Protein AF-A0A812K0D8-F1 (afdb_monomer_lite)

Structure (mmCIF, N/CA/C/O backbone):
data_AF-A0A812K0D8-F1
#
_entry.id   AF-A0A812K0D8-F1
#
loop_
_atom_site.group_PDB
_atom_site.id
_atom_site.type_symbol
_atom_site.label_atom_id
_atom_site.label_alt_id
_atom_site.label_comp_id
_atom_site.label_asym_id
_atom_site.label_entity_id
_atom_site.label_seq_id
_atom_site.pdbx_PDB_ins_code
_atom_site.Cartn_x
_atom_site.Cartn_y
_atom_site.Cartn_z
_atom_site.occupancy
_atom_site.B_iso_or_equiv
_atom_site.auth_seq_id
_atom_site.auth_comp_id
_atom_site.auth_asym_id
_atom_site.auth_atom_id
_atom_site.pdbx_PDB_model_num
ATOM 1 N N . MET A 1 1 ? -13.078 42.086 11.600 1.00 40.50 1 MET A N 1
ATOM 2 C CA . MET A 1 1 ? -13.785 40.805 11.389 1.00 40.50 1 MET A CA 1
ATOM 3 C C . MET A 1 1 ? -12.748 39.697 11.443 1.00 40.50 1 MET A C 1
ATOM 5 O O . MET A 1 1 ? -11.911 39.636 10.553 1.00 40.50 1 MET A O 1
ATOM 9 N N . ALA A 1 2 ? -12.722 38.906 12.517 1.00 38.78 2 ALA A N 1
ATOM 10 C CA . ALA A 1 2 ? -11.801 37.777 12.617 1.00 38.78 2 ALA A CA 1
ATOM 11 C C . ALA A 1 2 ? -12.359 36.620 11.780 1.00 38.78 2 ALA A C 1
ATOM 13 O O . ALA A 1 2 ? -13.432 36.108 12.090 1.00 38.78 2 ALA A O 1
ATOM 14 N N . SER A 1 3 ? -11.658 36.247 10.707 1.00 42.19 3 SER A N 1
ATOM 15 C CA . SER A 1 3 ? -12.016 35.070 9.916 1.00 42.19 3 SER A CA 1
ATOM 16 C C . SER A 1 3 ? -11.714 33.826 10.742 1.00 42.19 3 SER A C 1
ATOM 18 O O . SER A 1 3 ? -10.552 33.450 10.911 1.00 42.19 3 SER A O 1
ATOM 20 N N . THR A 1 4 ? -12.755 33.215 11.298 1.00 42.25 4 THR A N 1
ATOM 21 C CA . THR A 1 4 ? -12.668 31.913 11.950 1.00 42.25 4 THR A CA 1
ATOM 22 C C . THR A 1 4 ? -12.402 30.858 10.883 1.00 42.25 4 THR A C 1
ATOM 24 O O . THR A 1 4 ? -13.324 30.333 10.260 1.00 42.25 4 THR A O 1
ATOM 27 N N . PHE A 1 5 ? -11.123 30.534 10.680 1.00 40.91 5 PHE A N 1
ATOM 28 C CA . PHE A 1 5 ? -10.733 29.267 10.071 1.00 40.91 5 PHE A CA 1
ATOM 29 C C . PHE A 1 5 ? -11.290 28.151 10.958 1.00 40.91 5 PHE A C 1
ATOM 31 O O . PHE A 1 5 ? -10.720 27.824 11.995 1.00 40.91 5 PHE A O 1
ATOM 38 N N . LYS A 1 6 ? -12.461 27.627 10.587 1.00 45.06 6 LYS A N 1
ATOM 39 C CA . LYS A 1 6 ? -13.023 26.430 11.203 1.00 45.06 6 LYS A CA 1
ATOM 40 C C . LYS A 1 6 ? -12.106 25.257 10.875 1.00 45.06 6 LYS A C 1
ATOM 42 O O . LYS A 1 6 ? -11.761 25.059 9.711 1.00 45.06 6 LYS A O 1
ATOM 47 N N . ASP A 1 7 ? -11.767 24.472 11.892 1.00 43.91 7 ASP A N 1
ATOM 48 C CA . ASP A 1 7 ? -11.100 23.177 11.745 1.00 43.91 7 ASP A CA 1
ATOM 49 C C . ASP A 1 7 ? -12.037 22.162 11.064 1.00 43.91 7 ASP A C 1
ATOM 51 O O . ASP A 1 7 ? -12.613 21.272 11.688 1.00 43.91 7 ASP A O 1
ATOM 55 N N . GLU A 1 8 ? -12.201 22.288 9.748 1.00 48.97 8 GLU A N 1
ATOM 56 C CA . GLU A 1 8 ? -12.913 21.306 8.917 1.00 48.97 8 GLU A CA 1
ATOM 57 C C . GLU A 1 8 ? -12.064 20.046 8.646 1.00 48.97 8 GLU A C 1
ATOM 59 O O . GLU A 1 8 ? -12.548 19.083 8.059 1.00 48.97 8 GLU A O 1
ATOM 64 N N . GLY A 1 9 ? -10.810 20.009 9.117 1.00 44.84 9 GLY A N 1
ATOM 65 C CA . GLY A 1 9 ? -9.858 18.918 8.874 1.00 44.84 9 GLY A CA 1
ATOM 66 C C . GLY A 1 9 ? -10.129 17.599 9.612 1.00 44.84 9 GLY A C 1
ATOM 67 O O . GLY A 1 9 ? -9.491 16.600 9.285 1.00 44.84 9 GLY A O 1
ATOM 68 N N . SER A 1 10 ? -11.053 17.577 10.580 1.00 55.03 10 SER A N 1
ATOM 69 C CA . SER A 1 10 ? -11.200 16.459 11.536 1.00 55.03 10 SER A CA 1
ATOM 70 C C . SER A 1 10 ? -12.628 15.924 11.691 1.00 55.03 10 SER A C 1
ATOM 72 O O . SER A 1 10 ? -12.877 15.100 12.572 1.00 55.03 10 SER A O 1
ATOM 74 N N . ARG A 1 11 ? -13.597 16.388 10.888 1.00 71.50 11 ARG A N 1
ATOM 75 C CA . ARG A 1 11 ? -14.991 15.938 11.020 1.00 71.50 11 ARG A CA 1
ATOM 76 C C . ARG A 1 11 ? -15.230 14.670 10.197 1.00 71.50 11 ARG A C 1
ATOM 78 O O . ARG A 1 11 ? -15.039 14.664 8.985 1.00 71.50 11 ARG A O 1
ATOM 85 N N . LEU A 1 12 ? -15.670 13.606 10.868 1.00 84.75 12 LEU A N 1
ATOM 86 C CA . LEU A 1 12 ? -16.194 12.407 10.216 1.00 84.75 12 LEU A CA 1
ATOM 87 C C . LEU A 1 12 ? -17.416 12.793 9.359 1.00 84.75 12 LEU A C 1
ATOM 89 O O . LEU A 1 12 ? -18.271 13.562 9.799 1.00 84.75 12 LEU A O 1
ATOM 93 N N . GLU A 1 13 ? -17.468 12.301 8.122 1.00 89.25 13 GLU A N 1
ATOM 94 C CA . GLU A 1 13 ? -18.627 12.464 7.232 1.00 89.25 13 GLU A CA 1
ATOM 95 C C . GLU A 1 13 ? -19.814 11.670 7.812 1.00 89.25 13 GLU A C 1
ATOM 97 O O . GLU A 1 13 ? -19.601 10.582 8.350 1.00 89.25 13 GLU A O 1
ATOM 102 N N . ARG A 1 14 ? -21.051 12.185 7.728 1.00 92.94 14 ARG A N 1
ATOM 103 C CA . ARG A 1 14 ? -22.239 11.415 8.147 1.00 92.94 14 ARG A CA 1
ATOM 104 C C . ARG A 1 14 ? -22.455 10.266 7.155 1.00 92.94 14 ARG A C 1
ATOM 106 O O . ARG A 1 14 ? -22.379 10.502 5.951 1.00 92.94 14 ARG A O 1
ATOM 113 N N . TYR A 1 15 ? -22.699 9.055 7.648 1.00 94.69 15 TYR A N 1
ATOM 114 C CA . TYR A 1 15 ? -23.068 7.900 6.829 1.00 94.69 15 TYR A CA 1
ATOM 115 C C . TYR A 1 15 ? -24.583 7.725 6.840 1.00 94.69 15 TYR A C 1
ATOM 117 O O . TYR A 1 15 ? -25.178 7.642 7.908 1.00 94.69 15 TYR A O 1
ATOM 125 N N . ASP A 1 16 ? -25.189 7.707 5.659 1.00 91.25 16 ASP A N 1
ATOM 126 C CA . ASP A 1 16 ? -26.636 7.725 5.420 1.00 91.25 16 ASP A CA 1
ATOM 127 C C . ASP A 1 16 ? -27.231 6.350 5.052 1.00 91.25 16 ASP A C 1
ATOM 129 O O . ASP A 1 16 ? -28.445 6.220 4.913 1.00 91.25 16 ASP A O 1
ATOM 133 N N . GLY A 1 17 ? -26.378 5.339 4.849 1.00 90.62 17 GLY A N 1
ATOM 134 C CA . GLY A 1 17 ? -26.755 4.006 4.365 1.00 90.62 17 GLY A CA 1
ATOM 135 C C . GLY A 1 17 ? -26.876 3.877 2.839 1.00 90.62 17 GLY A C 1
ATOM 136 O O . GLY A 1 17 ? -26.805 2.764 2.327 1.00 90.62 17 GLY A O 1
ATOM 137 N N . SER A 1 18 ? -26.951 4.984 2.085 1.00 89.81 18 SER A N 1
ATOM 138 C CA . SER A 1 18 ? -27.314 4.970 0.652 1.00 89.81 18 SER A CA 1
ATOM 139 C C . SER A 1 18 ? -26.310 4.259 -0.264 1.00 89.81 18 SER A C 1
ATOM 141 O O . SER A 1 18 ? -26.645 3.853 -1.378 1.00 89.81 18 SER A O 1
ATOM 143 N N . MET A 1 19 ? -25.061 4.101 0.185 1.00 87.31 19 MET A N 1
ATOM 144 C CA . MET A 1 19 ? -24.006 3.407 -0.551 1.00 87.31 19 MET A CA 1
ATOM 145 C C . MET A 1 19 ? -23.274 2.400 0.354 1.00 87.31 19 MET A C 1
ATOM 147 O O . MET A 1 19 ? -22.360 2.790 1.089 1.00 87.31 19 MET A O 1
ATOM 151 N N . PRO A 1 20 ? -23.564 1.088 0.267 1.00 87.75 20 PRO A N 1
ATOM 152 C CA . PRO A 1 20 ? -22.823 0.063 1.012 1.00 87.75 20 PRO A CA 1
ATOM 153 C C . PRO A 1 20 ? -21.313 0.082 0.709 1.00 87.75 20 PRO A C 1
ATOM 155 O O . PRO A 1 20 ? -20.476 -0.020 1.603 1.00 87.75 20 PRO A O 1
ATOM 158 N N . ALA A 1 21 ? -20.926 0.356 -0.542 1.00 84.94 21 ALA A N 1
ATOM 159 C CA . ALA A 1 21 ? -19.521 0.405 -0.959 1.00 84.94 21 ALA A CA 1
ATOM 160 C C . ALA A 1 21 ? -18.673 1.489 -0.249 1.00 84.94 21 ALA A C 1
ATOM 162 O O . ALA A 1 21 ? -17.442 1.386 -0.218 1.00 84.94 21 ALA A O 1
ATOM 163 N N . THR A 1 22 ? -19.285 2.541 0.315 1.00 88.75 22 THR A N 1
ATOM 164 C CA . THR A 1 22 ? -18.554 3.570 1.080 1.00 88.75 22 THR A CA 1
ATOM 165 C C . THR A 1 22 ? -18.412 3.206 2.560 1.00 88.75 22 THR A C 1
ATOM 167 O O . THR A 1 22 ? -17.483 3.704 3.206 1.00 88.75 22 THR A O 1
ATOM 170 N N . TYR A 1 23 ? -19.230 2.276 3.072 1.00 93.06 23 TYR A N 1
ATOM 171 C CA . TYR A 1 23 ? -19.250 1.851 4.473 1.00 93.06 23 TYR A CA 1
ATOM 172 C C . TYR A 1 23 ? -17.869 1.410 4.970 1.00 93.06 23 TYR A C 1
ATOM 174 O O . TYR A 1 23 ? -17.360 1.961 5.943 1.00 93.06 23 TYR A O 1
ATOM 182 N N . ARG A 1 24 ? -17.172 0.523 4.241 1.00 89.69 24 ARG A N 1
ATOM 183 C CA . ARG A 1 24 ? -15.819 0.047 4.611 1.00 89.69 24 ARG A CA 1
ATOM 184 C C . ARG A 1 24 ? -14.808 1.191 4.805 1.00 89.69 24 ARG A C 1
ATOM 186 O O . ARG A 1 24 ? -13.913 1.099 5.648 1.00 89.69 24 ARG A O 1
ATOM 193 N N . LYS A 1 25 ? -14.931 2.277 4.032 1.00 90.50 25 LYS A N 1
ATOM 194 C CA . LYS A 1 25 ? -14.080 3.475 4.149 1.00 90.50 25 LYS A CA 1
ATOM 195 C C . LYS A 1 25 ? -14.521 4.360 5.316 1.00 90.50 25 LYS A C 1
ATOM 197 O O . LYS A 1 25 ? -13.661 4.882 6.024 1.00 90.50 25 LYS A O 1
ATOM 202 N N . TRP A 1 26 ? -15.829 4.526 5.508 1.00 94.38 26 TRP A N 1
ATOM 203 C CA . TRP A 1 26 ? -16.404 5.293 6.610 1.00 94.38 26 TRP A CA 1
ATOM 204 C C . TRP A 1 26 ? -16.108 4.650 7.970 1.00 94.38 26 TRP A C 1
ATOM 206 O O . TRP A 1 26 ? -15.520 5.309 8.820 1.00 94.38 26 TRP A O 1
ATOM 216 N N . ARG A 1 27 ? -16.375 3.350 8.133 1.00 93.50 27 ARG A N 1
ATOM 217 C CA . ARG A 1 27 ? -16.097 2.544 9.334 1.00 93.50 27 ARG A CA 1
ATOM 218 C C . ARG A 1 27 ? -14.655 2.725 9.815 1.00 93.50 27 ARG A C 1
ATOM 220 O O . ARG A 1 27 ? -14.427 3.100 10.959 1.00 93.50 27 ARG A O 1
ATOM 227 N N . ARG A 1 28 ? -13.677 2.602 8.908 1.00 91.94 28 ARG A N 1
ATOM 228 C CA . ARG A 1 28 ? -12.253 2.839 9.217 1.00 91.94 28 ARG A CA 1
ATOM 229 C C . ARG A 1 28 ? -11.968 4.287 9.647 1.00 91.94 28 ARG A C 1
ATOM 231 O O . ARG A 1 28 ? -11.151 4.500 10.537 1.00 91.94 28 ARG A O 1
ATOM 238 N N . LYS A 1 29 ? -12.612 5.294 9.038 1.00 92.38 29 LYS A N 1
ATOM 239 C CA . LYS A 1 29 ? -12.511 6.693 9.508 1.00 92.38 29 LYS A CA 1
ATOM 240 C C . LYS A 1 29 ? -13.139 6.860 10.899 1.00 92.38 29 LYS A C 1
ATOM 242 O O . LYS A 1 29 ? -12.588 7.602 11.705 1.00 92.38 29 LYS A O 1
ATOM 247 N N . ALA A 1 30 ? -14.260 6.194 11.172 1.00 93.19 30 ALA A N 1
ATOM 248 C CA . ALA A 1 30 ? -14.976 6.258 12.441 1.00 93.19 30 ALA A CA 1
ATOM 249 C C . ALA A 1 30 ? -14.165 5.630 13.585 1.00 93.19 30 ALA A C 1
ATOM 251 O O . ALA A 1 30 ? -13.983 6.267 14.617 1.00 93.19 30 ALA A O 1
ATOM 252 N N . GLU A 1 31 ? -13.571 4.453 13.371 1.00 92.06 31 GLU A N 1
ATOM 253 C CA . GLU A 1 31 ? -12.630 3.824 14.311 1.00 92.06 31 GLU A CA 1
ATOM 254 C C . GLU A 1 31 ? -11.434 4.738 14.625 1.00 92.06 31 GLU A C 1
ATOM 256 O O . GLU A 1 31 ? -11.091 4.936 15.790 1.00 92.06 31 GLU A O 1
ATOM 261 N N . ILE A 1 32 ? -10.823 5.346 13.599 1.00 91.75 32 ILE A N 1
ATOM 262 C CA . ILE A 1 32 ? -9.721 6.308 13.778 1.00 91.75 32 ILE A CA 1
ATOM 263 C C . ILE A 1 32 ? -10.190 7.544 14.555 1.00 91.75 32 ILE A C 1
ATOM 265 O O . ILE A 1 32 ? -9.458 8.028 15.413 1.00 91.75 32 ILE A O 1
ATOM 269 N N . MET A 1 33 ? -11.399 8.046 14.290 1.00 90.94 33 MET A N 1
ATOM 270 C CA . MET A 1 33 ? -11.974 9.191 15.000 1.00 90.94 33 MET A CA 1
ATOM 271 C C . MET A 1 33 ? -12.210 8.879 16.482 1.00 90.94 33 MET A C 1
ATOM 273 O O . MET A 1 33 ? -11.811 9.684 17.319 1.00 90.94 33 MET A O 1
ATOM 277 N N . LEU A 1 34 ? -12.763 7.705 16.809 1.00 88.94 34 LEU A N 1
ATOM 278 C CA . LEU A 1 34 ? -12.952 7.248 18.190 1.00 88.94 34 LEU A CA 1
ATOM 279 C C . LEU A 1 34 ? -11.609 7.072 18.918 1.00 88.94 34 LEU A C 1
ATOM 281 O O . LEU A 1 34 ? -11.452 7.565 20.032 1.00 88.94 34 LEU A O 1
ATOM 285 N N . MET A 1 35 ? -10.608 6.463 18.272 1.00 87.75 35 MET A N 1
ATOM 286 C CA . MET A 1 35 ? -9.247 6.345 18.822 1.00 87.75 35 MET A CA 1
ATOM 287 C C . MET A 1 35 ? -8.526 7.694 18.979 1.00 87.75 35 MET A C 1
ATOM 289 O O . MET A 1 35 ? -7.644 7.817 19.826 1.00 87.75 35 MET A O 1
ATOM 293 N N . ALA A 1 36 ? -8.880 8.698 18.173 1.00 88.81 36 ALA A N 1
ATOM 294 C CA . ALA A 1 36 ? -8.335 10.052 18.243 1.00 88.81 36 ALA A CA 1
ATOM 295 C C . ALA A 1 36 ? -9.086 10.970 19.227 1.00 88.81 36 ALA A C 1
ATOM 297 O O . ALA A 1 36 ? -8.694 12.130 19.390 1.00 88.81 36 ALA A O 1
ATOM 298 N N . LEU A 1 37 ? -10.152 10.492 19.885 1.00 87.50 37 LEU A N 1
ATOM 299 C CA . LEU A 1 37 ? -10.817 11.260 20.935 1.00 87.50 37 LEU A CA 1
ATOM 300 C C . LEU A 1 37 ? -9.850 11.502 22.109 1.00 87.50 37 LEU A C 1
ATOM 302 O O . LEU A 1 37 ? -9.111 10.596 22.503 1.00 87.50 37 L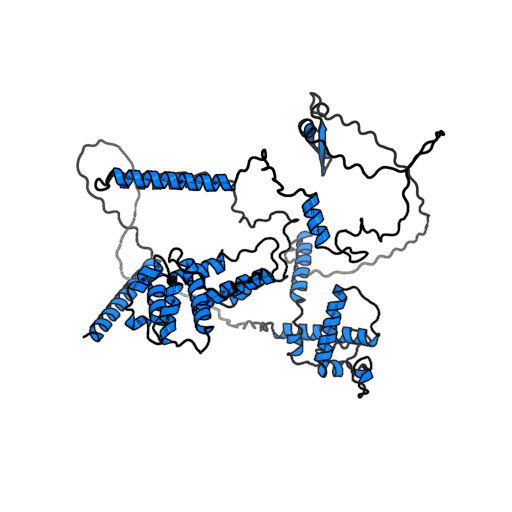EU A O 1
ATOM 306 N N . PRO A 1 38 ? -9.857 12.704 22.717 1.00 87.50 38 PRO A N 1
ATOM 307 C CA . PRO A 1 38 ? -9.095 12.953 23.932 1.00 87.50 38 PRO A CA 1
ATOM 308 C C . PRO A 1 38 ? -9.480 11.965 25.038 1.00 87.50 38 PRO A C 1
ATOM 310 O O . PRO A 1 38 ? -10.655 11.639 25.206 1.00 87.50 38 PRO A O 1
ATOM 313 N N . THR A 1 39 ? -8.514 11.568 25.868 1.00 82.50 39 THR A N 1
ATOM 314 C CA . THR A 1 39 ? -8.724 10.652 27.010 1.00 82.50 39 THR A CA 1
ATOM 315 C C . THR A 1 39 ? -9.703 11.178 28.069 1.00 82.50 39 THR A C 1
ATOM 317 O O . THR A 1 39 ? -10.097 10.437 28.963 1.00 82.50 39 THR A O 1
ATOM 320 N N . THR A 1 40 ? -10.125 12.441 27.967 1.00 83.44 40 THR A N 1
ATOM 321 C CA . THR A 1 40 ? -11.201 13.042 28.766 1.00 83.44 40 THR A CA 1
ATOM 322 C C . THR A 1 40 ? -12.604 12.589 28.349 1.00 83.44 40 THR A C 1
ATOM 324 O O . THR A 1 40 ? -13.559 12.855 29.078 1.00 83.44 40 THR A O 1
ATOM 327 N N . TYR A 1 41 ? -12.758 11.926 27.197 1.00 87.25 41 TYR A N 1
ATOM 328 C CA . TYR A 1 41 ? -14.040 11.416 26.716 1.00 87.25 41 TYR A CA 1
ATOM 329 C C . TYR A 1 41 ? -14.194 9.920 27.062 1.00 87.25 41 TYR A C 1
ATOM 331 O O . TYR A 1 41 ? -13.521 9.084 26.450 1.00 87.25 41 TYR A O 1
ATOM 339 N N . PRO A 1 42 ? -15.048 9.553 28.041 1.00 90.12 42 PRO A N 1
ATOM 340 C CA . PRO A 1 42 ? -15.142 8.179 28.533 1.00 90.12 42 PRO A CA 1
ATOM 341 C C . PRO A 1 42 ? -15.692 7.234 27.461 1.00 90.12 42 PRO A C 1
ATOM 343 O O . PRO A 1 42 ? -16.558 7.620 26.670 1.00 90.12 42 PRO A O 1
ATOM 346 N N . LYS A 1 43 ? -15.221 5.980 27.473 1.00 89.69 43 LYS A N 1
ATOM 347 C CA . LYS A 1 43 ? -15.605 4.938 26.502 1.00 89.69 43 LYS A CA 1
ATOM 348 C C . LYS A 1 43 ? -17.112 4.683 26.470 1.00 89.69 43 LYS A C 1
ATOM 350 O O . LYS A 1 43 ? -17.681 4.549 25.395 1.00 89.69 43 LYS A O 1
ATOM 355 N N . GLU A 1 44 ? -17.766 4.777 27.627 1.00 91.75 44 GLU A N 1
ATOM 356 C CA . GLU A 1 44 ? -19.230 4.762 27.804 1.00 91.75 44 GLU A CA 1
ATOM 357 C C . GLU A 1 44 ? -19.996 5.672 26.828 1.00 91.75 44 GLU A C 1
ATOM 359 O O . GLU A 1 44 ? -21.133 5.397 26.459 1.00 91.75 44 GLU A O 1
ATOM 364 N N . LYS A 1 45 ? -19.385 6.785 26.403 1.00 91.94 45 LYS A N 1
ATOM 365 C CA . LYS A 1 45 ? -20.017 7.780 25.526 1.00 91.94 45 LYS A CA 1
ATOM 366 C C . LYS A 1 45 ? -19.612 7.631 24.060 1.00 91.94 45 LYS A C 1
ATOM 368 O O . LYS A 1 45 ? -20.130 8.364 23.220 1.00 91.94 45 LYS A O 1
ATOM 373 N N . TRP A 1 46 ? -18.719 6.698 23.722 1.00 93.12 46 TRP A N 1
ATOM 374 C CA . TRP A 1 46 ? -18.262 6.484 22.344 1.00 93.12 46 TRP A CA 1
ATOM 375 C C . TRP A 1 46 ? -19.408 6.024 21.437 1.00 93.12 46 TRP A C 1
ATOM 377 O O . TRP A 1 46 ? -19.521 6.528 20.323 1.00 93.12 46 TRP A O 1
ATOM 387 N N . GLY A 1 47 ? -20.306 5.161 21.933 1.00 91.69 47 GLY A N 1
ATOM 388 C CA . GLY A 1 47 ? -21.519 4.764 21.208 1.00 91.69 47 GLY A CA 1
ATOM 389 C C . GLY A 1 47 ? -22.427 5.961 20.908 1.00 91.69 47 GLY A C 1
ATOM 390 O O . GLY A 1 47 ? -22.764 6.213 19.754 1.00 91.69 47 GLY A O 1
ATOM 391 N N . ALA A 1 48 ? -22.727 6.777 21.924 1.00 91.75 48 ALA A N 1
ATOM 392 C CA . ALA A 1 48 ? -23.535 7.989 21.762 1.00 91.75 48 ALA A CA 1
ATOM 393 C C . ALA A 1 48 ? -22.910 9.007 20.787 1.00 91.75 48 ALA A C 1
ATOM 395 O O . ALA A 1 48 ? -23.621 9.622 19.995 1.00 91.75 48 ALA A O 1
ATOM 396 N N . ARG A 1 49 ? -21.578 9.161 20.800 1.00 91.00 49 ARG A N 1
ATOM 397 C CA . ARG A 1 49 ? -20.860 10.026 19.851 1.00 91.00 49 ARG A CA 1
ATOM 398 C C . ARG A 1 49 ? -20.853 9.471 18.429 1.00 91.00 49 ARG A C 1
ATOM 400 O O . ARG A 1 49 ? -20.846 10.263 17.493 1.00 91.00 49 ARG A O 1
ATOM 407 N N . LEU A 1 50 ? -20.843 8.149 18.261 1.00 92.06 50 LEU A N 1
ATOM 408 C CA . LEU A 1 50 ? -20.881 7.497 16.952 1.00 92.06 50 LEU A CA 1
ATOM 409 C C . LEU A 1 50 ? -22.237 7.706 16.261 1.00 92.06 50 LEU A C 1
ATOM 411 O O . LEU A 1 50 ? -22.251 8.017 15.072 1.00 92.06 50 LEU A O 1
ATOM 415 N N . MET A 1 51 ? -23.351 7.632 17.004 1.00 90.75 51 MET A N 1
ATOM 416 C CA . MET A 1 51 ? -24.703 7.836 16.454 1.00 90.75 51 MET A CA 1
ATOM 417 C C . MET A 1 51 ? -24.899 9.220 15.807 1.00 90.75 51 MET A C 1
ATOM 419 O O . MET A 1 51 ? -25.585 9.316 14.798 1.00 90.75 51 MET A O 1
ATOM 423 N N . GLU A 1 52 ? -24.223 10.277 16.281 1.00 92.50 52 GLU A N 1
ATOM 424 C CA . GLU A 1 52 ? -24.248 11.616 15.647 1.00 92.50 52 GLU A CA 1
ATOM 425 C C . GLU A 1 52 ? -23.766 11.606 14.177 1.00 92.50 52 GLU A C 1
ATOM 427 O O . GLU A 1 52 ? -24.124 12.482 13.386 1.00 92.50 52 GLU A O 1
ATOM 432 N N . TYR A 1 53 ? -22.948 10.618 13.802 1.00 93.25 53 TYR A N 1
ATOM 433 C CA . TYR A 1 53 ? -22.396 10.455 12.455 1.00 93.25 53 TYR A CA 1
ATOM 434 C C . TYR A 1 53 ? -23.093 9.365 11.634 1.00 93.25 53 TYR A C 1
ATOM 436 O O . TYR A 1 53 ? -22.693 9.131 10.494 1.00 93.25 53 TYR A O 1
ATOM 444 N N . VAL A 1 54 ? -24.135 8.737 12.173 1.00 94.31 54 VAL A N 1
ATOM 445 C CA . VAL A 1 54 ? -25.029 7.828 11.447 1.00 94.31 54 VAL A CA 1
ATOM 446 C C . VAL A 1 54 ? -26.293 8.605 11.064 1.00 94.31 54 VAL A C 1
ATOM 448 O O . VAL A 1 54 ? -26.634 9.600 11.706 1.00 94.31 54 VAL A O 1
ATOM 451 N N . GLY A 1 55 ? -26.937 8.238 9.961 1.00 94.00 55 GLY A N 1
ATOM 452 C CA . GLY A 1 55 ? -28.111 8.909 9.420 1.00 94.00 55 GLY A CA 1
ATOM 453 C C . GLY A 1 55 ? -28.920 8.025 8.477 1.00 94.00 55 GLY A C 1
ATOM 454 O O . GLY A 1 55 ? -28.415 7.015 7.991 1.00 94.00 55 GLY A O 1
ATOM 455 N N . GLY A 1 56 ? -30.151 8.440 8.181 1.00 94.62 56 GLY A N 1
ATOM 456 C CA . GLY A 1 56 ? -30.957 7.835 7.116 1.00 94.62 56 GLY A CA 1
ATOM 457 C C . GLY A 1 56 ? -31.246 6.354 7.364 1.00 94.62 56 GLY A C 1
ATOM 458 O O . GLY A 1 56 ? -31.610 5.965 8.467 1.00 94.62 56 GLY A O 1
ATOM 459 N N . GLU A 1 57 ? -31.042 5.517 6.351 1.00 93.25 57 GLU A N 1
ATOM 460 C CA . GLU A 1 57 ? -31.314 4.075 6.438 1.00 93.25 57 GLU A CA 1
ATOM 461 C C . GLU A 1 57 ? -30.373 3.356 7.427 1.00 93.25 57 GLU A C 1
ATOM 463 O O . GLU A 1 57 ? -30.712 2.315 7.988 1.00 93.25 57 GLU A O 1
ATOM 468 N N . ALA A 1 58 ? -29.184 3.918 7.671 1.00 93.81 58 ALA A N 1
ATOM 469 C CA . ALA A 1 58 ? -28.257 3.402 8.673 1.00 93.81 58 ALA A CA 1
ATOM 470 C C . ALA A 1 58 ? -28.651 3.807 10.109 1.00 93.81 58 ALA A C 1
ATOM 472 O O . ALA A 1 58 ? -28.245 3.140 11.057 1.00 93.81 58 ALA A O 1
ATOM 473 N N . GLU A 1 59 ? -29.438 4.875 10.282 1.00 94.81 59 GLU A N 1
ATOM 474 C CA . GLU A 1 59 ? -29.955 5.333 11.584 1.00 94.81 59 GLU A CA 1
ATOM 475 C C . GLU A 1 59 ? -31.052 4.381 12.075 1.00 94.81 59 GLU A C 1
ATOM 477 O O . GLU A 1 59 ? -30.938 3.858 13.179 1.00 94.81 59 GLU A O 1
ATOM 482 N N . GLU A 1 60 ? -31.999 4.021 11.203 1.00 94.06 60 GLU A N 1
ATOM 483 C CA . GLU A 1 60 ? -33.067 3.034 11.455 1.00 94.06 60 GLU A CA 1
ATOM 484 C C . GLU A 1 60 ? -32.530 1.673 11.953 1.00 94.06 60 GLU A C 1
ATOM 486 O O . GLU A 1 60 ? -33.081 1.055 12.863 1.00 94.06 60 GLU A O 1
ATOM 491 N N . VAL A 1 61 ? -31.394 1.221 11.412 1.00 93.31 61 VAL A N 1
ATOM 492 C CA . VAL A 1 61 ? -30.725 -0.028 11.828 1.00 93.31 61 VAL A CA 1
ATOM 493 C C . VAL A 1 61 ? -30.175 0.071 13.252 1.00 93.31 61 VAL A C 1
ATOM 495 O O . VAL A 1 61 ? -30.235 -0.894 14.017 1.00 93.31 61 VAL A O 1
ATOM 498 N N . VAL A 1 62 ? -29.652 1.240 13.624 1.00 93.06 62 VAL A N 1
ATOM 499 C CA . VAL A 1 62 ? -29.057 1.492 14.942 1.00 93.06 62 VAL A CA 1
ATOM 500 C C . VAL A 1 62 ? -30.127 1.799 15.996 1.00 93.06 62 VAL A C 1
ATOM 502 O O . VAL A 1 62 ? -29.937 1.440 17.157 1.00 93.06 62 VAL A O 1
ATOM 505 N N . GLU A 1 63 ? -31.279 2.359 15.610 1.00 93.12 63 GLU A N 1
ATOM 506 C CA . GLU A 1 63 ? -32.433 2.593 16.496 1.00 93.12 63 GLU A CA 1
ATOM 507 C C . GLU A 1 63 ? -32.990 1.305 17.131 1.00 93.12 63 GLU A C 1
ATOM 509 O O . GLU A 1 63 ? -33.569 1.350 18.218 1.00 93.12 63 GLU A O 1
ATOM 514 N N . THR A 1 64 ? -32.753 0.135 16.524 1.00 91.75 64 THR A N 1
ATOM 515 C CA . THR A 1 64 ? -33.108 -1.168 17.122 1.00 91.75 64 THR A CA 1
ATOM 516 C C . THR A 1 64 ? -32.317 -1.493 18.403 1.00 91.75 64 THR A C 1
ATOM 518 O O . THR A 1 64 ? -32.721 -2.354 19.193 1.00 91.75 64 THR A O 1
ATOM 521 N N . ILE A 1 65 ? -31.197 -0.803 18.653 1.00 92.19 65 ILE A N 1
ATOM 522 C CA . ILE A 1 65 ? -30.348 -0.993 19.832 1.00 92.19 65 ILE A CA 1
ATOM 523 C C . ILE A 1 65 ? -30.829 -0.079 20.964 1.00 92.19 65 ILE A C 1
ATOM 525 O O . ILE A 1 65 ? -30.794 1.145 20.866 1.00 92.19 65 ILE A O 1
ATOM 529 N N . SER A 1 66 ? -31.212 -0.662 22.105 1.00 92.00 66 SER A N 1
ATOM 530 C CA . SER A 1 66 ? -31.659 0.134 23.253 1.00 92.00 66 SER A CA 1
ATOM 531 C C . SER A 1 66 ? -30.562 1.068 23.786 1.00 92.00 66 SER A C 1
ATOM 533 O O . SER A 1 66 ? -29.409 0.669 23.965 1.00 92.00 66 SER A O 1
ATOM 535 N N . MET A 1 67 ? -30.943 2.307 24.119 1.00 88.69 67 MET A N 1
ATOM 536 C CA . MET A 1 67 ? -30.029 3.358 24.600 1.00 88.69 67 MET A CA 1
ATOM 537 C C . MET A 1 67 ? -29.146 2.906 25.776 1.00 88.69 67 MET A C 1
ATOM 539 O O . MET A 1 67 ? -27.962 3.229 25.815 1.00 88.69 67 MET A O 1
ATOM 543 N N . GLU A 1 68 ? -29.684 2.086 26.685 1.00 90.75 68 GLU A N 1
ATOM 544 C CA . GLU A 1 68 ? -28.957 1.500 27.824 1.00 90.75 68 GLU A CA 1
ATOM 545 C C . GLU A 1 68 ? -27.784 0.587 27.427 1.00 90.75 68 GLU A C 1
ATOM 547 O O . GLU A 1 68 ? -26.866 0.371 28.220 1.00 90.75 68 GLU A O 1
ATOM 552 N N . LYS A 1 69 ? -27.814 0.002 26.222 1.00 91.00 69 LYS A N 1
ATOM 553 C CA . LYS A 1 69 ? -26.705 -0.783 25.661 1.00 91.00 69 LYS A CA 1
ATOM 554 C C . LYS A 1 69 ? -25.673 0.126 24.989 1.00 91.00 69 LYS A C 1
ATOM 556 O O . LYS A 1 69 ? -24.480 -0.144 25.096 1.00 91.00 69 LYS A O 1
ATOM 561 N N . VAL A 1 70 ? -26.115 1.214 24.354 1.00 90.06 70 VAL A N 1
ATOM 562 C CA . VAL A 1 70 ? -25.247 2.179 23.652 1.00 90.06 70 VAL A CA 1
ATOM 563 C C . VAL A 1 70 ? -24.415 3.033 24.621 1.00 90.06 70 VAL A C 1
ATOM 565 O O . VAL A 1 70 ? -23.301 3.424 24.279 1.00 90.06 70 VAL A O 1
ATOM 568 N N . THR A 1 71 ? -24.909 3.289 25.839 1.00 91.44 71 THR A N 1
ATOM 569 C CA . THR A 1 71 ? -24.206 4.067 26.883 1.00 91.44 71 THR A CA 1
ATOM 570 C C . THR A 1 71 ? -23.217 3.261 27.739 1.00 91.44 71 THR A C 1
ATOM 572 O O . THR A 1 71 ? -22.739 3.764 28.754 1.00 91.44 71 THR A O 1
ATOM 575 N N . LYS A 1 72 ? -22.931 2.000 27.391 1.00 93.56 72 LYS A N 1
ATOM 576 C CA . LYS A 1 72 ? -21.915 1.164 28.064 1.00 93.56 72 LYS A CA 1
ATOM 577 C C . LYS A 1 72 ? -20.555 1.316 27.385 1.00 93.56 72 LYS A C 1
ATOM 579 O O . LYS A 1 72 ? -20.487 1.757 26.241 1.00 93.56 72 LYS A O 1
ATOM 584 N N . GLU A 1 73 ? -19.471 0.931 28.067 1.00 88.12 73 GLU A N 1
ATOM 585 C CA . GLU A 1 73 ? -18.098 1.080 27.545 1.00 88.12 73 GLU A CA 1
ATOM 586 C C . GLU A 1 73 ? -17.896 0.469 26.150 1.00 88.12 73 GLU A C 1
ATOM 588 O O . GLU A 1 73 ? -17.210 1.069 25.326 1.00 88.12 73 GLU A O 1
ATOM 593 N N . ASP A 1 74 ? -18.559 -0.654 25.861 1.00 90.12 74 ASP A N 1
ATOM 594 C CA . ASP A 1 74 ? -18.505 -1.344 24.567 1.00 90.12 74 ASP A CA 1
ATOM 595 C C . ASP A 1 74 ? -19.678 -1.003 23.628 1.00 90.12 74 ASP A C 1
ATOM 597 O O . ASP A 1 74 ? -19.826 -1.623 22.576 1.00 90.12 74 ASP A O 1
ATOM 601 N N . GLY A 1 75 ? -20.514 -0.007 23.948 1.00 90.62 75 GLY A N 1
ATOM 602 C CA . GLY A 1 75 ? -21.717 0.321 23.169 1.00 90.62 75 GLY A CA 1
ATOM 603 C C . GLY A 1 75 ? -21.439 0.662 21.697 1.00 90.62 75 GLY A C 1
ATOM 604 O O . GLY A 1 75 ? -22.246 0.347 20.825 1.00 90.62 75 GLY A O 1
ATOM 605 N N . TYR A 1 76 ? -20.262 1.220 21.392 1.00 93.12 76 TYR A N 1
ATOM 606 C CA . TYR A 1 76 ? -19.816 1.480 20.016 1.00 93.12 76 TYR A CA 1
ATOM 607 C C . TYR A 1 76 ? -19.585 0.192 19.200 1.00 93.12 76 TYR A C 1
ATOM 609 O O . TYR A 1 76 ? -19.765 0.204 17.985 1.00 93.12 76 TYR A O 1
ATOM 617 N N . THR A 1 77 ? -19.227 -0.924 19.848 1.00 94.25 77 THR A N 1
ATOM 618 C CA . THR A 1 77 ? -19.045 -2.224 19.177 1.00 94.25 77 THR A CA 1
ATOM 619 C C . THR A 1 77 ? -20.372 -2.820 18.724 1.00 94.25 77 THR A C 1
ATOM 621 O O . THR A 1 77 ? -20.440 -3.357 17.626 1.00 94.25 77 THR A O 1
ATOM 624 N N . LEU A 1 78 ? -21.439 -2.651 19.513 1.00 93.81 78 LEU A N 1
ATOM 625 C CA . LEU A 1 78 ? -22.790 -3.094 19.156 1.00 93.81 78 LEU A CA 1
ATOM 626 C C . LEU A 1 78 ? -23.346 -2.294 17.971 1.00 93.81 78 LEU A C 1
ATOM 628 O O . LEU A 1 78 ? -23.943 -2.872 17.068 1.00 93.81 78 LEU A O 1
ATOM 632 N N . VAL A 1 79 ? -23.092 -0.980 17.944 1.00 93.94 79 VAL A N 1
ATOM 633 C CA . VAL A 1 79 ? -23.438 -0.116 16.802 1.00 93.94 79 VAL A CA 1
ATOM 634 C C . VAL A 1 79 ? -22.685 -0.555 15.542 1.00 93.94 79 VAL A C 1
ATOM 636 O O . VAL A 1 79 ? -23.299 -0.694 14.487 1.00 93.94 79 VAL A O 1
ATOM 639 N N . PHE A 1 80 ? -21.378 -0.832 15.634 1.00 95.44 80 PHE A N 1
ATOM 640 C CA . PHE A 1 80 ? -20.632 -1.368 14.491 1.00 95.44 80 PHE A CA 1
ATOM 641 C C . PHE A 1 80 ? -21.066 -2.780 14.090 1.00 95.44 80 PHE A C 1
ATOM 643 O O . PHE A 1 80 ? -21.031 -3.063 12.903 1.00 95.44 80 PHE A O 1
ATOM 650 N N . ALA A 1 81 ? -21.495 -3.641 15.016 1.00 94.94 81 ALA A N 1
ATOM 651 C CA . ALA A 1 81 ? -22.001 -4.974 14.687 1.00 94.94 81 ALA A CA 1
ATOM 652 C C . ALA A 1 81 ? -23.299 -4.895 13.866 1.00 94.94 81 ALA A C 1
ATOM 654 O O . ALA A 1 81 ? -23.355 -5.454 12.779 1.00 94.94 81 ALA A O 1
ATOM 655 N N . ALA A 1 82 ? -24.289 -4.112 14.310 1.00 94.56 82 ALA A N 1
ATOM 656 C CA . ALA A 1 82 ? -25.543 -3.936 13.568 1.00 94.56 82 ALA A CA 1
ATOM 657 C C . ALA A 1 82 ? -25.334 -3.291 12.181 1.00 94.56 82 ALA A C 1
ATOM 659 O O . ALA A 1 82 ? -25.998 -3.654 11.211 1.00 94.56 82 ALA A O 1
ATOM 660 N N . LEU A 1 83 ? -24.386 -2.352 12.066 1.00 94.19 83 LEU A N 1
ATOM 661 C CA . LEU A 1 83 ? -24.006 -1.771 10.776 1.00 94.19 83 LEU A CA 1
ATOM 662 C C . LEU A 1 83 ? -23.185 -2.742 9.910 1.00 94.19 83 LEU A C 1
ATOM 664 O O . LEU A 1 83 ? -23.354 -2.749 8.692 1.00 94.19 83 LEU A O 1
ATOM 668 N N . ASP A 1 84 ? -22.321 -3.570 10.505 1.00 94.19 84 ASP A N 1
ATOM 669 C CA . ASP A 1 84 ? -21.568 -4.603 9.791 1.00 94.19 84 ASP A CA 1
ATOM 670 C C . ASP A 1 84 ? -22.518 -5.676 9.233 1.00 94.19 84 ASP A C 1
ATOM 672 O O . ASP A 1 84 ? -22.398 -6.009 8.059 1.00 94.19 84 ASP A O 1
ATOM 676 N N . ASP A 1 85 ? -23.504 -6.144 10.000 1.00 92.81 85 ASP A N 1
ATOM 677 C CA . ASP A 1 85 ? -24.450 -7.185 9.566 1.00 92.81 85 ASP A CA 1
ATOM 678 C C . ASP A 1 85 ? -25.262 -6.787 8.316 1.00 92.81 85 ASP A C 1
ATOM 680 O O . ASP A 1 85 ? -25.587 -7.647 7.498 1.00 92.81 85 ASP A O 1
ATOM 684 N N . LYS A 1 86 ? -25.557 -5.488 8.127 1.00 92.00 86 LYS A N 1
ATOM 685 C CA . LYS A 1 86 ? -26.299 -4.981 6.954 1.00 92.00 86 LYS A CA 1
ATOM 686 C C . LYS A 1 86 ? -25.411 -4.430 5.830 1.00 92.00 86 LYS A C 1
ATOM 688 O O . LYS A 1 86 ? -25.744 -4.599 4.659 1.00 92.00 86 LYS A O 1
ATOM 693 N N . TYR A 1 87 ? -24.312 -3.742 6.155 1.00 92.56 87 TYR A N 1
ATOM 694 C CA . TYR A 1 87 ? -23.525 -2.963 5.181 1.00 92.56 87 TYR A CA 1
ATOM 695 C C . TYR A 1 87 ? -22.112 -3.503 4.907 1.00 92.56 87 TYR A C 1
ATOM 697 O O . TYR A 1 87 ? -21.427 -2.993 4.011 1.00 92.56 87 TYR A O 1
ATOM 705 N N . LYS A 1 88 ? -21.631 -4.518 5.636 1.00 88.88 88 LYS A N 1
ATOM 706 C CA . LYS A 1 88 ? -20.344 -5.159 5.330 1.00 88.88 88 LYS A CA 1
ATOM 707 C C . LYS A 1 88 ? -20.490 -6.010 4.065 1.00 88.88 88 LYS A C 1
ATOM 709 O O . LYS A 1 88 ? -21.300 -6.927 4.013 1.00 88.88 88 LYS A O 1
ATOM 714 N N . GLU A 1 89 ? -19.663 -5.733 3.054 1.00 85.31 89 GLU A N 1
ATOM 715 C CA . GLU A 1 89 ? -19.563 -6.595 1.866 1.00 85.31 89 GLU A CA 1
ATOM 716 C C . GLU A 1 89 ? -19.2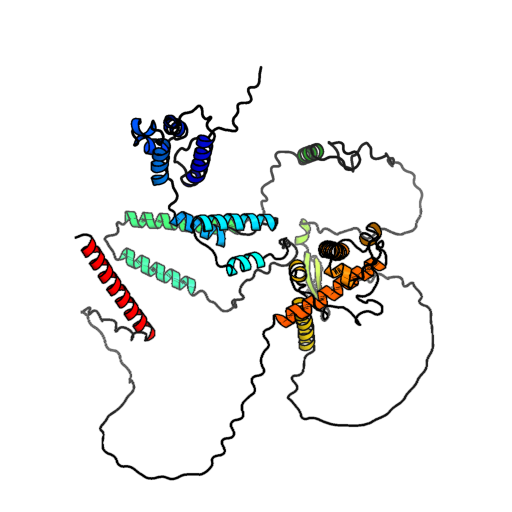40 -8.033 2.304 1.00 85.31 89 GLU A C 1
ATOM 718 O O . GLU A 1 89 ? -18.274 -8.246 3.043 1.00 85.31 89 GLU A O 1
ATOM 723 N N . LEU A 1 90 ? -20.042 -9.004 1.853 1.00 87.50 90 LEU A N 1
ATOM 724 C CA . LEU A 1 90 ? -19.875 -10.411 2.206 1.00 87.50 90 LEU A CA 1
ATOM 725 C C . LEU A 1 90 ? -18.467 -10.877 1.802 1.00 87.50 90 LEU A C 1
ATOM 727 O O . LEU A 1 90 ? -18.009 -10.587 0.695 1.00 87.50 90 LEU A O 1
ATOM 731 N N . ASP A 1 91 ? -17.769 -11.615 2.671 1.00 83.75 91 ASP A N 1
ATOM 732 C CA . ASP A 1 91 ? -16.340 -11.911 2.461 1.00 83.75 91 ASP A CA 1
ATOM 733 C C . ASP A 1 91 ? -16.072 -12.683 1.146 1.00 83.75 91 ASP A C 1
ATOM 735 O O . ASP A 1 91 ? -15.006 -12.529 0.546 1.00 83.75 91 ASP A O 1
ATOM 739 N N . LYS A 1 92 ? -17.060 -13.448 0.647 1.00 86.38 92 LYS A N 1
ATOM 740 C CA . LYS A 1 92 ? -17.031 -14.118 -0.670 1.00 86.38 92 LYS A CA 1
ATOM 741 C C . LYS A 1 92 ? -17.062 -13.124 -1.840 1.00 86.38 92 LYS A C 1
ATOM 743 O O . LYS A 1 92 ? -16.275 -13.261 -2.777 1.00 86.38 92 LYS A O 1
ATOM 748 N N . ASP A 1 93 ? -17.918 -12.107 -1.769 1.00 88.00 93 ASP A N 1
ATOM 749 C CA . ASP A 1 93 ? -18.075 -11.092 -2.817 1.00 88.00 93 ASP A CA 1
ATOM 750 C C . ASP A 1 93 ? -16.892 -10.127 -2.821 1.00 88.00 93 ASP A C 1
ATOM 752 O O . ASP A 1 93 ? -16.357 -9.794 -3.880 1.00 88.00 93 ASP A O 1
ATOM 756 N N . ALA A 1 94 ? -16.417 -9.747 -1.631 1.00 87.12 94 ALA A N 1
ATOM 757 C CA . ALA A 1 94 ? -15.181 -8.997 -1.456 1.00 87.12 94 ALA A CA 1
ATOM 758 C C . ALA A 1 94 ? -13.984 -9.755 -2.057 1.00 87.12 94 ALA A C 1
ATOM 760 O O . ALA A 1 94 ? -13.225 -9.175 -2.836 1.00 87.12 94 ALA A O 1
ATOM 761 N N . LEU A 1 95 ? -13.849 -11.060 -1.787 1.00 90.06 95 LEU A N 1
ATOM 762 C CA . LEU A 1 95 ? -12.819 -11.897 -2.404 1.00 90.06 95 LEU A CA 1
ATOM 763 C C . LEU A 1 95 ? -12.957 -11.945 -3.934 1.00 90.06 95 LEU A C 1
ATOM 765 O O . LEU A 1 95 ? -11.963 -11.753 -4.636 1.00 90.06 95 LEU A O 1
ATOM 769 N N . HIS A 1 96 ? -14.163 -12.167 -4.467 1.00 90.06 96 HIS A N 1
ATOM 770 C CA . HIS A 1 96 ? -14.382 -12.203 -5.915 1.00 90.06 96 HIS A CA 1
ATOM 771 C C . HIS A 1 96 ? -13.997 -10.872 -6.578 1.00 90.06 96 HIS A C 1
ATOM 773 O O . HIS A 1 96 ? -13.275 -10.847 -7.575 1.00 90.06 96 HIS A O 1
ATOM 779 N N . LYS A 1 97 ? -14.408 -9.759 -5.969 1.00 90.06 97 LYS A N 1
ATOM 780 C CA . LYS A 1 97 ? -14.091 -8.388 -6.375 1.00 90.06 97 LYS A CA 1
ATOM 781 C C . LYS A 1 97 ? -12.587 -8.109 -6.353 1.00 90.06 97 LYS A C 1
ATOM 783 O O . LYS A 1 97 ? -12.075 -7.617 -7.353 1.00 90.06 97 LYS A O 1
ATOM 788 N N . HIS A 1 98 ? -11.862 -8.474 -5.290 1.00 91.31 98 HIS A N 1
ATOM 789 C CA . HIS A 1 98 ? -10.401 -8.281 -5.215 1.00 91.31 98 HIS A CA 1
ATOM 790 C C . HIS A 1 98 ? -9.635 -9.201 -6.171 1.00 91.31 98 HIS A C 1
ATOM 792 O O . HIS A 1 98 ? -8.653 -8.767 -6.770 1.00 91.31 98 HIS A O 1
ATOM 798 N N . ARG A 1 99 ? -10.100 -10.440 -6.384 1.00 90.62 99 ARG A N 1
ATOM 799 C CA . ARG A 1 99 ? -9.545 -11.358 -7.393 1.00 90.62 99 ARG A CA 1
ATOM 800 C C . ARG A 1 99 ? -9.702 -10.782 -8.800 1.00 90.62 99 ARG A C 1
ATOM 802 O O . ARG A 1 99 ? -8.728 -10.719 -9.548 1.00 90.62 99 ARG A O 1
ATOM 809 N N . THR A 1 100 ? -10.899 -10.315 -9.147 1.00 91.75 100 THR A N 1
ATOM 810 C CA . THR A 1 100 ? -11.175 -9.695 -10.449 1.00 91.75 100 THR A CA 1
ATOM 811 C C . THR A 1 100 ? -10.431 -8.367 -10.613 1.00 91.75 100 THR A C 1
ATOM 813 O O . THR A 1 100 ? -9.879 -8.108 -11.681 1.00 91.75 100 THR A O 1
ATOM 816 N N . GLU A 1 101 ? -10.332 -7.549 -9.560 1.00 91.25 101 GLU A N 1
ATOM 817 C CA . GLU A 1 101 ? -9.530 -6.321 -9.565 1.00 91.25 101 GLU A CA 1
ATOM 818 C C . GLU A 1 101 ? -8.046 -6.624 -9.808 1.00 91.25 101 GLU A C 1
ATOM 820 O O . GLU A 1 101 ? -7.435 -5.951 -10.633 1.00 91.25 101 GLU A O 1
ATOM 825 N N . TYR A 1 102 ? -7.477 -7.645 -9.158 1.00 91.25 102 TYR A N 1
ATOM 826 C CA . TYR A 1 102 ? -6.074 -8.028 -9.326 1.00 91.25 102 TYR A CA 1
ATOM 827 C C . TYR A 1 102 ? -5.762 -8.530 -10.742 1.00 91.25 102 TYR A C 1
ATOM 829 O O . TYR A 1 102 ? -4.867 -7.988 -11.389 1.00 91.25 102 TYR A O 1
ATOM 837 N N . PHE A 1 103 ? -6.505 -9.527 -11.237 1.00 88.88 103 PHE A N 1
ATOM 838 C CA . PHE A 1 103 ? -6.214 -10.163 -12.529 1.00 88.88 103 PHE A CA 1
ATOM 839 C C . PHE A 1 103 ? -6.656 -9.337 -13.744 1.00 88.88 103 PHE A C 1
ATOM 841 O O . PHE A 1 103 ? -5.951 -9.317 -14.749 1.00 88.88 103 PHE A O 1
ATOM 848 N N . TYR A 1 104 ? -7.799 -8.648 -13.663 1.00 89.31 104 TYR A N 1
ATOM 849 C CA . TYR A 1 104 ? -8.407 -7.959 -14.811 1.00 89.31 104 TYR A CA 1
ATOM 850 C C . TYR A 1 104 ? -8.513 -6.436 -14.622 1.00 89.31 104 TYR A C 1
ATOM 852 O O . TYR A 1 104 ? -8.560 -5.691 -15.601 1.00 89.31 104 TYR A O 1
ATOM 860 N N . GLY A 1 105 ? -8.532 -5.944 -13.379 1.00 87.88 105 GLY A N 1
ATOM 861 C CA . GLY A 1 105 ? -8.605 -4.511 -13.067 1.00 87.88 105 GLY A CA 1
ATOM 862 C C . GLY A 1 105 ? -7.258 -3.776 -13.107 1.00 87.88 105 GLY A C 1
ATOM 863 O O . GLY A 1 105 ? -7.222 -2.582 -13.426 1.00 87.88 105 GLY A O 1
ATOM 864 N N . VAL A 1 106 ? -6.133 -4.451 -12.834 1.00 88.69 106 VAL A N 1
ATOM 865 C CA . VAL A 1 106 ? -4.780 -3.859 -12.906 1.00 88.69 106 VAL A CA 1
ATOM 866 C C . VAL A 1 106 ? -4.262 -3.838 -14.352 1.00 88.69 106 VAL A C 1
ATOM 868 O O . VAL A 1 106 ? -3.227 -4.404 -14.685 1.00 88.69 106 VAL A O 1
ATOM 871 N N . THR A 1 107 ? -4.954 -3.112 -15.231 1.00 88.19 107 THR A N 1
ATOM 872 C CA . THR A 1 107 ? -4.438 -2.789 -16.571 1.00 88.19 107 THR A CA 1
ATOM 873 C C . THR A 1 107 ? -3.435 -1.634 -16.513 1.00 88.19 107 THR A C 1
ATOM 875 O O . THR A 1 107 ? -3.487 -0.786 -15.613 1.00 88.19 107 THR A O 1
ATOM 878 N N . ILE A 1 108 ? -2.496 -1.592 -17.462 1.00 86.19 108 ILE A N 1
ATOM 879 C CA . ILE A 1 108 ? -1.481 -0.533 -17.582 1.00 86.19 108 ILE A CA 1
ATOM 880 C C . ILE A 1 108 ? -2.143 0.736 -18.123 1.00 86.19 108 ILE A C 1
ATOM 882 O O . ILE A 1 108 ? -2.831 0.690 -19.143 1.00 86.19 108 ILE A O 1
ATOM 886 N N . LYS A 1 109 ? -1.921 1.888 -17.482 1.00 89.19 109 LYS A N 1
ATOM 887 C CA . LYS A 1 109 ? -2.437 3.169 -17.985 1.00 89.19 109 LYS A CA 1
ATOM 888 C C . LYS A 1 109 ? -1.396 3.852 -18.870 1.00 89.19 109 LYS A C 1
ATOM 890 O O . LYS A 1 109 ? -0.207 3.855 -18.560 1.00 89.19 109 LYS A O 1
ATOM 895 N N . SER A 1 110 ? -1.838 4.460 -19.972 1.00 89.00 110 SER A N 1
ATOM 896 C CA . SER A 1 110 ? -0.937 5.194 -20.871 1.00 89.00 110 SER A CA 1
ATOM 897 C C . SER A 1 110 ? -0.222 6.328 -20.122 1.00 89.00 110 SER A C 1
ATOM 899 O O . SER A 1 110 ? -0.857 7.098 -19.400 1.00 89.00 110 SER A O 1
ATOM 901 N N . GLY A 1 111 ? 1.104 6.404 -20.264 1.00 87.19 111 GLY A N 1
ATOM 902 C CA . GLY A 1 111 ? 1.955 7.369 -19.557 1.00 87.19 111 GLY A CA 1
ATOM 903 C C . GLY A 1 111 ? 2.231 7.056 -18.078 1.00 87.19 111 GLY A C 1
ATOM 904 O O . GLY A 1 111 ? 2.840 7.874 -17.390 1.00 87.19 111 GLY A O 1
ATOM 905 N N . GLU A 1 112 ? 1.807 5.900 -17.562 1.00 88.50 112 GLU A N 1
ATOM 906 C CA . GLU A 1 112 ? 2.103 5.481 -16.192 1.00 88.50 112 GLU A CA 1
ATOM 907 C C . GLU A 1 112 ? 3.549 4.977 -16.042 1.00 88.50 112 GLU A C 1
ATOM 909 O O . GLU A 1 112 ? 4.086 4.276 -16.899 1.00 88.50 112 GLU A O 1
ATOM 914 N N . THR A 1 113 ? 4.197 5.317 -14.925 1.00 88.19 113 THR A N 1
ATOM 915 C CA . THR A 1 113 ? 5.522 4.778 -14.595 1.00 88.19 113 THR A CA 1
ATOM 916 C C . THR A 1 113 ? 5.396 3.355 -14.053 1.00 88.19 113 THR A C 1
ATOM 918 O O . THR A 1 113 ? 4.458 3.049 -13.316 1.00 88.19 113 THR A O 1
ATOM 921 N N . TYR A 1 114 ? 6.381 2.491 -14.322 1.00 83.06 114 TYR A N 1
ATOM 922 C CA . TYR A 1 114 ? 6.382 1.123 -13.786 1.00 83.06 114 TYR A CA 1
ATOM 923 C C . TYR A 1 114 ? 6.234 1.087 -12.259 1.00 83.06 114 TYR A C 1
ATOM 925 O O . TYR A 1 114 ? 5.498 0.270 -11.723 1.00 83.06 114 TYR A O 1
ATOM 933 N N . ARG A 1 115 ? 6.851 2.042 -11.548 1.00 86.75 115 ARG A N 1
ATOM 934 C CA . ARG A 1 115 ? 6.707 2.169 -10.092 1.00 86.75 115 ARG A CA 1
ATOM 935 C C . ARG A 1 115 ? 5.248 2.352 -9.656 1.00 86.75 115 ARG A C 1
ATOM 937 O O . ARG A 1 115 ? 4.858 1.787 -8.642 1.00 86.75 115 ARG A O 1
ATOM 944 N N . ASN A 1 116 ? 4.452 3.122 -10.397 1.00 89.19 116 ASN A N 1
ATOM 945 C CA . ASN A 1 116 ? 3.036 3.312 -10.082 1.00 89.19 116 ASN A CA 1
ATOM 946 C C . ASN A 1 116 ? 2.227 2.037 -10.368 1.00 89.19 116 ASN A C 1
ATOM 948 O O . ASN A 1 116 ? 1.395 1.662 -9.543 1.00 89.19 116 ASN A O 1
ATOM 952 N N . LEU A 1 117 ? 2.527 1.334 -11.469 1.00 88.75 117 LEU A N 1
ATOM 953 C CA . LEU A 1 117 ? 1.927 0.034 -11.787 1.00 88.75 117 LEU A CA 1
ATOM 954 C C . LEU A 1 117 ? 2.214 -1.003 -10.690 1.00 88.75 117 LEU A C 1
ATOM 956 O O . LEU A 1 117 ? 1.276 -1.609 -10.179 1.00 88.75 117 LEU A O 1
ATOM 960 N N . VAL A 1 118 ? 3.478 -1.151 -10.275 1.00 88.50 118 VAL A N 1
ATOM 961 C CA . VAL A 1 118 ? 3.888 -2.060 -9.188 1.00 88.50 118 VAL A CA 1
ATOM 962 C C . VAL A 1 118 ? 3.172 -1.710 -7.886 1.00 88.50 118 VAL A C 1
ATOM 964 O O . VAL A 1 118 ? 2.609 -2.594 -7.255 1.00 88.50 118 VAL A O 1
ATOM 967 N N . VAL A 1 119 ? 3.089 -0.428 -7.513 1.00 91.25 119 VAL A N 1
ATOM 968 C CA . VAL A 1 119 ? 2.346 -0.012 -6.309 1.00 91.25 119 VAL A CA 1
ATOM 969 C C . VAL A 1 119 ? 0.855 -0.368 -6.402 1.00 91.25 119 VAL A C 1
ATOM 971 O O . VAL A 1 119 ? 0.279 -0.799 -5.402 1.00 91.25 119 VAL A O 1
ATOM 974 N N . ARG A 1 120 ? 0.210 -0.236 -7.573 1.00 91.31 120 ARG A N 1
ATOM 975 C CA . ARG A 1 120 ? -1.185 -0.685 -7.763 1.00 91.31 120 ARG A CA 1
ATOM 976 C C . ARG A 1 120 ? -1.319 -2.203 -7.656 1.00 91.31 120 ARG A C 1
ATOM 978 O O . ARG A 1 120 ? -2.221 -2.665 -6.961 1.00 91.31 120 ARG A O 1
ATOM 985 N N . LEU A 1 121 ? -0.420 -2.952 -8.291 1.00 90.81 121 LEU A N 1
ATOM 986 C CA . LEU A 1 121 ? -0.391 -4.413 -8.260 1.00 90.81 121 LEU A CA 1
ATOM 987 C C . LEU A 1 121 ? -0.176 -4.944 -6.834 1.00 90.81 121 LEU A C 1
ATOM 989 O O . LEU A 1 121 ? -0.959 -5.763 -6.367 1.00 90.81 121 LEU A O 1
ATOM 993 N N . GLU A 1 122 ? 0.822 -4.432 -6.110 1.00 90.81 122 GLU A N 1
ATOM 994 C CA . GLU A 1 122 ? 1.071 -4.765 -4.701 1.00 90.81 122 GLU A CA 1
ATOM 995 C C . GLU A 1 122 ? -0.120 -4.393 -3.807 1.00 90.81 122 GLU A C 1
ATOM 997 O O . GLU A 1 122 ? -0.461 -5.134 -2.888 1.00 90.81 122 GLU A O 1
ATOM 1002 N N . THR A 1 123 ? -0.780 -3.258 -4.066 1.00 92.38 123 THR A N 1
ATOM 1003 C CA . THR A 1 123 ? -1.969 -2.839 -3.303 1.00 92.38 123 THR A CA 1
ATOM 1004 C C . THR A 1 123 ? -3.143 -3.790 -3.532 1.00 92.38 123 THR A C 1
ATOM 1006 O O . THR A 1 123 ? -3.847 -4.109 -2.577 1.00 92.38 123 THR A O 1
ATOM 1009 N N . ALA A 1 124 ? -3.351 -4.261 -4.764 1.00 91.69 124 ALA A N 1
ATOM 1010 C CA . ALA A 1 124 ? -4.358 -5.274 -5.073 1.00 91.69 124 ALA A CA 1
ATOM 1011 C C . ALA A 1 124 ? -3.974 -6.652 -4.493 1.00 91.69 124 ALA A C 1
ATOM 1013 O O . ALA A 1 124 ? -4.825 -7.329 -3.923 1.00 91.69 124 ALA A O 1
ATOM 1014 N N . TYR A 1 125 ? -2.689 -7.027 -4.521 1.00 91.69 125 TYR A N 1
ATOM 1015 C CA . TYR A 1 125 ? -2.209 -8.268 -3.904 1.00 91.69 125 TYR A CA 1
ATOM 1016 C C . TYR A 1 125 ? -2.420 -8.287 -2.386 1.00 91.69 125 TYR A C 1
ATOM 1018 O O . TYR A 1 125 ? -2.918 -9.268 -1.844 1.00 91.69 125 TYR A O 1
ATOM 1026 N N . ARG A 1 126 ? -2.145 -7.177 -1.688 1.00 91.25 126 ARG A N 1
ATOM 1027 C CA . ARG A 1 126 ? -2.415 -7.077 -0.243 1.00 91.25 126 ARG A CA 1
ATOM 1028 C C . ARG A 1 126 ? -3.893 -7.280 0.096 1.00 91.25 126 ARG A C 1
ATOM 1030 O O . ARG A 1 126 ? -4.181 -7.855 1.137 1.00 91.25 126 ARG A O 1
ATOM 1037 N N . ARG A 1 127 ? -4.826 -6.871 -0.774 1.00 89.50 127 ARG A N 1
ATOM 1038 C CA . ARG A 1 127 ? -6.267 -7.134 -0.584 1.00 89.50 127 ARG A CA 1
ATOM 1039 C C . ARG A 1 127 ? -6.616 -8.616 -0.743 1.00 89.50 127 ARG A C 1
ATOM 1041 O O . ARG A 1 127 ? -7.493 -9.095 -0.041 1.00 89.50 127 ARG A O 1
ATOM 1048 N N . LEU A 1 128 ? -5.918 -9.360 -1.603 1.00 90.25 128 LEU A N 1
ATOM 1049 C CA . LEU A 1 128 ? -6.038 -10.827 -1.661 1.00 90.25 128 LEU A CA 1
ATOM 1050 C C . LEU A 1 128 ? -5.479 -11.489 -0.391 1.00 90.25 128 LEU A C 1
ATOM 1052 O O . LEU A 1 128 ? -6.122 -12.372 0.177 1.00 90.25 128 LEU A O 1
ATOM 1056 N N . GLN A 1 129 ? -4.343 -10.995 0.114 1.00 89.88 129 GLN A N 1
ATOM 1057 C CA . GLN A 1 129 ? -3.755 -11.464 1.373 1.00 89.88 129 GLN A CA 1
ATOM 1058 C C . GLN A 1 129 ? -4.648 -11.174 2.597 1.00 89.88 129 GLN A C 1
ATOM 1060 O O . GLN A 1 129 ? -4.691 -11.994 3.511 1.00 89.88 129 GLN A O 1
ATOM 1065 N N . GLU A 1 130 ? -5.417 -10.072 2.613 1.00 88.31 130 GLU A N 1
ATOM 1066 C CA . GLU A 1 130 ? -6.440 -9.807 3.649 1.00 88.31 130 GLU A CA 1
ATOM 1067 C C . GLU A 1 130 ? -7.481 -10.946 3.741 1.00 88.31 130 GLU A C 1
ATOM 1069 O O . GLU A 1 130 ? -7.940 -11.263 4.836 1.00 88.31 130 GLU A O 1
ATOM 1074 N N . HIS A 1 131 ? -7.794 -11.615 2.624 1.00 88.69 131 HIS A N 1
ATOM 1075 C CA . HIS A 1 131 ? -8.682 -12.785 2.564 1.00 88.69 131 HIS A CA 1
ATOM 1076 C C . HIS A 1 131 ? -7.940 -14.136 2.672 1.00 88.69 131 HIS A C 1
ATOM 1078 O O . HIS A 1 131 ? -8.516 -15.176 2.360 1.00 88.69 131 HIS A O 1
ATOM 1084 N N . LYS A 1 132 ? -6.677 -14.141 3.129 1.00 89.62 132 LYS A N 1
ATOM 1085 C CA . LYS A 1 132 ? -5.809 -15.333 3.260 1.00 89.62 132 LYS A CA 1
ATOM 1086 C C . LYS A 1 132 ? -5.543 -16.081 1.942 1.00 89.62 132 LYS A C 1
ATOM 1088 O O . LYS A 1 132 ? -5.199 -17.260 1.968 1.00 89.62 132 LYS A O 1
ATOM 1093 N N . VAL A 1 133 ? -5.683 -15.414 0.794 1.00 88.62 133 VAL A N 1
ATOM 1094 C CA . VAL A 1 133 ? -5.349 -15.993 -0.514 1.00 88.62 133 VAL A CA 1
ATOM 1095 C C . VAL A 1 133 ? -3.930 -15.593 -0.895 1.00 88.62 133 VAL A C 1
ATOM 1097 O O . VAL A 1 133 ? -3.666 -14.446 -1.257 1.00 88.62 133 VAL A O 1
ATOM 1100 N N . GLU A 1 134 ? -3.015 -16.555 -0.819 1.00 88.38 134 GLU A N 1
ATOM 1101 C CA . GLU A 1 134 ? -1.640 -16.413 -1.295 1.00 88.38 134 GLU A CA 1
ATOM 1102 C C . GLU A 1 134 ? -1.529 -16.912 -2.740 1.00 88.38 134 GLU A C 1
ATOM 1104 O O . GLU A 1 134 ? -2.095 -17.943 -3.106 1.00 88.38 134 GLU A O 1
ATOM 1109 N N . LEU A 1 135 ? -0.814 -16.161 -3.582 1.00 87.88 135 LEU A N 1
ATOM 1110 C CA . LEU A 1 135 ? -0.553 -16.552 -4.968 1.00 87.88 135 LEU A CA 1
ATOM 1111 C C . LEU A 1 135 ? 0.784 -17.304 -5.048 1.00 87.88 135 LEU A C 1
ATOM 1113 O O . LEU A 1 135 ? 1.746 -16.867 -4.410 1.00 87.88 135 LEU A O 1
ATOM 1117 N N . PRO A 1 136 ? 0.891 -18.380 -5.855 1.00 92.31 136 PRO A N 1
ATOM 1118 C CA . PRO A 1 136 ? 2.160 -19.063 -6.081 1.00 92.31 136 PRO A CA 1
ATOM 1119 C C . PRO A 1 136 ? 3.253 -18.097 -6.552 1.00 92.31 136 PRO A C 1
ATOM 1121 O O . PRO A 1 136 ? 3.002 -17.193 -7.353 1.00 92.31 136 PRO A O 1
ATOM 1124 N N . GLU A 1 137 ? 4.488 -18.315 -6.096 1.00 83.56 137 GLU A N 1
ATOM 1125 C CA . GLU A 1 137 ? 5.631 -17.443 -6.414 1.00 83.56 137 GLU A CA 1
ATOM 1126 C C . GLU A 1 137 ? 5.927 -17.382 -7.928 1.00 83.56 137 GLU A C 1
ATOM 1128 O O . GLU A 1 137 ? 6.487 -16.414 -8.432 1.00 83.56 137 GLU A O 1
ATOM 1133 N N . GLU A 1 138 ? 5.510 -18.403 -8.676 1.00 87.06 138 GLU A N 1
ATOM 1134 C CA . GLU A 1 138 ? 5.554 -18.440 -10.140 1.00 87.06 138 GLU A CA 1
ATOM 1135 C C . GLU A 1 138 ? 4.691 -17.341 -10.772 1.00 87.06 138 GLU A C 1
ATOM 1137 O O . GLU A 1 138 ? 5.128 -16.690 -11.718 1.00 87.06 138 GLU A O 1
ATOM 1142 N N . VAL A 1 139 ? 3.507 -17.066 -10.212 1.00 83.62 139 VAL A N 1
ATOM 1143 C CA . VAL A 1 139 ? 2.598 -16.018 -10.700 1.00 83.62 139 VAL A CA 1
ATOM 1144 C C . VAL A 1 139 ? 3.174 -14.633 -10.403 1.00 83.62 139 VAL A C 1
ATOM 1146 O O . VAL A 1 139 ? 3.176 -13.767 -11.277 1.00 83.62 139 VAL A O 1
ATOM 1149 N N . SER A 1 140 ? 3.731 -14.411 -9.207 1.00 78.06 140 SER A N 1
ATOM 1150 C CA . SER A 1 140 ? 4.350 -13.121 -8.867 1.00 78.06 140 SER A CA 1
ATOM 1151 C C . SER A 1 140 ? 5.626 -12.856 -9.678 1.00 78.06 140 SER A C 1
ATOM 1153 O O . SER A 1 140 ? 5.833 -11.730 -10.145 1.00 78.06 140 SER A O 1
ATOM 1155 N N . LYS A 1 141 ? 6.436 -13.892 -9.941 1.00 83.12 141 LYS A N 1
ATOM 1156 C CA . LYS A 1 141 ? 7.562 -13.841 -10.889 1.00 83.12 141 LYS A CA 1
ATOM 1157 C C . LYS A 1 141 ? 7.083 -13.539 -12.306 1.00 83.12 141 LYS A C 1
ATOM 1159 O O . LYS A 1 141 ? 7.609 -12.612 -12.915 1.00 83.12 141 LYS A O 1
ATOM 1164 N N . ALA A 1 142 ? 6.069 -14.246 -12.809 1.00 81.50 142 ALA A N 1
ATOM 1165 C CA . ALA A 1 142 ? 5.515 -14.020 -14.142 1.00 81.50 142 ALA A CA 1
ATOM 1166 C C . ALA A 1 142 ? 5.055 -12.566 -14.321 1.00 81.50 142 ALA A C 1
ATOM 1168 O O . ALA A 1 142 ? 5.525 -11.896 -15.235 1.00 81.50 142 ALA A O 1
ATOM 1169 N N . VAL A 1 143 ? 4.235 -12.032 -13.407 1.00 74.88 143 VAL A N 1
ATOM 1170 C CA . VAL A 1 143 ? 3.741 -10.646 -13.503 1.00 74.88 143 VAL A CA 1
ATOM 1171 C C . VAL A 1 143 ? 4.880 -9.618 -13.418 1.00 74.88 143 VAL A C 1
ATOM 1173 O O . VAL A 1 143 ? 4.863 -8.623 -14.142 1.00 74.88 143 VAL A O 1
ATOM 1176 N N . THR A 1 144 ? 5.911 -9.869 -12.603 1.00 74.06 144 THR A N 1
ATOM 1177 C CA . THR A 1 144 ? 7.110 -9.009 -12.537 1.00 74.06 144 THR A CA 1
ATOM 1178 C C . THR A 1 144 ? 7.918 -9.055 -13.843 1.00 74.06 144 THR A C 1
ATOM 1180 O O . THR A 1 144 ? 8.390 -8.025 -14.329 1.00 74.06 144 THR A O 1
ATOM 1183 N N . ASN A 1 145 ? 8.033 -10.236 -14.456 1.00 77.50 145 ASN A N 1
ATOM 1184 C CA . ASN A 1 145 ? 8.788 -10.470 -15.688 1.00 77.50 145 ASN A CA 1
ATOM 1185 C C . ASN A 1 145 ? 8.131 -9.882 -16.948 1.00 77.50 145 ASN A C 1
ATOM 1187 O O . ASN A 1 145 ? 8.812 -9.758 -17.962 1.00 77.50 145 ASN A O 1
ATOM 1191 N N . ILE A 1 146 ? 6.861 -9.462 -16.901 1.00 71.50 146 ILE A N 1
ATOM 1192 C CA . ILE A 1 146 ? 6.217 -8.739 -18.016 1.00 71.50 146 ILE A CA 1
ATOM 1193 C C . ILE A 1 146 ? 6.827 -7.324 -18.184 1.00 71.50 146 ILE A C 1
ATOM 1195 O O . ILE A 1 146 ? 6.775 -6.757 -19.273 1.00 71.50 146 ILE A O 1
ATOM 1199 N N . PHE A 1 147 ? 7.470 -6.749 -17.150 1.00 62.38 147 PHE A N 1
ATOM 1200 C CA . PHE A 1 147 ? 8.068 -5.400 -17.197 1.00 62.38 147 PHE A CA 1
ATOM 1201 C C . PHE A 1 147 ? 9.501 -5.304 -16.622 1.00 62.38 147 PHE A C 1
ATOM 1203 O O . PHE A 1 147 ? 9.754 -4.544 -15.682 1.00 62.38 147 PHE A O 1
ATOM 1210 N N . PRO A 1 148 ? 10.501 -5.966 -17.236 1.00 59.88 148 PRO A N 1
ATOM 1211 C CA . PRO A 1 148 ? 11.870 -5.989 -16.714 1.00 59.88 148 PRO A CA 1
ATOM 1212 C C . PRO A 1 148 ? 12.610 -4.640 -16.819 1.00 59.88 148 PRO A C 1
ATOM 1214 O O . PRO A 1 148 ? 13.617 -4.446 -16.142 1.00 59.88 148 PRO A O 1
ATOM 1217 N N . GLN A 1 149 ? 12.145 -3.693 -17.650 1.00 53.75 149 GLN A N 1
ATOM 1218 C CA . GLN A 1 149 ? 12.879 -2.450 -17.968 1.00 53.75 149 GLN A CA 1
ATOM 1219 C C . GLN A 1 149 ? 12.275 -1.147 -17.407 1.00 53.75 149 GLN A C 1
ATOM 1221 O O . GLN A 1 149 ? 12.730 -0.058 -17.752 1.00 53.75 149 GLN A O 1
ATOM 1226 N N . GLY A 1 150 ? 11.275 -1.207 -16.520 1.00 52.75 150 GLY A N 1
ATOM 1227 C CA . GLY A 1 150 ? 10.877 -0.054 -15.690 1.00 52.75 150 GLY A CA 1
ATOM 1228 C C . GLY A 1 150 ? 10.210 1.145 -16.393 1.00 52.75 150 GLY A C 1
ATOM 1229 O O . GLY A 1 150 ? 9.786 2.093 -15.727 1.00 52.75 150 GLY A O 1
ATOM 1230 N N . VAL A 1 151 ? 10.068 1.108 -17.716 1.00 51.44 151 VAL A N 1
ATOM 1231 C CA . VAL A 1 151 ? 9.329 2.085 -18.521 1.00 51.44 151 VAL A CA 1
ATOM 1232 C C . VAL A 1 151 ? 8.543 1.306 -19.565 1.00 51.44 151 VAL A C 1
ATOM 1234 O O . VAL A 1 151 ? 9.136 0.574 -20.356 1.00 51.44 151 VAL A O 1
ATOM 1237 N N . ALA A 1 152 ? 7.220 1.474 -19.601 1.00 50.28 152 ALA A N 1
ATOM 1238 C CA . ALA A 1 152 ? 6.452 1.066 -20.769 1.00 50.28 152 ALA A CA 1
ATOM 1239 C C . ALA A 1 152 ? 6.930 1.932 -21.942 1.00 50.28 152 ALA A C 1
ATOM 1241 O O . ALA A 1 152 ? 6.631 3.129 -21.984 1.00 50.28 152 ALA A O 1
ATOM 1242 N N . LYS A 1 153 ? 7.738 1.361 -22.851 1.00 50.38 153 LYS A N 1
ATOM 1243 C CA . LYS A 1 153 ? 8.140 2.041 -24.089 1.00 50.38 153 LYS A CA 1
ATOM 1244 C C . LYS A 1 153 ? 6.854 2.471 -24.783 1.00 50.38 153 LYS A C 1
ATOM 1246 O O . LYS A 1 153 ? 6.056 1.620 -25.162 1.00 50.38 153 LYS A O 1
ATOM 1251 N N . GLY A 1 154 ? 6.640 3.782 -24.889 1.00 45.56 154 GLY A N 1
ATOM 1252 C CA . GLY A 1 154 ? 5.442 4.318 -25.516 1.00 45.56 154 GLY A CA 1
ATOM 1253 C C . GLY A 1 154 ? 5.334 3.770 -26.932 1.00 45.56 154 GLY A C 1
ATOM 1254 O O . GLY A 1 154 ? 6.209 4.025 -27.758 1.00 45.56 154 GLY A O 1
ATOM 1255 N N . THR A 1 155 ? 4.272 3.019 -27.206 1.00 46.22 155 THR A N 1
ATOM 1256 C CA . THR A 1 155 ? 3.938 2.468 -28.524 1.00 46.22 155 THR A CA 1
ATOM 1257 C C . THR A 1 155 ? 3.395 3.570 -29.440 1.00 46.22 155 THR A C 1
ATOM 1259 O O . THR A 1 155 ? 2.310 3.475 -29.998 1.00 46.22 155 THR A O 1
ATOM 1262 N N . SER A 1 156 ? 4.158 4.658 -29.585 1.00 45.94 156 SER A N 1
ATOM 1263 C CA . SER A 1 156 ? 3.855 5.806 -30.449 1.00 45.94 156 SER A CA 1
ATOM 1264 C C . SER A 1 156 ? 4.699 5.816 -31.729 1.00 45.94 156 SER A C 1
ATOM 1266 O O . SER A 1 156 ? 4.899 6.873 -32.319 1.00 45.94 156 SER A O 1
ATOM 1268 N N . GLY A 1 157 ? 5.274 4.671 -32.106 1.00 47.66 157 GLY A N 1
ATOM 1269 C CA . GLY A 1 157 ? 6.228 4.571 -33.219 1.00 47.66 157 GLY A CA 1
ATOM 1270 C C . GLY A 1 157 ? 6.539 3.153 -33.706 1.00 47.66 157 GLY A C 1
ATOM 1271 O O . GLY A 1 157 ? 7.427 2.984 -34.533 1.00 47.66 157 GLY A O 1
ATOM 1272 N N . ARG A 1 158 ? 5.825 2.133 -33.217 1.00 42.94 158 ARG A N 1
ATOM 1273 C CA . ARG A 1 158 ? 5.708 0.847 -33.911 1.00 42.94 158 ARG A CA 1
ATOM 1274 C C . ARG A 1 158 ? 4.242 0.601 -34.205 1.00 42.94 158 ARG A C 1
ATOM 1276 O O . ARG A 1 158 ? 3.381 0.971 -33.406 1.00 42.94 158 ARG A O 1
ATOM 1283 N N . THR A 1 159 ? 4.009 0.035 -35.381 1.00 40.00 159 THR A N 1
ATOM 1284 C CA . THR A 1 159 ? 2.718 -0.453 -35.845 1.00 40.00 159 THR A CA 1
ATOM 1285 C C . THR A 1 159 ? 2.063 -1.332 -34.792 1.00 40.00 159 THR A C 1
ATOM 1287 O O . THR A 1 159 ? 2.714 -1.943 -33.942 1.00 40.00 159 THR A O 1
ATOM 1290 N N . LYS A 1 160 ? 0.735 -1.329 -34.829 1.00 40.97 160 LYS A N 1
ATOM 1291 C CA . LYS A 1 160 ? -0.134 -1.981 -33.862 1.00 40.97 160 LYS A CA 1
ATOM 1292 C C . LYS A 1 160 ? -0.121 -3.497 -34.100 1.00 40.97 160 LYS A C 1
ATOM 1294 O O . LYS A 1 160 ? -1.109 -4.039 -34.577 1.00 40.97 160 LYS A O 1
ATOM 1299 N N . GLU A 1 161 ? 0.982 -4.158 -33.747 1.00 37.53 161 GLU A N 1
ATOM 1300 C CA . GLU A 1 161 ? 1.016 -5.603 -33.498 1.00 37.53 161 GLU A CA 1
ATOM 1301 C C . GLU A 1 161 ? 0.159 -5.881 -32.257 1.00 37.53 161 GLU A C 1
ATOM 1303 O O . GLU A 1 161 ? 0.621 -6.010 -31.122 1.00 37.53 161 GLU A O 1
ATOM 1308 N N . VAL A 1 162 ? -1.153 -5.890 -32.493 1.00 40.81 162 VAL A N 1
ATOM 1309 C CA . VAL A 1 162 ? -2.068 -6.717 -31.726 1.00 40.81 162 VAL A CA 1
ATOM 1310 C C . VAL A 1 162 ? -1.550 -8.140 -31.902 1.00 40.81 162 VAL A C 1
ATOM 1312 O O . VAL A 1 162 ? -1.336 -8.569 -33.034 1.00 40.81 162 VAL A O 1
ATOM 1315 N N . PHE A 1 163 ? -1.364 -8.875 -30.807 1.00 33.88 163 PHE A N 1
ATOM 1316 C CA . PHE A 1 163 ? -1.332 -10.335 -30.881 1.00 33.88 163 PHE A CA 1
ATOM 1317 C C . PHE A 1 163 ? -2.759 -10.814 -31.158 1.00 33.88 163 PHE A C 1
ATOM 1319 O O . PHE A 1 163 ? -3.468 -11.298 -30.279 1.00 33.88 163 PHE A O 1
ATOM 1326 N N . GLU A 1 164 ? -3.188 -10.573 -32.388 1.00 33.34 164 GLU A N 1
ATOM 1327 C CA . GLU A 1 164 ? -4.288 -11.259 -33.028 1.00 33.34 164 GLU A CA 1
ATOM 1328 C C . GLU A 1 164 ? -3.762 -12.665 -33.293 1.00 33.34 164 GLU A C 1
ATOM 1330 O O . GLU A 1 164 ? -2.761 -12.847 -33.990 1.00 33.34 164 GLU A O 1
ATOM 1335 N N . ALA A 1 165 ? -4.351 -13.662 -32.634 1.00 32.81 165 ALA A N 1
ATOM 1336 C CA . ALA A 1 165 ? -4.059 -15.038 -32.992 1.00 32.81 165 ALA A CA 1
ATOM 1337 C C . ALA A 1 165 ? -4.520 -15.208 -34.440 1.00 32.81 165 ALA A C 1
ATOM 1339 O O . ALA A 1 165 ? -5.702 -15.020 -34.717 1.00 32.81 165 ALA A O 1
ATOM 1340 N N . SER A 1 166 ? -3.594 -15.522 -35.347 1.00 32.72 166 SER A N 1
ATOM 1341 C CA . SER A 1 166 ? -3.880 -15.718 -36.766 1.00 32.72 166 SER A CA 1
ATOM 1342 C C . SER A 1 166 ? -4.696 -16.999 -36.964 1.00 32.72 166 SER A C 1
ATOM 1344 O O . SER A 1 166 ? -4.163 -18.051 -37.326 1.00 32.72 166 SER A O 1
ATOM 1346 N N . VAL A 1 167 ? -5.992 -16.914 -36.671 1.00 41.69 167 VAL A N 1
ATOM 1347 C CA . VAL A 1 167 ? -6.998 -17.847 -37.164 1.00 41.69 167 VAL A CA 1
ATOM 1348 C C . VAL A 1 167 ? -7.222 -17.476 -38.626 1.00 41.69 167 VAL A C 1
ATOM 1350 O O . VAL A 1 167 ? -7.382 -16.305 -38.954 1.00 41.69 167 VAL A O 1
ATOM 1353 N N . ASN A 1 168 ? -7.132 -18.467 -39.505 1.00 35.25 168 ASN A N 1
ATOM 1354 C CA . ASN A 1 168 ? -7.109 -18.267 -40.949 1.00 35.25 168 ASN A CA 1
ATOM 1355 C C . ASN A 1 168 ? -8.487 -17.762 -41.432 1.00 35.25 168 ASN A C 1
ATOM 1357 O O . ASN A 1 168 ? -9.452 -18.524 -41.425 1.00 35.25 168 ASN A O 1
ATOM 1361 N N . GLU A 1 169 ? -8.588 -16.483 -41.797 1.00 44.12 169 GLU A N 1
ATOM 1362 C CA . GLU A 1 169 ? -9.859 -15.746 -41.945 1.00 44.12 169 GLU A CA 1
ATOM 1363 C C . GLU A 1 169 ? -10.351 -15.675 -43.409 1.00 44.12 169 GLU A C 1
ATOM 1365 O O . GLU A 1 169 ? -10.693 -14.609 -43.909 1.00 44.12 169 GLU A O 1
ATOM 1370 N N . GLU A 1 170 ? -10.375 -16.810 -44.122 1.00 40.75 170 GLU A N 1
ATOM 1371 C CA . GLU A 1 170 ? -10.840 -16.863 -45.527 1.00 40.75 170 GLU A CA 1
ATOM 1372 C C . GLU A 1 170 ? -11.861 -17.980 -45.851 1.00 40.75 170 GLU A C 1
ATOM 1374 O O . GLU A 1 170 ? -12.217 -18.123 -47.016 1.00 40.75 170 GLU A O 1
ATOM 1379 N N . ASP A 1 171 ? -12.374 -18.754 -44.877 1.00 40.09 171 ASP A N 1
ATOM 1380 C CA . ASP A 1 171 ? -13.315 -19.861 -45.190 1.00 40.09 171 ASP A CA 1
ATOM 1381 C C . ASP A 1 171 ? -14.371 -20.197 -44.108 1.00 40.09 171 ASP A C 1
ATOM 1383 O O . ASP A 1 171 ? -14.810 -21.339 -43.994 1.00 40.09 171 ASP A O 1
ATOM 1387 N N . TYR A 1 172 ? -14.804 -19.221 -43.295 1.00 44.00 172 TYR A N 1
ATOM 1388 C CA . TYR A 1 172 ? -15.974 -19.394 -42.414 1.00 44.00 172 TYR A CA 1
ATOM 1389 C C . TYR A 1 172 ? -17.181 -18.621 -42.946 1.00 44.00 172 TYR A C 1
ATOM 1391 O O . TYR A 1 172 ? -17.277 -17.401 -42.803 1.00 44.00 172 TYR A O 1
ATOM 1399 N N . GLN A 1 173 ? -18.110 -19.360 -43.556 1.00 42.12 173 GLN A N 1
ATOM 1400 C CA . GLN A 1 173 ? -19.476 -18.894 -43.785 1.00 42.12 173 GLN A CA 1
ATOM 1401 C C . GLN A 1 173 ? -20.270 -18.854 -42.465 1.00 42.12 173 GLN A C 1
ATOM 1403 O O . GLN A 1 173 ? -19.853 -19.394 -41.441 1.00 42.12 173 GLN A O 1
ATOM 1408 N N . ASP A 1 174 ? -21.400 -18.153 -42.502 1.00 48.16 174 ASP A N 1
ATOM 1409 C CA . ASP A 1 174 ? -22.160 -17.621 -41.362 1.00 48.16 174 ASP A CA 1
ATOM 1410 C C . ASP A 1 174 ? -22.990 -18.666 -40.576 1.00 48.16 174 ASP A C 1
ATOM 1412 O O . ASP A 1 174 ? -24.150 -18.436 -40.252 1.00 48.16 174 ASP A O 1
ATOM 1416 N N . GLU A 1 175 ? -22.420 -19.830 -40.242 1.00 49.44 175 GLU A N 1
ATOM 1417 C CA . GLU A 1 175 ? -23.158 -20.912 -39.555 1.00 49.44 175 GLU A CA 1
ATOM 1418 C C . GLU A 1 175 ? -23.558 -20.546 -38.106 1.00 49.44 175 GLU A C 1
ATOM 1420 O O . GLU A 1 175 ? -24.542 -21.053 -37.571 1.00 49.44 175 GLU A O 1
ATOM 1425 N N . THR A 1 176 ? -22.835 -19.620 -37.459 1.00 51.44 176 THR A N 1
ATOM 1426 C CA . THR A 1 176 ? -23.102 -19.234 -36.054 1.00 51.44 176 THR A CA 1
ATOM 1427 C C . THR A 1 176 ? -24.266 -18.256 -35.865 1.00 51.44 176 THR A C 1
ATOM 1429 O O . THR A 1 176 ? -24.711 -18.067 -34.732 1.00 51.44 176 THR A O 1
ATOM 1432 N N . ALA A 1 177 ? -24.757 -17.614 -36.930 1.00 55.41 177 ALA A N 1
ATOM 1433 C CA . ALA A 1 177 ? -25.979 -16.814 -36.860 1.00 55.41 177 ALA A CA 1
ATOM 1434 C C . ALA A 1 177 ? -27.218 -17.722 -36.837 1.00 55.41 177 ALA A C 1
ATOM 1436 O O . ALA A 1 177 ? -28.070 -17.572 -35.958 1.00 55.41 177 ALA A O 1
ATOM 1437 N N . ASP A 1 178 ? -27.253 -18.707 -37.739 1.00 53.16 178 ASP A N 1
ATOM 1438 C CA . ASP A 1 178 ? -28.347 -19.671 -37.866 1.00 53.16 178 ASP A CA 1
ATOM 1439 C C . ASP A 1 178 ? -28.493 -20.538 -36.600 1.00 53.16 178 ASP A C 1
ATOM 1441 O O . ASP A 1 178 ? -29.598 -20.682 -36.082 1.00 53.16 178 ASP A O 1
ATOM 1445 N N . GLU A 1 179 ? -27.386 -21.030 -36.025 1.00 57.56 179 GLU A N 1
ATOM 1446 C CA . GLU A 1 179 ? -27.404 -21.856 -34.800 1.00 57.56 179 GLU A CA 1
ATOM 1447 C C . GLU A 1 179 ? -27.938 -21.085 -33.569 1.00 57.56 179 GLU A C 1
ATOM 1449 O O . GLU A 1 179 ? -28.577 -21.654 -32.680 1.00 57.56 179 GLU A O 1
ATOM 1454 N N . VAL A 1 180 ? -27.731 -19.762 -33.514 1.00 56.75 180 VAL A N 1
ATOM 1455 C CA . VAL A 1 180 ? -28.279 -18.909 -32.446 1.00 56.75 180 VAL A CA 1
ATOM 1456 C C . VAL A 1 180 ? -29.772 -18.653 -32.653 1.00 56.75 180 VAL A C 1
ATOM 1458 O O . VAL A 1 180 ? -30.528 -18.713 -31.679 1.00 56.75 180 VAL A O 1
ATOM 1461 N N . ASP A 1 181 ? -30.210 -18.385 -33.884 1.00 62.19 181 ASP A N 1
ATOM 1462 C CA . ASP A 1 181 ? -31.629 -18.173 -34.182 1.00 62.19 181 ASP A CA 1
ATOM 1463 C C . ASP A 1 181 ? -32.449 -19.475 -34.029 1.00 62.19 181 ASP A C 1
ATOM 1465 O O . ASP A 1 181 ? -33.577 -19.410 -33.538 1.00 62.19 181 ASP A O 1
ATOM 1469 N N . GLU A 1 182 ? -31.876 -20.662 -34.284 1.00 71.31 182 GLU A N 1
ATOM 1470 C CA . GLU A 1 182 ? -32.512 -21.961 -33.984 1.00 71.31 182 GLU A CA 1
ATOM 1471 C C . GLU A 1 182 ? -32.787 -22.144 -32.476 1.00 71.31 182 GLU A C 1
ATOM 1473 O O . GLU A 1 182 ? -33.873 -22.576 -32.076 1.00 71.31 182 GLU A O 1
ATOM 1478 N N . VAL A 1 183 ? -31.849 -21.735 -31.610 1.00 71.12 183 VAL A N 1
ATOM 1479 C CA . VAL A 1 183 ? -32.046 -21.751 -30.148 1.00 71.12 183 VAL A CA 1
ATOM 1480 C C . VAL A 1 183 ? -33.112 -20.737 -29.710 1.00 71.12 183 VAL A C 1
ATOM 1482 O O . VAL A 1 183 ? -33.905 -21.037 -28.815 1.00 71.12 183 VAL A O 1
ATOM 1485 N N . TYR A 1 184 ? -33.193 -19.557 -30.340 1.00 71.19 184 TYR A N 1
ATOM 1486 C CA . TYR A 1 184 ? -34.284 -18.606 -30.074 1.00 71.19 184 TYR A CA 1
ATOM 1487 C C . TYR A 1 184 ? -35.649 -19.143 -30.515 1.00 71.19 184 TYR A C 1
ATOM 1489 O O . TYR A 1 184 ? -36.624 -18.956 -29.785 1.00 71.19 184 TYR A O 1
ATOM 1497 N N . GLN A 1 185 ? -35.717 -19.824 -31.661 1.00 73.81 185 GLN A N 1
ATOM 1498 C CA . GLN A 1 185 ? -36.929 -20.471 -32.162 1.00 73.81 185 GLN A CA 1
ATOM 1499 C C . GLN A 1 185 ? -37.425 -21.530 -31.160 1.00 73.81 185 GLN A C 1
ATOM 1501 O O . GLN A 1 185 ? -38.578 -21.485 -30.736 1.00 73.81 185 GLN A O 1
ATOM 1506 N N . ALA A 1 186 ? -36.532 -22.407 -30.686 1.00 72.81 186 ALA A N 1
ATOM 1507 C CA . ALA A 1 186 ? -36.861 -23.451 -29.714 1.00 72.81 186 ALA A CA 1
ATOM 1508 C C . ALA A 1 186 ? -37.354 -22.897 -28.361 1.00 72.81 186 ALA A C 1
ATOM 1510 O O . ALA A 1 186 ? -38.307 -23.425 -27.786 1.00 72.81 186 ALA A O 1
ATOM 1511 N N . VAL A 1 187 ? -36.746 -21.817 -27.852 1.00 74.50 187 VAL A N 1
ATOM 1512 C CA . VAL A 1 187 ? -37.198 -21.163 -26.608 1.00 74.50 187 VAL A CA 1
ATOM 1513 C C . VAL A 1 187 ? -38.550 -20.467 -26.802 1.00 74.50 187 VAL A C 1
ATOM 1515 O O . VAL A 1 187 ? -39.395 -20.529 -25.909 1.00 74.50 187 VAL A O 1
ATOM 1518 N N . ALA A 1 188 ? -38.787 -19.834 -27.955 1.00 73.88 188 ALA A N 1
ATOM 1519 C CA . ALA A 1 188 ? -40.069 -19.202 -28.264 1.00 73.88 188 ALA A CA 1
ATOM 1520 C C . ALA A 1 188 ? -41.210 -20.230 -28.351 1.00 73.88 188 ALA A C 1
ATOM 1522 O O . ALA A 1 188 ? -42.253 -20.028 -27.728 1.00 73.88 188 ALA A O 1
ATOM 1523 N N . ASP A 1 189 ? -40.988 -21.351 -29.043 1.00 76.44 189 ASP A N 1
ATOM 1524 C CA . ASP A 1 189 ? -41.955 -22.449 -29.138 1.00 76.44 189 ASP A CA 1
ATOM 1525 C C . ASP A 1 189 ? -42.228 -23.072 -27.756 1.00 76.44 189 ASP A C 1
ATOM 1527 O O . ASP A 1 189 ? -43.379 -23.342 -27.408 1.00 76.44 189 ASP A O 1
ATOM 1531 N N . GLN A 1 190 ? -41.197 -23.234 -26.915 1.00 72.06 190 GLN A N 1
ATOM 1532 C CA . GLN A 1 190 ? -41.361 -23.756 -25.555 1.00 72.06 190 GLN A CA 1
ATOM 1533 C C . GLN A 1 190 ? -42.203 -22.822 -24.668 1.00 72.06 190 GLN A C 1
ATOM 1535 O O . GLN A 1 190 ? -43.075 -23.305 -23.943 1.00 72.06 190 GLN A O 1
ATOM 1540 N N . VAL A 1 191 ? -42.003 -21.502 -24.750 1.00 71.19 191 VAL A N 1
ATOM 1541 C CA . VAL A 1 191 ? -42.821 -20.517 -24.015 1.00 71.19 191 VAL A CA 1
ATOM 1542 C C . VAL A 1 191 ? -44.264 -20.499 -24.529 1.00 71.19 191 VAL A C 1
ATOM 1544 O O . VAL A 1 191 ? -45.185 -20.552 -23.720 1.00 71.19 191 VAL A O 1
ATOM 1547 N N . GLN A 1 192 ? -44.480 -20.521 -25.850 1.00 70.75 192 GLN A N 1
ATOM 1548 C CA . GLN A 1 192 ? -45.829 -20.589 -26.436 1.00 70.75 192 GLN A CA 1
ATOM 1549 C C . GLN A 1 192 ? -46.566 -21.898 -26.118 1.00 70.75 192 GLN A C 1
ATOM 1551 O O . GLN A 1 192 ? -47.796 -21.928 -26.124 1.00 70.75 192 GLN A O 1
ATOM 1556 N N . SER A 1 193 ? -45.841 -22.986 -25.842 1.00 73.81 193 SER A N 1
ATOM 1557 C CA . SER A 1 193 ? -46.446 -24.285 -25.533 1.00 73.81 193 SER A CA 1
ATOM 1558 C C . SER A 1 193 ? -47.013 -24.411 -24.114 1.00 73.81 193 SER A C 1
ATOM 1560 O O . SER A 1 193 ? -47.762 -25.357 -23.860 1.00 73.81 193 SER A O 1
ATOM 1562 N N . ASN A 1 194 ? -46.671 -23.499 -23.193 1.00 68.69 194 ASN A N 1
ATOM 1563 C CA . ASN A 1 194 ? -47.026 -23.622 -21.779 1.00 68.69 194 ASN A CA 1
ATOM 1564 C C . ASN A 1 194 ? -48.058 -22.555 -21.340 1.00 68.69 194 ASN A C 1
ATOM 1566 O O . ASN A 1 194 ? -47.663 -21.443 -20.992 1.00 68.69 194 ASN A O 1
ATOM 1570 N N . PRO A 1 195 ? -49.369 -22.877 -21.293 1.00 69.81 195 PRO A N 1
ATOM 1571 C CA . PRO A 1 195 ? -50.459 -21.913 -21.064 1.00 69.81 195 PRO A CA 1
ATOM 1572 C C . PRO A 1 195 ? -50.600 -21.435 -19.604 1.00 69.81 195 PRO A C 1
ATOM 1574 O O . PRO A 1 195 ? -51.642 -20.909 -19.223 1.00 69.81 195 PRO A O 1
ATOM 1577 N N . GLU A 1 196 ? -49.588 -21.676 -18.768 1.00 69.38 196 GLU A N 1
ATOM 1578 C CA . GLU A 1 196 ? -49.506 -21.205 -17.378 1.00 69.38 196 GLU A CA 1
ATOM 1579 C C . GLU A 1 196 ? -48.700 -19.896 -17.256 1.00 69.38 196 GLU A C 1
ATOM 1581 O O . GLU A 1 196 ? -48.719 -19.256 -16.207 1.00 69.38 196 GLU A O 1
ATOM 1586 N N . TYR A 1 197 ? -48.015 -19.467 -18.324 1.00 67.25 197 TYR A N 1
ATOM 1587 C CA . TYR A 1 197 ? -47.442 -18.125 -18.393 1.00 67.25 197 TYR A CA 1
ATOM 1588 C C . TYR A 1 197 ? -48.529 -17.110 -18.739 1.00 67.25 197 TYR A C 1
ATOM 1590 O O . TYR A 1 197 ? -49.169 -17.227 -19.779 1.00 67.25 197 TYR A O 1
ATOM 1598 N N . ASP A 1 198 ? -48.711 -16.113 -17.872 1.00 68.50 198 ASP A N 1
ATOM 1599 C CA . ASP A 1 198 ? -49.615 -14.998 -18.140 1.00 68.50 198 ASP A CA 1
ATOM 1600 C C . ASP A 1 198 ? -49.073 -14.161 -19.316 1.00 68.50 198 ASP A C 1
ATOM 1602 O O . ASP A 1 198 ? -47.874 -13.844 -19.392 1.00 68.50 198 ASP A O 1
ATOM 1606 N N . ASP A 1 199 ? -49.956 -13.819 -20.254 1.00 66.56 199 ASP A N 1
ATOM 1607 C CA . ASP A 1 199 ? -49.600 -13.122 -21.496 1.00 66.56 199 ASP A CA 1
ATOM 1608 C C . ASP A 1 199 ? -49.034 -11.714 -21.200 1.00 66.56 199 ASP A C 1
ATOM 1610 O O . ASP A 1 199 ? -48.268 -11.157 -21.988 1.00 66.56 199 ASP A O 1
ATOM 1614 N N . GLU A 1 200 ? -49.395 -11.136 -20.049 1.00 71.06 200 GLU A N 1
ATOM 1615 C CA . GLU A 1 200 ? -48.969 -9.805 -19.600 1.00 71.06 200 GLU A CA 1
ATOM 1616 C C . GLU A 1 200 ? -47.503 -9.803 -19.107 1.00 71.06 200 GLU A C 1
ATOM 1618 O O . GLU A 1 200 ? -46.689 -9.019 -19.603 1.00 71.06 200 GLU A O 1
ATOM 1623 N N . ASP A 1 201 ? -47.117 -10.746 -18.237 1.00 68.00 201 ASP A N 1
ATOM 1624 C CA . ASP A 1 201 ? -45.737 -10.879 -17.727 1.00 68.00 201 ASP A CA 1
ATOM 1625 C C . ASP A 1 201 ? -44.736 -11.242 -18.841 1.00 68.00 201 ASP A C 1
ATOM 1627 O O . ASP A 1 201 ? -43.591 -10.774 -18.860 1.00 68.00 201 ASP A O 1
ATOM 1631 N N . THR A 1 202 ? -45.149 -12.077 -19.801 1.00 71.56 202 THR A N 1
ATOM 1632 C CA . THR A 1 202 ? -44.279 -12.464 -20.924 1.00 71.56 202 THR A CA 1
ATOM 1633 C C . THR A 1 202 ? -44.025 -11.312 -21.895 1.00 71.56 202 THR A C 1
ATOM 1635 O O . THR A 1 202 ? -42.909 -11.203 -22.415 1.00 71.56 202 THR A O 1
ATOM 1638 N N . LEU A 1 203 ? -44.995 -10.412 -22.097 1.00 73.69 203 LEU A N 1
ATOM 1639 C CA . LEU A 1 203 ? -44.804 -9.183 -22.870 1.00 73.69 203 LEU A CA 1
ATOM 1640 C C . LEU A 1 203 ? -43.823 -8.222 -22.182 1.00 73.69 203 LEU A C 1
ATOM 1642 O O . LEU A 1 203 ? -42.899 -7.749 -22.848 1.00 73.69 203 LEU A O 1
ATOM 1646 N N . ASP A 1 204 ? -43.935 -8.009 -20.869 1.00 74.31 204 ASP A N 1
ATOM 1647 C CA . ASP A 1 204 ? -43.024 -7.144 -20.098 1.00 74.31 204 ASP A CA 1
ATOM 1648 C C . ASP A 1 204 ? -41.566 -7.655 -20.125 1.00 74.31 204 ASP A C 1
ATOM 1650 O O . ASP A 1 204 ? -40.609 -6.888 -20.319 1.00 74.31 204 ASP A O 1
ATOM 1654 N N . VAL A 1 205 ? -41.362 -8.975 -20.027 1.00 76.06 205 VAL A N 1
ATOM 1655 C CA . VAL A 1 205 ? -40.038 -9.601 -20.210 1.00 76.06 205 VAL A CA 1
ATOM 1656 C C . VAL A 1 205 ? -39.520 -9.401 -21.642 1.00 76.06 205 VAL A C 1
ATOM 1658 O O . VAL A 1 205 ? -38.331 -9.128 -21.844 1.00 76.06 205 VAL A O 1
ATOM 1661 N N . PHE A 1 206 ? -40.391 -9.477 -22.652 1.00 75.69 206 PHE A N 1
ATOM 1662 C CA . PHE A 1 206 ? -39.994 -9.249 -24.042 1.00 75.69 206 PHE A CA 1
ATOM 1663 C C . PHE A 1 206 ? -39.643 -7.781 -24.319 1.00 75.69 206 PHE A C 1
ATOM 1665 O O . PHE A 1 206 ? -38.656 -7.514 -25.010 1.00 75.69 206 PHE A O 1
ATOM 1672 N N . GLU A 1 207 ? -40.397 -6.820 -23.777 1.00 77.75 207 GLU A N 1
ATOM 1673 C CA . GLU A 1 207 ? -40.112 -5.390 -23.918 1.00 77.75 207 GLU A CA 1
ATOM 1674 C C . GLU A 1 207 ? -38.802 -5.012 -23.222 1.00 77.75 207 GLU A C 1
ATOM 1676 O O . GLU A 1 207 ? -37.912 -4.445 -23.866 1.00 77.75 207 GLU A O 1
ATOM 1681 N N . THR A 1 208 ? -38.610 -5.418 -21.964 1.00 78.38 208 THR A N 1
ATOM 1682 C CA . THR A 1 208 ? -37.365 -5.157 -21.218 1.00 78.38 208 THR A CA 1
ATOM 1683 C C . THR A 1 208 ? -36.139 -5.795 -21.879 1.00 78.38 208 THR A C 1
ATOM 1685 O O . THR A 1 208 ? -35.081 -5.160 -21.967 1.00 78.38 208 THR A O 1
ATOM 1688 N N . TYR A 1 209 ? -36.260 -7.004 -22.442 1.00 70.56 209 TYR A N 1
ATOM 1689 C CA . TYR A 1 209 ? -35.184 -7.627 -23.219 1.00 70.56 209 TYR A CA 1
ATOM 1690 C C . TYR A 1 209 ? -34.891 -6.874 -24.529 1.00 70.56 209 TYR A C 1
ATOM 1692 O O . TYR A 1 209 ? -33.728 -6.661 -24.897 1.00 70.56 209 TYR A O 1
ATOM 1700 N N . LYS A 1 210 ? -35.930 -6.410 -25.233 1.00 79.25 210 LYS A N 1
ATOM 1701 C CA . LYS A 1 210 ? -35.807 -5.632 -26.476 1.00 79.25 210 LYS A CA 1
ATOM 1702 C C . LYS A 1 210 ? -35.154 -4.275 -26.212 1.00 79.25 210 LYS A C 1
ATOM 1704 O O . LYS A 1 210 ? -34.271 -3.872 -26.974 1.00 79.25 210 LYS A O 1
ATOM 1709 N N . GLU A 1 211 ? -35.495 -3.612 -25.108 1.00 77.31 211 GLU A N 1
ATOM 1710 C CA . GLU A 1 211 ? -34.810 -2.410 -24.629 1.00 77.31 211 GLU A CA 1
ATOM 1711 C C . GLU A 1 211 ? -33.352 -2.686 -24.253 1.00 77.31 211 GLU A C 1
ATOM 1713 O O . GLU A 1 211 ? -32.465 -1.947 -24.687 1.00 77.31 211 GLU A O 1
ATOM 1718 N N . ALA A 1 212 ? -33.063 -3.775 -23.533 1.00 75.75 212 ALA A N 1
ATOM 1719 C CA . ALA A 1 212 ? -31.698 -4.170 -23.193 1.00 75.75 212 ALA A CA 1
ATOM 1720 C C . ALA A 1 212 ? -30.845 -4.420 -24.451 1.00 75.75 212 ALA A C 1
ATOM 1722 O O . ALA A 1 212 ? -29.738 -3.882 -24.562 1.00 75.75 212 ALA A O 1
ATOM 1723 N N . ARG A 1 213 ? -31.365 -5.144 -25.455 1.00 79.38 213 ARG A N 1
ATOM 1724 C CA . ARG A 1 213 ? -30.682 -5.378 -26.745 1.00 79.38 213 ARG A CA 1
ATOM 1725 C C . ARG A 1 213 ? -30.477 -4.069 -27.516 1.00 79.38 213 ARG A C 1
ATOM 1727 O O . ARG A 1 213 ? -29.389 -3.849 -28.055 1.00 79.38 213 ARG A O 1
ATOM 1734 N N . ARG A 1 214 ? -31.453 -3.151 -27.492 1.00 84.12 214 ARG A N 1
ATOM 1735 C CA . ARG A 1 214 ? -31.344 -1.798 -28.073 1.00 84.12 214 ARG A CA 1
ATOM 1736 C C . ARG A 1 214 ? -30.288 -0.956 -27.353 1.00 84.12 214 ARG A C 1
ATOM 1738 O O . ARG A 1 214 ? -29.502 -0.278 -28.010 1.00 84.12 214 ARG A O 1
ATOM 1745 N N . GLN A 1 215 ? -30.196 -1.047 -26.027 1.00 75.06 215 GLN A N 1
ATOM 1746 C CA . GLN A 1 215 ? -29.195 -0.352 -25.215 1.00 75.06 215 GLN A CA 1
ATOM 1747 C C . GLN A 1 215 ? -27.785 -0.943 -25.412 1.00 75.06 215 GLN A C 1
ATOM 1749 O O . GLN A 1 215 ? -26.803 -0.200 -25.462 1.00 75.06 215 GLN A O 1
ATOM 1754 N N . VAL A 1 216 ? -27.660 -2.262 -25.604 1.00 75.12 216 VAL A N 1
ATOM 1755 C CA . VAL A 1 216 ? -26.402 -2.928 -25.985 1.00 75.12 216 VAL A CA 1
ATOM 1756 C C . VAL A 1 216 ? -25.975 -2.529 -27.401 1.00 75.12 216 VAL A C 1
ATOM 1758 O O . VAL A 1 216 ? -24.807 -2.196 -27.598 1.00 75.12 216 VAL A O 1
ATOM 1761 N N . GLN A 1 217 ? -26.891 -2.474 -28.374 1.00 74.44 217 GLN A N 1
ATOM 1762 C CA . GLN A 1 217 ? -26.596 -1.953 -29.716 1.00 74.44 217 GLN A CA 1
ATOM 1763 C C . GLN A 1 217 ? -26.206 -0.469 -29.684 1.00 74.44 217 GLN A C 1
ATOM 1765 O O . GLN A 1 217 ? -25.198 -0.107 -30.285 1.00 74.44 217 GLN A O 1
ATOM 1770 N N . GLN A 1 218 ? -26.902 0.379 -28.920 1.00 73.81 218 GLN A N 1
ATOM 1771 C CA . GLN A 1 218 ? -26.511 1.780 -28.714 1.00 73.81 218 GLN A CA 1
ATOM 1772 C C . GLN A 1 218 ? -25.137 1.906 -28.036 1.00 73.81 218 GLN A C 1
ATOM 1774 O O . GLN A 1 218 ? -24.348 2.767 -28.416 1.00 73.81 218 GLN A O 1
ATOM 1779 N N . ARG A 1 219 ? -24.791 1.025 -27.084 1.00 67.56 219 ARG A N 1
ATOM 1780 C CA . ARG A 1 219 ? -23.447 0.963 -26.478 1.00 67.56 219 ARG A CA 1
ATOM 1781 C C . ARG A 1 219 ? -22.372 0.463 -27.450 1.00 67.56 219 ARG A C 1
ATOM 1783 O O . ARG A 1 219 ? -21.239 0.932 -27.357 1.00 67.56 219 ARG A O 1
ATOM 1790 N N . LYS A 1 220 ? -22.702 -0.449 -28.375 1.00 64.69 220 LYS A N 1
ATOM 1791 C CA . LYS A 1 220 ? -21.805 -0.900 -29.457 1.00 64.69 220 LYS A CA 1
ATOM 1792 C C . LYS A 1 220 ? -21.584 0.221 -30.485 1.00 64.69 220 LYS A C 1
ATOM 1794 O O . LYS A 1 220 ? -20.442 0.623 -30.692 1.00 64.69 220 LYS A O 1
ATOM 1799 N N . MET A 1 221 ? -22.649 0.812 -31.036 1.00 64.12 221 MET A N 1
ATOM 1800 C CA . MET A 1 221 ? -22.560 1.941 -31.979 1.00 64.12 221 MET A CA 1
ATOM 1801 C C . MET A 1 221 ? -21.878 3.169 -31.350 1.00 64.12 221 MET A C 1
ATOM 1803 O O . MET A 1 221 ? -20.962 3.746 -31.938 1.00 64.12 221 MET A O 1
ATOM 1807 N N . GLY A 1 222 ? -22.234 3.510 -30.107 1.00 57.22 222 GLY A N 1
ATOM 1808 C CA . GLY A 1 222 ? -21.662 4.626 -29.346 1.00 57.22 222 GLY A CA 1
ATOM 1809 C C . GLY A 1 222 ? -20.190 4.463 -28.944 1.00 57.22 222 GLY A C 1
ATOM 1810 O O . GLY A 1 222 ? -19.595 5.414 -28.435 1.00 57.22 222 GLY A O 1
ATOM 1811 N N . ARG A 1 223 ? -19.582 3.290 -29.175 1.00 58.41 223 ARG A N 1
ATOM 1812 C CA . ARG A 1 223 ? -18.140 3.047 -28.990 1.00 58.41 223 ARG A CA 1
ATOM 1813 C C . ARG A 1 223 ? -17.333 3.005 -30.292 1.00 58.41 223 ARG A C 1
ATOM 1815 O O . ARG A 1 223 ? -16.109 3.007 -30.200 1.00 58.41 223 ARG A O 1
ATOM 1822 N N . GLY A 1 224 ? -17.980 2.966 -31.461 1.00 56.53 224 GLY A N 1
ATOM 1823 C CA . GLY A 1 224 ? -17.315 2.672 -32.738 1.00 56.53 224 GLY A CA 1
ATOM 1824 C C . GLY A 1 224 ? -17.293 3.804 -33.767 1.00 56.53 224 GLY A C 1
ATOM 1825 O O . GLY A 1 224 ? -16.293 3.953 -34.461 1.00 56.53 224 GLY A O 1
ATOM 1826 N N . TYR A 1 225 ? -18.353 4.615 -33.873 1.00 44.06 225 TYR A N 1
ATOM 1827 C CA . TYR A 1 225 ? -18.500 5.547 -34.999 1.00 44.06 225 TYR A CA 1
ATOM 1828 C C . TYR A 1 225 ? -18.796 6.982 -34.542 1.00 44.06 225 TYR A C 1
ATOM 1830 O O . TYR A 1 225 ? -19.930 7.347 -34.236 1.00 44.06 225 TYR A O 1
ATOM 1838 N N . ARG A 1 226 ? -17.758 7.828 -34.524 1.00 49.28 226 ARG A N 1
ATOM 1839 C CA . ARG A 1 226 ? -17.929 9.285 -34.613 1.00 49.28 226 ARG A CA 1
ATOM 1840 C C . ARG A 1 226 ? -17.720 9.684 -36.074 1.00 49.28 226 ARG A C 1
ATOM 1842 O O . ARG A 1 226 ? -16.596 9.519 -36.543 1.00 49.28 226 ARG A O 1
ATOM 1849 N N . PRO A 1 227 ? -18.725 10.224 -36.785 1.00 38.50 227 PRO A N 1
ATOM 1850 C CA . PRO A 1 227 ? -18.483 10.790 -38.105 1.00 38.50 227 PRO A CA 1
ATOM 1851 C C . PRO A 1 227 ? -17.508 11.972 -37.996 1.00 38.50 227 PRO A C 1
ATOM 1853 O O . PRO A 1 227 ? -17.690 12.880 -37.178 1.00 38.50 227 PRO A O 1
ATOM 1856 N N . THR A 1 228 ? -16.467 11.961 -38.829 1.00 46.56 228 THR A N 1
ATOM 1857 C CA . THR A 1 228 ? -15.413 12.990 -38.911 1.00 46.56 228 THR A CA 1
ATOM 1858 C C . THR A 1 228 ? -15.932 14.255 -39.611 1.00 46.56 228 THR A C 1
ATOM 1860 O O . THR A 1 228 ? -15.403 14.675 -40.631 1.00 46.56 228 THR A O 1
ATOM 1863 N N . SER A 1 229 ? -16.995 14.871 -39.087 1.00 47.88 229 SER A N 1
ATOM 1864 C CA . SER A 1 229 ? -17.540 16.131 -39.626 1.00 47.88 229 SER A CA 1
ATOM 1865 C C . SER A 1 229 ? -17.924 17.169 -38.570 1.00 47.88 229 SER A C 1
ATOM 1867 O O . SER A 1 229 ? -18.065 18.341 -38.904 1.00 47.88 229 SER A O 1
ATOM 1869 N N . GLN A 1 230 ? -18.023 16.797 -37.288 1.00 46.00 230 GLN A N 1
ATOM 1870 C CA . GLN A 1 230 ? -18.195 17.761 -36.195 1.00 46.00 230 GLN A CA 1
ATOM 1871 C C . GLN A 1 230 ? -17.240 17.455 -35.038 1.00 46.00 230 GLN A C 1
ATOM 1873 O O . GLN A 1 230 ? -17.532 16.678 -34.124 1.00 46.00 230 GLN A O 1
ATOM 1878 N N . ARG A 1 231 ? -16.076 18.120 -35.050 1.00 42.22 231 ARG A N 1
ATOM 1879 C CA . ARG A 1 231 ? -15.316 18.335 -33.812 1.00 42.22 231 ARG A CA 1
ATOM 1880 C C . ARG A 1 231 ? -16.224 19.127 -32.862 1.00 42.22 231 ARG A C 1
ATOM 1882 O O . ARG A 1 231 ? -16.691 20.185 -33.278 1.00 42.22 231 ARG A O 1
ATOM 1889 N N . PRO A 1 232 ? -16.449 18.692 -31.608 1.00 39.59 232 PRO A N 1
ATOM 1890 C CA . PRO A 1 232 ? -17.047 19.582 -30.628 1.00 39.59 232 PRO A CA 1
ATOM 1891 C C . PRO A 1 232 ? -16.108 20.776 -30.471 1.00 39.59 232 PRO A C 1
ATOM 1893 O O . PRO A 1 232 ? -14.920 20.599 -30.174 1.00 39.59 232 PRO A O 1
ATOM 1896 N N . GLU A 1 233 ? -16.634 21.973 -30.715 1.00 41.31 233 GLU A N 1
ATOM 1897 C CA . GLU A 1 233 ? -15.918 23.219 -30.493 1.00 41.31 233 GLU A CA 1
ATOM 1898 C C . GLU A 1 233 ? -15.389 23.209 -29.057 1.00 41.31 233 GLU A C 1
ATOM 1900 O O . GLU A 1 233 ? -16.153 23.129 -28.091 1.00 41.31 233 GLU A O 1
ATOM 1905 N N . TRP A 1 234 ? -14.062 23.223 -28.905 1.00 35.78 234 TRP A N 1
ATOM 1906 C CA . TRP A 1 234 ? -13.457 23.386 -27.593 1.00 35.78 234 TRP A CA 1
ATOM 1907 C C . TRP A 1 234 ? -13.781 24.800 -27.125 1.00 35.78 234 TRP A C 1
ATOM 1909 O O . TRP A 1 234 ? -13.050 25.743 -27.433 1.00 35.78 234 TRP A O 1
ATOM 1919 N N . THR A 1 235 ? -14.849 24.941 -26.343 1.00 37.41 235 THR A N 1
ATOM 1920 C CA . THR A 1 235 ? -15.128 26.151 -25.580 1.00 37.41 235 THR A CA 1
ATOM 1921 C C . THR A 1 235 ? -14.041 26.307 -24.519 1.00 37.41 235 THR A C 1
ATOM 1923 O O . THR A 1 235 ? -14.176 25.916 -23.360 1.00 37.41 235 THR A O 1
ATOM 1926 N N . LEU A 1 236 ? -12.904 26.875 -24.935 1.00 42.03 236 LEU A N 1
ATOM 1927 C CA . LEU A 1 236 ? -11.859 27.358 -24.045 1.00 42.03 236 LEU A CA 1
ATOM 1928 C C . LEU A 1 236 ? -12.450 28.476 -23.181 1.00 42.03 236 LEU A C 1
ATOM 1930 O O . LEU A 1 236 ? -12.363 29.662 -23.506 1.00 42.03 236 LEU A O 1
ATOM 1934 N N . THR A 1 237 ? -13.023 28.093 -22.043 1.00 44.16 237 THR A N 1
ATOM 1935 C CA . THR A 1 237 ? -13.394 28.994 -20.953 1.00 44.16 237 THR A CA 1
ATOM 1936 C C . THR A 1 237 ? -12.116 29.541 -20.311 1.00 44.16 237 THR A C 1
ATOM 1938 O O . THR A 1 237 ? -11.606 29.063 -19.300 1.00 44.16 237 THR A O 1
ATOM 1941 N N . GLY A 1 238 ? -11.547 30.537 -20.987 1.00 50.16 238 GLY A N 1
ATOM 1942 C CA . GLY A 1 238 ? -10.226 31.092 -20.729 1.00 50.16 238 GLY A CA 1
ATOM 1943 C C . GLY A 1 238 ? -9.403 31.110 -22.012 1.00 50.16 238 GLY A C 1
ATOM 1944 O O . GLY A 1 238 ? -8.903 30.077 -22.455 1.00 50.16 238 GLY A O 1
ATOM 1945 N N . THR A 1 239 ? -9.228 32.301 -22.591 1.00 61.69 239 THR A N 1
ATOM 1946 C CA . THR A 1 239 ? -8.369 32.501 -23.766 1.00 61.69 239 THR A CA 1
ATOM 1947 C C . THR A 1 239 ? -6.985 31.889 -23.537 1.00 61.69 239 THR A C 1
ATOM 1949 O O . THR A 1 239 ? -6.411 32.000 -22.450 1.00 61.69 239 THR A O 1
ATOM 1952 N N . VAL A 1 240 ? -6.403 31.290 -24.585 1.00 63.12 240 VAL A N 1
ATOM 1953 C CA . VAL A 1 240 ? -5.055 30.680 -24.546 1.00 63.12 240 VAL A CA 1
ATOM 1954 C C . VAL A 1 240 ? -4.026 31.640 -23.927 1.00 63.12 240 VAL A C 1
ATOM 1956 O O . VAL A 1 240 ? -3.166 31.228 -23.149 1.00 63.12 240 VAL A O 1
ATOM 1959 N N . LYS A 1 241 ? -4.186 32.943 -24.195 1.00 73.62 241 LYS A N 1
ATOM 1960 C CA . LYS A 1 241 ? -3.413 34.048 -23.615 1.00 73.62 241 LYS A CA 1
ATOM 1961 C C . LYS A 1 241 ? -3.442 34.066 -22.077 1.00 73.62 241 LYS A C 1
ATOM 1963 O O . LYS A 1 241 ? -2.375 34.099 -21.473 1.00 73.62 241 LYS A O 1
ATOM 1968 N N . GLY A 1 242 ? -4.615 33.951 -21.448 1.00 77.44 242 GLY A N 1
ATOM 1969 C CA . GLY A 1 242 ? -4.760 33.914 -19.986 1.00 77.44 242 GLY A CA 1
ATOM 1970 C C . GLY A 1 242 ? -4.177 32.649 -19.345 1.00 77.44 242 GLY A C 1
ATOM 1971 O O . GLY A 1 242 ? -3.548 32.718 -18.288 1.00 77.44 242 GLY A O 1
ATOM 1972 N N . ARG A 1 243 ? -4.286 31.487 -20.008 1.00 79.81 243 ARG A N 1
ATOM 1973 C CA . ARG A 1 243 ? -3.660 30.241 -19.521 1.00 79.81 243 ARG A CA 1
ATOM 1974 C C . ARG A 1 243 ? -2.130 30.289 -19.628 1.00 79.81 243 ARG A C 1
ATOM 1976 O O . ARG A 1 243 ? -1.438 29.837 -18.716 1.00 79.81 243 ARG A O 1
ATOM 1983 N N . ILE A 1 244 ? -1.598 30.888 -20.698 1.00 86.19 244 ILE A N 1
ATOM 1984 C CA . ILE A 1 244 ? -0.163 31.188 -20.845 1.00 86.19 244 ILE A CA 1
ATOM 1985 C C . ILE A 1 244 ? 0.298 32.184 -19.771 1.00 86.19 244 ILE A C 1
ATOM 1987 O O . ILE A 1 244 ? 1.372 32.008 -19.201 1.00 86.19 244 ILE A O 1
ATOM 1991 N N . GLU A 1 245 ? -0.505 33.195 -19.448 1.00 86.75 245 GLU A N 1
ATOM 1992 C CA . GLU A 1 245 ? -0.196 34.171 -18.401 1.00 86.75 245 GLU A CA 1
ATOM 1993 C C . GLU A 1 245 ? -0.153 33.526 -17.003 1.00 86.75 245 GLU A C 1
ATOM 1995 O O . GLU A 1 245 ? 0.832 33.697 -16.284 1.00 86.75 245 GLU A O 1
ATOM 2000 N N . GLN A 1 246 ? -1.111 32.656 -16.662 1.00 86.69 246 GLN A N 1
ATOM 2001 C CA . GLN A 1 246 ? -1.044 31.812 -15.456 1.00 86.69 246 GLN A CA 1
ATOM 2002 C C . GLN A 1 246 ? 0.208 30.918 -15.420 1.00 86.69 246 GLN A C 1
ATOM 2004 O O . GLN A 1 246 ? 0.844 30.762 -14.372 1.00 86.69 246 GLN A O 1
ATOM 2009 N N . LEU A 1 247 ? 0.600 30.331 -16.555 1.00 89.31 247 LEU A N 1
ATOM 2010 C CA . LEU A 1 247 ? 1.827 29.535 -16.656 1.00 89.31 247 LEU A CA 1
ATOM 2011 C C . LEU A 1 247 ? 3.079 30.396 -16.426 1.00 89.31 247 LEU A C 1
ATOM 2013 O O . LEU A 1 247 ? 3.973 29.984 -15.680 1.00 89.31 247 LEU A O 1
ATOM 2017 N N . LYS A 1 248 ? 3.131 31.609 -16.985 1.00 92.38 248 LYS A N 1
ATOM 2018 C CA . LYS A 1 248 ? 4.204 32.591 -16.753 1.00 92.38 248 LYS A CA 1
ATOM 2019 C C . LYS A 1 248 ? 4.252 33.075 -15.299 1.00 92.38 248 LYS A C 1
ATOM 2021 O O . LYS A 1 248 ? 5.341 33.273 -14.773 1.00 92.38 248 LYS A O 1
ATOM 2026 N N . GLN A 1 249 ? 3.114 33.203 -14.615 1.00 88.88 249 GLN A N 1
ATOM 2027 C CA . GLN A 1 249 ? 3.058 33.535 -13.183 1.00 88.88 249 GLN A CA 1
ATOM 2028 C C . GLN A 1 249 ? 3.580 32.396 -12.288 1.00 88.88 249 GLN A C 1
ATOM 2030 O O . GLN A 1 249 ? 4.225 32.655 -11.270 1.00 88.88 249 GLN A O 1
ATOM 2035 N N . ARG A 1 250 ? 3.346 31.126 -12.653 1.00 91.69 250 ARG A N 1
ATOM 2036 C CA . ARG A 1 250 ? 3.824 29.959 -11.880 1.00 91.69 250 ARG A CA 1
ATOM 2037 C C . ARG A 1 250 ? 5.297 29.625 -12.138 1.00 91.69 250 ARG A C 1
ATOM 2039 O O . ARG A 1 250 ? 6.002 29.220 -11.210 1.00 91.69 250 ARG A O 1
ATOM 2046 N N . THR A 1 251 ? 5.769 29.792 -13.372 1.00 94.19 251 THR A N 1
ATOM 2047 C CA . THR A 1 251 ? 7.144 29.459 -13.788 1.00 94.19 251 THR A CA 1
ATOM 2048 C C . THR A 1 251 ? 8.121 30.621 -13.562 1.00 94.19 251 THR A C 1
ATOM 2050 O O . THR A 1 251 ? 7.738 31.787 -13.564 1.00 94.19 251 THR A O 1
ATOM 2053 N N . LYS A 1 252 ? 9.402 30.310 -13.322 1.00 96.06 252 LYS A N 1
ATOM 2054 C CA . LYS A 1 252 ? 10.482 31.307 -13.199 1.00 96.06 252 LYS A CA 1
ATOM 2055 C C . LYS A 1 252 ? 11.238 31.418 -14.524 1.00 96.06 252 LYS A C 1
ATOM 2057 O O . LYS A 1 252 ? 11.517 30.402 -15.158 1.00 96.06 252 LYS A O 1
ATOM 2062 N N . CYS A 1 253 ? 11.629 32.626 -14.913 1.00 94.12 253 CYS A N 1
ATOM 2063 C CA . CYS A 1 253 ? 12.467 32.860 -16.082 1.00 94.12 253 CYS A CA 1
ATOM 2064 C C . CYS A 1 253 ? 13.827 32.153 -15.939 1.00 94.12 253 CYS A C 1
ATOM 2066 O O . CYS A 1 253 ? 14.494 32.262 -14.913 1.00 94.12 253 CYS A O 1
ATOM 2068 N N . HIS A 1 254 ? 14.291 31.465 -16.982 1.00 90.44 254 HIS A N 1
ATOM 2069 C CA . HIS A 1 254 ? 15.592 30.779 -16.953 1.00 90.44 254 HIS A CA 1
ATOM 2070 C C . HIS A 1 254 ? 16.795 31.749 -17.028 1.00 90.44 254 HIS A C 1
ATOM 2072 O O . HIS A 1 254 ? 17.931 31.330 -16.827 1.00 90.44 254 HIS A O 1
ATOM 2078 N N . LEU A 1 255 ? 16.578 33.034 -17.346 1.00 92.00 255 LEU A N 1
ATOM 2079 C CA . LEU A 1 255 ? 17.658 34.023 -17.478 1.00 92.00 255 LEU A CA 1
ATOM 2080 C C . LEU A 1 255 ? 17.846 34.890 -16.221 1.00 92.00 255 LEU A C 1
ATOM 2082 O O . LEU A 1 255 ? 18.978 35.191 -15.865 1.00 92.00 255 LEU A O 1
ATOM 2086 N N . CYS A 1 256 ? 16.758 35.297 -15.557 1.00 93.38 256 CYS A N 1
ATOM 2087 C CA . CYS A 1 256 ? 16.804 36.160 -14.365 1.00 93.38 256 CYS A CA 1
ATOM 2088 C C . CYS A 1 256 ? 16.096 35.589 -13.124 1.00 93.38 256 CYS A C 1
ATOM 2090 O O . CYS A 1 256 ? 16.107 36.231 -12.079 1.00 93.38 256 CYS A O 1
ATOM 2092 N N . HIS A 1 257 ? 15.461 34.417 -13.232 1.00 92.88 257 HIS A N 1
ATOM 2093 C CA . HIS A 1 257 ? 14.733 33.716 -12.162 1.00 92.88 257 HIS A CA 1
ATOM 2094 C C . HIS A 1 257 ? 13.520 34.436 -11.539 1.00 92.88 257 HIS A C 1
ATOM 2096 O O . HIS A 1 257 ? 12.890 33.894 -10.626 1.00 92.88 257 HIS A O 1
ATOM 2102 N N . GLU A 1 258 ? 13.118 35.581 -12.087 1.00 93.00 258 GLU A N 1
ATOM 2103 C CA . GLU A 1 258 ? 11.861 36.268 -11.765 1.00 93.00 258 GLU A CA 1
ATOM 2104 C C . GLU A 1 258 ? 10.657 35.559 -12.417 1.00 93.00 258 GLU A C 1
ATOM 2106 O O . GLU A 1 258 ? 10.797 34.852 -13.418 1.00 93.00 258 GLU A O 1
ATOM 2111 N N . ARG A 1 259 ? 9.464 35.712 -11.831 1.00 93.75 259 ARG A N 1
ATOM 2112 C CA . ARG A 1 259 ? 8.196 35.182 -12.369 1.00 93.75 259 ARG A CA 1
ATOM 2113 C C . ARG A 1 259 ? 7.547 36.191 -13.325 1.00 93.75 259 ARG A C 1
ATOM 2115 O O . ARG A 1 259 ? 7.886 37.370 -13.306 1.00 93.75 259 ARG A O 1
ATOM 2122 N N . GLY A 1 260 ? 6.601 35.730 -14.141 1.00 93.75 260 GLY A N 1
ATOM 2123 C CA . GLY A 1 260 ? 5.784 36.570 -15.029 1.00 93.75 260 GLY A CA 1
ATOM 2124 C C . GLY A 1 260 ? 6.250 36.630 -16.487 1.00 93.75 260 GLY A C 1
ATOM 2125 O O . GLY A 1 260 ? 5.497 37.093 -17.337 1.00 93.75 260 GLY A O 1
ATOM 2126 N N . HIS A 1 261 ? 7.438 36.117 -16.817 1.00 94.44 261 HIS A N 1
ATOM 2127 C CA . HIS A 1 261 ? 7.945 36.088 -18.192 1.00 94.44 261 HIS A CA 1
ATOM 2128 C C . HIS A 1 261 ? 8.878 34.890 -18.442 1.00 94.44 261 HIS A C 1
ATOM 2130 O O . HIS A 1 261 ? 9.394 34.262 -17.515 1.00 94.44 261 HIS A O 1
ATOM 2136 N N . TRP A 1 262 ? 9.124 34.578 -19.717 1.00 95.94 262 TRP A N 1
ATOM 2137 C CA . TRP A 1 262 ? 10.033 33.503 -20.144 1.00 95.94 262 TRP A CA 1
ATOM 2138 C C . TRP A 1 262 ? 11.312 34.044 -20.795 1.00 95.94 262 TRP A C 1
ATOM 2140 O O . TRP A 1 262 ? 11.406 35.221 -21.126 1.00 95.94 262 TRP A O 1
ATOM 2150 N N . LYS A 1 263 ? 12.307 33.172 -21.032 1.00 93.44 263 LYS A N 1
ATOM 2151 C CA . LYS A 1 263 ? 13.646 33.534 -21.555 1.00 93.44 263 LYS A CA 1
ATOM 2152 C C . LYS A 1 263 ? 13.616 34.439 -22.802 1.00 93.44 263 LYS A C 1
ATOM 2154 O O . LYS A 1 263 ? 14.486 35.296 -22.937 1.00 93.44 263 LYS A O 1
ATOM 2159 N N . LYS A 1 264 ? 12.640 34.259 -23.705 1.00 90.19 264 LYS A N 1
ATOM 2160 C CA . LYS A 1 264 ? 12.487 35.078 -24.926 1.00 90.19 264 LYS A CA 1
ATOM 2161 C C . LYS A 1 264 ? 12.070 36.530 -24.633 1.00 90.19 264 LYS A C 1
ATOM 2163 O O . LYS A 1 264 ? 12.513 37.417 -25.353 1.00 90.19 264 LYS A O 1
ATOM 2168 N N . GLU A 1 265 ? 11.298 36.739 -23.567 1.00 91.12 265 GLU A N 1
ATOM 2169 C CA . GLU A 1 265 ? 10.664 38.001 -23.139 1.00 91.12 265 GLU A CA 1
ATOM 2170 C C . GLU A 1 265 ? 11.368 38.636 -21.922 1.00 91.12 265 GLU A C 1
ATOM 2172 O O . GLU A 1 265 ? 10.841 39.543 -21.287 1.00 91.12 265 GLU A O 1
ATOM 2177 N N . CYS A 1 266 ? 12.541 38.129 -21.535 1.00 91.62 266 CYS A N 1
ATOM 2178 C CA . CYS A 1 266 ? 13.230 38.584 -20.332 1.00 91.62 266 CYS A CA 1
ATOM 2179 C C . CYS A 1 266 ? 13.758 40.019 -20.494 1.00 91.62 266 CYS A C 1
ATOM 2181 O O . CYS A 1 266 ? 14.629 40.222 -21.340 1.00 91.62 266 CYS A O 1
ATOM 2183 N N . PRO A 1 267 ? 13.365 40.995 -19.649 1.00 88.75 267 PRO A N 1
ATOM 2184 C CA . PRO A 1 267 ? 13.837 42.379 -19.764 1.00 88.75 267 PRO A CA 1
ATOM 2185 C C . PRO A 1 267 ? 15.346 42.516 -19.498 1.00 88.75 267 PRO A C 1
ATOM 2187 O O . PRO A 1 267 ? 15.985 43.436 -19.994 1.00 88.75 267 PRO A O 1
ATOM 2190 N N . LYS A 1 268 ? 15.954 41.562 -18.775 1.00 86.50 268 LYS A N 1
ATOM 2191 C CA . LYS A 1 268 ? 17.417 41.485 -18.578 1.00 86.50 268 LYS A CA 1
ATOM 2192 C C . LYS A 1 268 ? 18.172 40.840 -19.752 1.00 86.50 268 LYS A C 1
ATOM 2194 O O . LYS A 1 268 ? 19.392 40.692 -19.691 1.00 86.50 268 LYS A O 1
ATOM 2199 N N . ARG A 1 269 ? 17.481 40.423 -20.820 1.00 86.88 269 ARG A N 1
ATOM 2200 C CA . ARG A 1 269 ? 18.114 39.943 -22.055 1.00 86.88 269 ARG A CA 1
ATOM 2201 C C . ARG A 1 269 ? 18.721 41.158 -22.757 1.00 86.88 269 ARG A C 1
ATOM 2203 O O . ARG A 1 269 ? 17.987 41.942 -23.345 1.00 86.88 269 ARG A O 1
ATOM 2210 N N . LYS A 1 270 ? 20.049 41.321 -22.646 1.00 77.25 270 LYS A N 1
ATOM 2211 C CA . LYS A 1 270 ? 20.803 42.457 -23.212 1.00 77.25 270 LYS A CA 1
ATOM 2212 C C . LYS A 1 270 ? 20.303 42.807 -24.616 1.00 77.25 270 LYS A C 1
ATOM 2214 O O . LYS A 1 270 ? 20.288 41.954 -25.501 1.00 77.25 270 LYS A O 1
ATOM 2219 N N . ASN A 1 271 ? 19.914 44.068 -24.770 1.00 58.94 271 ASN A N 1
ATOM 2220 C CA . ASN A 1 271 ? 19.308 44.622 -25.968 1.00 58.94 271 ASN A CA 1
ATOM 2221 C C . ASN A 1 271 ? 20.344 44.705 -27.106 1.00 58.94 271 ASN A C 1
ATOM 2223 O O . ASN A 1 271 ? 21.053 45.699 -27.238 1.00 58.94 271 ASN A O 1
ATOM 2227 N N . SER A 1 272 ? 20.464 43.648 -27.909 1.00 48.69 272 SER A N 1
ATOM 2228 C CA . SER A 1 272 ? 21.023 43.731 -29.263 1.00 48.69 272 SER A CA 1
ATOM 2229 C C . SER A 1 272 ? 19.934 44.332 -30.154 1.00 48.69 272 SER A C 1
ATOM 2231 O O . SER A 1 272 ? 18.862 43.737 -30.262 1.00 48.69 272 SER A O 1
ATOM 2233 N N . GLY A 1 273 ? 20.180 45.534 -30.682 1.00 45.19 273 GLY A N 1
ATOM 2234 C CA . GLY A 1 273 ? 19.130 46.460 -31.122 1.00 45.19 273 GLY A CA 1
ATOM 2235 C C . GLY A 1 273 ? 18.292 46.050 -32.348 1.00 45.19 273 GLY A C 1
ATOM 2236 O O . GLY A 1 273 ? 18.607 45.073 -33.027 1.00 45.19 273 GLY A O 1
ATOM 2237 N N . PRO A 1 274 ? 17.213 46.808 -32.626 1.00 56.34 274 PRO A N 1
ATOM 2238 C CA . PRO A 1 274 ? 16.277 46.548 -33.718 1.00 56.34 274 PRO A CA 1
ATOM 2239 C C . PRO A 1 274 ? 16.771 47.107 -35.062 1.00 56.34 274 PRO A C 1
ATOM 2241 O O . PRO A 1 274 ? 17.414 48.154 -35.103 1.00 56.34 274 PRO A O 1
ATOM 2244 N N . THR A 1 275 ? 16.395 46.462 -36.171 1.00 36.62 275 THR A N 1
ATOM 2245 C CA . THR A 1 275 ? 16.668 46.939 -37.540 1.00 36.62 275 THR A CA 1
ATOM 2246 C C . THR A 1 275 ? 15.394 47.017 -38.390 1.00 36.62 275 THR A C 1
ATOM 2248 O O . THR A 1 275 ? 14.922 46.032 -38.950 1.00 36.62 275 THR A O 1
ATOM 2251 N N . THR A 1 276 ? 14.863 48.234 -38.505 1.00 49.72 276 THR A N 1
ATOM 2252 C CA . THR A 1 276 ? 13.776 48.686 -39.399 1.00 49.72 276 THR A CA 1
ATOM 2253 C C . THR A 1 276 ? 13.927 50.205 -39.547 1.00 49.72 276 THR A C 1
ATOM 2255 O O . THR A 1 276 ? 14.114 50.842 -38.514 1.00 49.72 276 THR A O 1
ATOM 2258 N N . LYS A 1 277 ? 13.824 50.884 -40.696 1.00 55.16 277 LYS A N 1
ATOM 2259 C CA . LYS A 1 277 ? 13.717 50.573 -42.142 1.00 55.16 277 LYS A CA 1
ATOM 2260 C C . LYS A 1 277 ? 14.179 51.854 -42.884 1.00 55.16 277 LYS A C 1
ATOM 2262 O O . LYS A 1 277 ? 14.047 52.922 -42.298 1.00 55.16 277 LYS A O 1
ATOM 2267 N N . ASP A 1 278 ? 14.668 51.765 -44.125 1.00 38.75 278 ASP A N 1
ATOM 2268 C CA . ASP A 1 278 ? 14.050 52.398 -45.318 1.00 38.75 278 ASP A CA 1
ATOM 2269 C C . ASP A 1 278 ? 14.978 52.475 -46.550 1.00 38.75 278 ASP A C 1
ATOM 2271 O O . ASP A 1 278 ? 16.187 52.277 -46.475 1.00 38.75 278 ASP A O 1
ATOM 2275 N N . ALA A 1 279 ? 14.324 52.662 -47.698 1.00 41.31 279 ALA A N 1
ATOM 2276 C CA . ALA A 1 279 ? 14.771 52.505 -49.079 1.00 41.31 279 ALA A CA 1
ATOM 2277 C C . ALA A 1 279 ? 16.062 53.228 -49.516 1.00 41.31 279 ALA A C 1
ATOM 2279 O O . ALA A 1 279 ? 16.340 54.337 -49.075 1.00 41.31 279 ALA A O 1
ATOM 2280 N N . MET A 1 280 ? 16.722 52.656 -50.535 1.00 35.62 280 MET A N 1
ATOM 2281 C CA . MET A 1 280 ? 17.078 53.330 -51.801 1.00 35.62 280 MET A CA 1
ATOM 2282 C C . MET A 1 280 ? 17.344 52.278 -52.900 1.00 35.62 280 MET A C 1
ATOM 2284 O O . MET A 1 280 ? 17.696 51.136 -52.607 1.00 35.62 280 MET A O 1
ATOM 2288 N N . ILE A 1 281 ? 17.119 52.661 -54.159 1.00 44.56 281 ILE A N 1
ATOM 2289 C CA . ILE A 1 281 ? 17.191 51.809 -55.360 1.00 44.56 281 ILE A CA 1
ATOM 2290 C C . ILE A 1 281 ? 18.601 51.866 -55.971 1.00 44.56 281 ILE A C 1
ATOM 2292 O O . ILE A 1 281 ? 19.134 52.958 -56.148 1.00 44.56 281 ILE A O 1
ATOM 2296 N N . ALA A 1 282 ? 19.160 50.717 -56.365 1.00 33.91 282 ALA A N 1
ATOM 2297 C CA . ALA A 1 282 ? 20.235 50.608 -57.359 1.00 33.91 282 ALA A CA 1
ATOM 2298 C C . ALA A 1 282 ? 20.224 49.205 -58.001 1.00 33.91 282 ALA A C 1
ATOM 2300 O O . ALA A 1 282 ? 19.820 48.233 -57.363 1.00 33.91 282 ALA A O 1
ATOM 2301 N N . GLU A 1 283 ? 20.615 49.117 -59.271 1.00 36.44 283 GLU A N 1
ATOM 2302 C CA . GLU A 1 283 ? 20.384 47.951 -60.135 1.00 36.44 283 GLU A CA 1
ATOM 2303 C C . GLU A 1 283 ? 21.528 46.923 -60.133 1.00 36.44 283 GLU A C 1
ATOM 2305 O O . GLU A 1 283 ? 22.695 47.267 -59.953 1.00 36.44 283 GLU A O 1
ATOM 2310 N N . GLY A 1 284 ? 21.201 45.684 -60.511 1.00 31.81 284 GLY A N 1
ATOM 2311 C CA . GLY A 1 284 ? 22.158 44.785 -61.164 1.00 31.81 284 GLY A CA 1
ATOM 2312 C C . GLY A 1 284 ? 22.802 43.703 -60.284 1.00 31.81 284 GLY A C 1
ATOM 2313 O O . GLY A 1 284 ? 22.793 43.797 -59.059 1.00 31.81 284 GLY A O 1
ATOM 2314 N N . PRO A 1 285 ? 23.270 42.603 -60.902 1.00 50.19 285 PRO A N 1
ATOM 2315 C CA . PRO A 1 285 ? 22.877 41.270 -60.438 1.00 50.19 285 PRO A CA 1
ATOM 2316 C C . PRO A 1 285 ? 24.045 40.409 -59.931 1.00 50.19 285 PRO A C 1
ATOM 2318 O O . PRO A 1 285 ? 25.183 40.656 -60.306 1.00 50.19 285 PRO A O 1
ATOM 2321 N N . THR A 1 286 ? 23.749 39.357 -59.151 1.00 32.66 286 THR A N 1
ATOM 2322 C CA . THR A 1 286 ? 24.088 37.941 -59.459 1.00 32.66 286 THR A CA 1
ATOM 2323 C C . THR A 1 286 ? 23.675 36.986 -58.328 1.00 32.66 286 THR A C 1
ATOM 2325 O O . THR A 1 286 ? 23.786 37.304 -57.148 1.00 32.66 286 THR A O 1
ATOM 2328 N N . ASP A 1 287 ? 23.218 35.809 -58.746 1.00 37.06 287 ASP A N 1
ATOM 2329 C CA . ASP A 1 287 ? 22.498 34.749 -58.032 1.00 37.06 287 ASP A CA 1
ATOM 2330 C C . ASP A 1 287 ? 23.185 34.004 -56.866 1.00 37.06 287 ASP A C 1
ATOM 2332 O O . ASP A 1 287 ? 24.407 33.942 -56.737 1.00 37.06 287 ASP A O 1
ATOM 2336 N N . GLY A 1 288 ? 22.338 33.304 -56.093 1.00 36.97 288 GLY A N 1
ATOM 2337 C CA . GLY A 1 288 ? 22.697 32.326 -55.056 1.00 36.97 288 GLY A CA 1
ATOM 2338 C C . GLY A 1 288 ? 22.686 32.918 -53.636 1.00 36.97 288 GLY A C 1
ATOM 2339 O O . GLY A 1 288 ? 23.324 33.927 -53.378 1.00 36.97 288 GLY A O 1
ATOM 2340 N N . TRP A 1 289 ? 22.045 32.341 -52.616 1.00 36.03 289 TRP A N 1
ATOM 2341 C CA . TRP A 1 289 ? 21.477 30.998 -52.458 1.00 36.03 289 TRP A CA 1
ATOM 2342 C C . TRP A 1 289 ? 20.195 31.073 -51.604 1.00 36.03 289 TRP A C 1
ATOM 2344 O O . TRP A 1 289 ? 20.243 31.540 -50.465 1.00 36.03 289 TRP A O 1
ATOM 2354 N N . LYS A 1 290 ? 19.067 30.573 -52.121 1.00 37.34 290 LYS A N 1
ATOM 2355 C CA . LYS A 1 290 ? 17.836 30.289 -51.362 1.00 37.34 290 LYS A CA 1
ATOM 2356 C C . LYS A 1 290 ? 17.052 29.181 -52.067 1.00 37.34 290 LYS A C 1
ATOM 2358 O O . LYS A 1 290 ? 16.251 29.499 -52.934 1.00 37.34 290 LYS A O 1
ATOM 2363 N N . ASP A 1 291 ? 17.254 27.928 -51.670 1.00 41.06 291 ASP A N 1
ATOM 2364 C CA . ASP A 1 291 ? 16.170 26.938 -51.683 1.00 41.06 291 ASP A CA 1
ATOM 2365 C C . ASP A 1 291 ? 16.522 25.721 -50.812 1.00 41.06 291 ASP A C 1
ATOM 2367 O O . ASP A 1 291 ? 17.569 25.121 -51.021 1.00 41.06 291 ASP A O 1
ATOM 2371 N N . LEU A 1 292 ? 15.693 25.442 -49.801 1.00 42.12 292 LEU A N 1
ATOM 2372 C CA . LEU A 1 292 ? 15.583 24.233 -48.949 1.00 42.12 292 LEU A CA 1
ATOM 2373 C C . LEU A 1 292 ? 14.641 24.588 -47.772 1.00 42.12 292 LEU A C 1
ATOM 2375 O O . LEU A 1 292 ? 15.012 24.525 -46.599 1.00 42.12 292 LEU A O 1
ATOM 2379 N N . GLY A 1 293 ? 13.438 25.085 -48.081 1.00 43.16 293 GLY A N 1
ATOM 2380 C CA . GLY A 1 293 ? 12.538 25.629 -47.053 1.00 43.16 293 GLY A CA 1
ATOM 2381 C C . GLY A 1 293 ? 11.073 25.792 -47.453 1.00 43.16 293 GLY A C 1
ATOM 2382 O O . GLY A 1 293 ? 10.347 26.500 -46.759 1.00 43.16 293 GLY A O 1
ATOM 2383 N N . GLN A 1 294 ? 10.642 25.164 -48.550 1.00 39.28 294 GLN A N 1
ATOM 2384 C CA . GLN A 1 294 ? 9.239 25.085 -48.949 1.00 39.28 294 GLN A CA 1
ATOM 2385 C C . GLN A 1 294 ? 8.762 23.633 -48.866 1.00 39.28 294 GLN A C 1
ATOM 2387 O O . GLN A 1 294 ? 8.818 22.872 -49.827 1.00 39.28 294 GLN A O 1
ATOM 2392 N N . GLU A 1 295 ? 8.273 23.258 -47.684 1.00 41.25 295 GLU A N 1
ATOM 2393 C CA . GLU A 1 295 ? 7.311 22.163 -47.578 1.00 41.25 295 GLU A CA 1
ATOM 2394 C C . GLU A 1 295 ? 6.032 22.633 -48.283 1.00 41.25 295 GLU A C 1
ATOM 2396 O O . GLU A 1 295 ? 5.335 23.531 -47.803 1.00 41.25 295 GLU A O 1
ATOM 2401 N N . HIS A 1 296 ? 5.761 22.082 -49.467 1.00 48.75 296 HIS A N 1
ATOM 2402 C CA . HIS A 1 296 ? 4.516 22.330 -50.184 1.00 48.75 296 HIS A CA 1
ATOM 2403 C C . HIS A 1 296 ? 3.374 21.600 -49.474 1.00 48.75 296 HIS A C 1
ATOM 2405 O O . HIS A 1 296 ? 3.075 20.445 -49.769 1.00 48.75 296 HIS A O 1
ATOM 2411 N N . PHE A 1 297 ? 2.728 22.291 -48.536 1.00 50.38 297 PHE A N 1
ATOM 2412 C CA . PHE A 1 297 ? 1.405 21.899 -48.069 1.00 50.38 297 PHE A CA 1
ATOM 2413 C C . PHE A 1 297 ? 0.433 22.000 -49.249 1.00 50.38 297 PHE A C 1
ATOM 2415 O O . PHE A 1 297 ? 0.298 23.061 -49.859 1.00 50.38 297 PHE A O 1
ATOM 2422 N N . ILE A 1 298 ? -0.204 20.880 -49.585 1.00 67.31 298 ILE A N 1
ATOM 2423 C CA . ILE A 1 298 ? -1.318 20.841 -50.532 1.00 67.31 298 ILE A CA 1
ATOM 2424 C C . ILE A 1 298 ? -2.528 21.421 -49.794 1.00 67.31 298 ILE A C 1
ATOM 2426 O O . ILE A 1 298 ? -2.854 20.954 -48.702 1.00 67.31 298 ILE A O 1
ATOM 2430 N N . ASP A 1 299 ? -3.159 22.453 -50.358 1.00 69.62 299 ASP A N 1
ATOM 2431 C CA . ASP A 1 299 ? -4.381 23.032 -49.789 1.00 69.62 299 ASP A CA 1
ATOM 2432 C C . ASP A 1 299 ? -5.474 21.950 -49.721 1.00 69.62 299 ASP A C 1
ATOM 2434 O O . ASP A 1 299 ? -5.691 21.246 -50.709 1.00 69.62 299 ASP A O 1
ATOM 2438 N N . GLU A 1 300 ? -6.175 21.819 -48.586 1.00 71.56 300 GLU A N 1
ATOM 2439 C CA . GLU A 1 300 ? -7.169 20.746 -48.372 1.00 71.56 300 GLU A CA 1
ATOM 2440 C C . GLU A 1 300 ? -8.262 20.734 -49.462 1.00 71.56 300 GLU A C 1
ATOM 2442 O O . GLU A 1 300 ? -8.682 19.664 -49.902 1.00 71.56 300 GLU A O 1
ATOM 2447 N N . ASP A 1 301 ? -8.627 21.910 -49.983 1.00 75.12 301 ASP A N 1
ATOM 2448 C CA . ASP A 1 301 ? -9.611 22.088 -51.060 1.00 75.12 301 ASP A CA 1
ATOM 2449 C C . ASP A 1 301 ? -9.155 21.537 -52.430 1.00 75.12 301 ASP A C 1
ATOM 2451 O O . ASP A 1 301 ? -9.988 21.304 -53.302 1.00 75.12 301 ASP A O 1
ATOM 2455 N N . LYS A 1 302 ? -7.847 21.316 -52.638 1.00 67.44 302 LYS A N 1
ATOM 2456 C CA . LYS A 1 302 ? -7.262 20.824 -53.906 1.00 67.44 302 LYS A CA 1
ATOM 2457 C C . LYS A 1 302 ? -6.941 19.332 -53.896 1.00 67.44 302 LYS A C 1
ATOM 2459 O O . LYS A 1 302 ? -6.568 18.780 -54.926 1.00 67.44 302 LYS A O 1
ATOM 2464 N N . ILE A 1 303 ? -7.093 18.658 -52.755 1.00 78.62 303 ILE A N 1
ATOM 2465 C CA . ILE A 1 303 ? -6.846 17.211 -52.645 1.00 78.62 303 ILE A CA 1
ATOM 2466 C C . ILE A 1 303 ? -7.814 16.418 -53.540 1.00 78.62 303 ILE A C 1
ATOM 2468 O O . ILE A 1 303 ? -7.431 15.385 -54.077 1.00 78.62 303 ILE A O 1
ATOM 2472 N N . GLY A 1 304 ? -9.035 16.920 -53.762 1.00 77.56 304 GLY A N 1
ATOM 2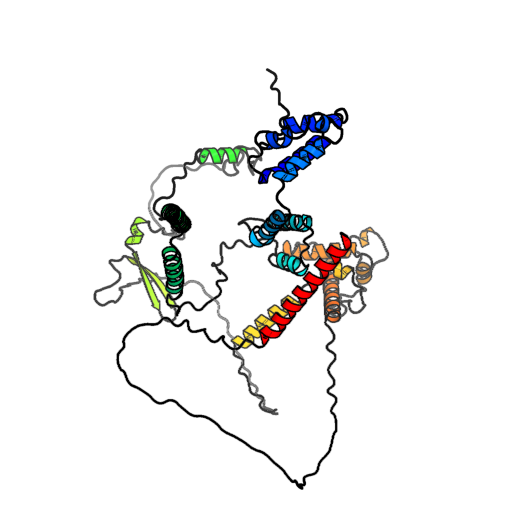473 C CA . GLY A 1 304 ? -10.019 16.294 -54.655 1.00 77.56 304 GLY A CA 1
ATOM 2474 C C . GLY A 1 304 ? -9.710 16.396 -56.156 1.00 77.56 304 GLY A C 1
ATOM 2475 O O . GLY A 1 304 ? -10.381 15.734 -56.939 1.00 77.56 304 GLY A O 1
ATOM 2476 N N . GLU A 1 305 ? -8.721 17.200 -56.562 1.00 82.06 305 GLU A N 1
ATOM 2477 C CA . GLU A 1 305 ? -8.295 17.368 -57.964 1.00 82.06 305 GLU A CA 1
ATOM 2478 C C . GLU A 1 305 ? -7.033 16.550 -58.304 1.00 82.06 305 GLU A C 1
ATOM 2480 O O . GLU A 1 305 ? -6.486 16.682 -59.400 1.00 82.06 305 GLU A O 1
ATOM 2485 N N . LEU A 1 306 ? -6.536 15.742 -57.358 1.00 79.00 306 LEU A N 1
ATOM 2486 C CA . LEU A 1 306 ? -5.291 14.980 -57.459 1.00 79.00 306 LEU A CA 1
ATOM 2487 C C . LEU A 1 306 ? -5.564 13.475 -57.361 1.00 79.00 306 LEU A C 1
ATOM 2489 O O . LEU A 1 306 ? -6.080 12.990 -56.356 1.00 79.00 306 LEU A O 1
ATOM 2493 N N . GLU A 1 307 ? -5.133 12.724 -58.370 1.00 78.44 307 GLU A N 1
ATOM 2494 C CA . GLU A 1 307 ? -5.134 11.263 -58.354 1.00 78.44 307 GLU A CA 1
ATOM 2495 C C . GLU A 1 307 ? -3.742 10.710 -58.029 1.00 78.44 307 GLU A C 1
ATOM 2497 O O . GLU A 1 307 ? -2.703 11.304 -58.342 1.00 78.44 307 GLU A O 1
ATOM 2502 N N . VAL A 1 308 ? -3.729 9.556 -57.359 1.00 82.19 308 VAL A N 1
ATOM 2503 C CA . VAL A 1 308 ? -2.515 8.865 -56.921 1.00 82.19 308 VAL A CA 1
ATOM 2504 C C . VAL A 1 308 ? -2.308 7.634 -57.790 1.00 82.19 308 VAL A C 1
ATOM 2506 O O . VAL A 1 308 ? -3.129 6.720 -57.794 1.00 82.19 308 VAL A O 1
ATOM 2509 N N . PHE A 1 309 ? -1.180 7.598 -58.487 1.00 78.06 309 PHE A N 1
ATOM 2510 C CA . PHE A 1 309 ? -0.792 6.526 -59.389 1.00 78.06 309 PHE A CA 1
ATOM 2511 C C . PHE A 1 309 ? 0.406 5.756 -58.833 1.00 78.06 309 PHE A C 1
ATOM 2513 O O . PHE A 1 309 ? 1.313 6.332 -58.229 1.00 78.06 309 PHE A O 1
ATOM 2520 N N . LEU A 1 310 ? 0.431 4.449 -59.083 1.00 73.00 310 LEU A N 1
ATOM 2521 C CA . LEU A 1 310 ? 1.595 3.600 -58.847 1.00 73.00 310 LEU A CA 1
ATOM 2522 C C . LEU A 1 310 ? 2.320 3.410 -60.178 1.00 73.00 310 LEU A C 1
ATOM 2524 O O . LEU A 1 310 ? 1.744 2.892 -61.132 1.00 73.00 310 LEU A O 1
ATOM 2528 N N . ALA A 1 311 ? 3.569 3.865 -60.252 1.00 77.56 311 ALA A N 1
ATOM 2529 C CA . ALA A 1 311 ? 4.410 3.737 -61.431 1.00 77.56 311 ALA A CA 1
ATOM 2530 C C . ALA A 1 311 ? 5.508 2.703 -61.165 1.00 77.56 311 ALA A C 1
ATOM 2532 O O . ALA A 1 311 ? 6.425 2.941 -60.378 1.00 77.56 311 ALA A O 1
ATOM 2533 N N . GLU A 1 312 ? 5.428 1.556 -61.836 1.00 72.06 312 GLU A N 1
ATOM 2534 C CA . GLU A 1 312 ? 6.464 0.525 -61.765 1.00 72.06 312 GLU A CA 1
ATOM 2535 C C . GLU A 1 312 ? 7.625 0.854 -62.713 1.00 72.06 312 GLU A C 1
ATOM 2537 O O . GLU A 1 312 ? 7.432 1.192 -63.886 1.00 72.06 312 GLU A O 1
ATOM 2542 N N . ARG A 1 313 ? 8.862 0.744 -62.220 1.00 63.50 313 ARG A N 1
ATOM 2543 C CA . ARG A 1 313 ? 10.078 0.882 -63.031 1.00 63.50 313 ARG A CA 1
ATOM 2544 C C . ARG A 1 313 ? 11.112 -0.163 -62.611 1.00 63.50 313 ARG A C 1
ATOM 2546 O O . ARG A 1 313 ? 12.033 0.120 -61.848 1.00 63.50 313 ARG A O 1
ATOM 2553 N N . GLY A 1 314 ? 10.988 -1.363 -63.177 1.00 79.38 314 GLY A N 1
ATOM 2554 C CA . GLY A 1 314 ? 11.786 -2.524 -62.768 1.00 79.38 314 GLY A CA 1
ATOM 2555 C C . GLY A 1 314 ? 11.298 -3.063 -61.422 1.00 79.38 314 GLY A C 1
ATOM 2556 O O . GLY A 1 314 ? 10.104 -3.027 -61.161 1.00 79.38 314 GLY A O 1
ATOM 2557 N N . ASP A 1 315 ? 12.216 -3.487 -60.551 1.00 72.44 315 ASP A N 1
ATOM 2558 C CA . ASP A 1 315 ? 11.922 -4.015 -59.201 1.00 72.44 315 ASP A CA 1
ATOM 2559 C C . ASP A 1 315 ? 11.463 -2.945 -58.176 1.00 72.44 315 ASP A C 1
ATOM 2561 O O . ASP A 1 315 ? 11.470 -3.188 -56.969 1.00 72.44 315 ASP A O 1
ATOM 2565 N N . GLN A 1 316 ? 11.095 -1.736 -58.617 1.00 56.22 316 GLN A N 1
ATOM 2566 C CA . GLN A 1 316 ? 10.686 -0.641 -57.735 1.00 56.22 316 GLN A CA 1
ATOM 2567 C C . GLN A 1 316 ? 9.370 -0.004 -58.197 1.00 56.22 316 GLN A C 1
ATOM 2569 O O . GLN A 1 316 ? 9.204 0.341 -59.369 1.00 56.22 316 GLN A O 1
ATOM 2574 N N . VAL A 1 317 ? 8.460 0.184 -57.237 1.00 76.56 317 VAL A N 1
ATOM 2575 C CA . VAL A 1 317 ? 7.171 0.866 -57.403 1.00 76.56 317 VAL A CA 1
ATOM 2576 C C . VAL A 1 317 ? 7.262 2.240 -56.743 1.00 76.56 317 VAL A C 1
ATOM 2578 O O . VAL A 1 317 ? 7.453 2.328 -55.530 1.00 76.56 317 VAL A O 1
ATOM 2581 N N . ASP A 1 318 ? 7.116 3.305 -57.529 1.00 75.38 318 ASP A N 1
ATOM 2582 C CA . ASP A 1 318 ? 7.094 4.684 -57.035 1.00 75.38 318 ASP A CA 1
ATOM 2583 C C . ASP A 1 318 ? 5.653 5.230 -57.028 1.00 75.38 318 ASP A C 1
ATOM 2585 O O . ASP A 1 318 ? 4.867 4.981 -57.944 1.00 75.38 318 ASP A O 1
ATOM 2589 N N . VAL A 1 319 ? 5.303 6.011 -56.001 1.00 74.75 319 VAL A N 1
ATOM 2590 C CA . VAL A 1 319 ? 3.994 6.679 -55.893 1.00 74.75 319 VAL A CA 1
ATOM 2591 C C . VAL A 1 319 ? 4.075 8.064 -56.537 1.00 74.75 319 VAL A C 1
ATOM 2593 O O . VAL A 1 319 ? 4.870 8.903 -56.110 1.00 74.75 319 VAL A O 1
ATOM 2596 N N . VAL A 1 320 ? 3.238 8.323 -57.541 1.00 81.81 320 VAL A N 1
ATOM 2597 C CA . VAL A 1 320 ? 3.180 9.592 -58.282 1.00 81.81 320 VAL A CA 1
ATOM 2598 C C . VAL A 1 320 ? 1.805 10.223 -58.093 1.00 81.81 320 VAL A C 1
ATOM 2600 O O . VAL A 1 320 ? 0.790 9.578 -58.327 1.00 81.81 320 VAL A O 1
ATOM 2603 N N . ILE A 1 321 ? 1.759 11.491 -57.688 1.00 80.50 321 ILE A N 1
ATOM 2604 C CA . ILE A 1 321 ? 0.511 12.252 -57.539 1.00 80.50 321 ILE A CA 1
ATOM 2605 C C . ILE A 1 321 ? 0.414 13.238 -58.704 1.00 80.50 321 ILE A C 1
ATOM 2607 O O . ILE A 1 321 ? 1.345 14.019 -58.916 1.00 80.50 321 ILE A O 1
ATOM 2611 N N . ALA A 1 322 ? -0.684 13.200 -59.459 1.00 83.88 322 ALA A N 1
ATOM 2612 C CA . ALA A 1 322 ? -0.905 14.048 -60.631 1.00 83.88 322 ALA A CA 1
ATOM 2613 C C . ALA A 1 322 ? -2.362 14.545 -60.690 1.00 83.88 322 ALA A C 1
ATOM 2615 O O . ALA A 1 322 ? -3.256 13.853 -60.203 1.00 83.88 322 ALA A O 1
ATOM 2616 N N . PRO A 1 323 ? -2.631 15.732 -61.263 1.00 82.25 323 PRO A N 1
ATOM 2617 C CA . PRO A 1 323 ? -3.991 16.240 -61.370 1.00 82.25 323 PRO A CA 1
ATOM 2618 C C . PRO A 1 323 ? -4.834 15.419 -62.353 1.00 82.25 323 PRO A C 1
ATOM 2620 O O . PRO A 1 323 ? -4.355 15.041 -63.425 1.00 82.25 323 PRO A O 1
ATOM 2623 N N . THR A 1 324 ? -6.108 15.208 -62.011 1.00 75.06 324 THR A N 1
ATOM 2624 C CA . THR A 1 324 ? -7.068 14.309 -62.694 1.00 75.06 324 THR A CA 1
ATOM 2625 C C . THR A 1 324 ? -7.311 14.628 -64.184 1.00 75.06 324 THR A C 1
ATOM 2627 O O . THR A 1 324 ? -7.944 13.853 -64.892 1.00 75.06 324 THR A O 1
ATOM 2630 N N . GLY A 1 325 ? -6.831 15.774 -64.684 1.00 71.31 325 GLY A N 1
ATOM 2631 C CA . GLY A 1 325 ? -7.022 16.229 -66.067 1.00 71.31 325 GLY A CA 1
ATOM 2632 C C . GLY A 1 325 ? -5.820 16.099 -67.016 1.00 71.31 325 GLY A C 1
ATOM 2633 O O . GLY A 1 325 ? -5.984 16.403 -68.194 1.00 71.31 325 GLY A O 1
ATOM 2634 N N . GLU A 1 326 ? -4.625 15.703 -66.552 1.00 65.00 326 GLU A N 1
ATOM 2635 C CA . GLU A 1 326 ? -3.402 15.673 -67.394 1.00 65.00 326 GLU A CA 1
ATOM 2636 C C . GLU A 1 326 ? -2.709 14.298 -67.491 1.00 65.00 326 GLU A C 1
ATOM 2638 O O . GLU A 1 326 ? -1.719 14.157 -68.213 1.00 65.00 326 GLU A O 1
ATOM 2643 N N . SER A 1 327 ? -3.180 13.278 -66.771 1.00 62.22 327 SER A N 1
ATOM 2644 C CA . SER A 1 327 ? -2.421 12.039 -66.546 1.00 62.22 327 SER A CA 1
ATOM 2645 C C . SER A 1 327 ? -2.520 10.988 -67.660 1.00 62.22 327 SER A C 1
ATOM 2647 O O . SER A 1 327 ? -1.544 10.268 -67.865 1.00 62.22 327 SER A O 1
ATOM 2649 N N . VAL A 1 328 ? -3.640 10.879 -68.386 1.00 63.84 328 VAL A N 1
ATOM 2650 C CA . VAL A 1 328 ? -3.927 9.745 -69.294 1.00 63.84 328 VAL A CA 1
ATOM 2651 C C . VAL A 1 328 ? -4.569 10.228 -70.605 1.00 63.84 328 VAL A C 1
ATOM 2653 O O . VAL A 1 328 ? -5.547 10.971 -70.567 1.00 63.84 328 VAL A O 1
ATOM 2656 N N . ASN A 1 329 ? -4.040 9.814 -71.768 1.00 64.25 329 ASN A N 1
ATOM 2657 C CA . ASN A 1 329 ? -4.746 9.961 -73.056 1.00 64.25 329 ASN A CA 1
ATOM 2658 C C . ASN A 1 329 ? -5.689 8.759 -73.285 1.00 64.25 329 ASN A C 1
ATOM 2660 O O . ASN A 1 329 ? -5.545 7.729 -72.632 1.00 64.25 329 ASN A O 1
ATOM 2664 N N . ASP A 1 330 ? -6.581 8.832 -74.280 1.00 67.94 330 ASP A N 1
ATOM 2665 C CA . ASP A 1 330 ? -7.533 7.755 -74.633 1.00 67.94 330 ASP A CA 1
ATOM 2666 C C . ASP A 1 330 ? -6.887 6.390 -74.999 1.00 67.94 330 ASP A C 1
ATOM 2668 O O . ASP A 1 330 ? -7.593 5.394 -75.159 1.00 67.94 330 ASP A O 1
ATOM 2672 N N . ASP A 1 331 ? -5.558 6.327 -75.147 1.00 65.19 331 ASP A N 1
ATOM 2673 C CA . ASP A 1 331 ? -4.764 5.112 -75.395 1.00 65.19 331 ASP A CA 1
ATOM 2674 C C . ASP A 1 331 ? -4.196 4.448 -74.121 1.00 65.19 331 ASP A C 1
ATOM 2676 O O . ASP A 1 331 ? -3.656 3.344 -74.196 1.00 65.19 331 ASP A O 1
ATOM 2680 N N . GLY A 1 332 ? -4.345 5.078 -72.950 1.00 62.38 332 GLY A N 1
ATOM 2681 C CA . GLY A 1 332 ? -3.877 4.555 -71.665 1.00 62.38 332 GLY A CA 1
ATOM 2682 C C . GLY A 1 332 ? -2.407 4.841 -71.327 1.00 62.38 332 GLY A C 1
ATOM 2683 O O . GLY A 1 332 ? -1.957 4.428 -70.257 1.00 62.38 332 GLY A O 1
ATOM 2684 N N . GLU A 1 333 ? -1.648 5.554 -72.170 1.00 63.66 333 GLU A N 1
ATOM 2685 C CA . GLU A 1 333 ? -0.250 5.906 -71.872 1.00 63.66 333 GLU A CA 1
ATOM 2686 C C . GLU A 1 333 ? -0.109 7.286 -71.196 1.00 63.66 333 GLU A C 1
ATOM 2688 O O . GLU A 1 333 ? -0.601 8.310 -71.683 1.00 63.66 333 GLU A O 1
ATOM 2693 N N . MET A 1 334 ? 0.643 7.342 -70.086 1.00 60.38 334 MET A N 1
ATOM 2694 C CA . MET A 1 334 ? 0.940 8.600 -69.388 1.00 60.38 334 MET A CA 1
ATOM 2695 C C . MET A 1 334 ? 1.998 9.451 -70.105 1.00 60.38 334 MET A C 1
ATOM 2697 O O . MET A 1 334 ? 3.127 9.011 -70.346 1.00 60.38 334 MET A O 1
ATOM 2701 N N . ARG A 1 335 ? 1.710 10.742 -70.321 1.00 54.16 335 ARG A N 1
ATOM 2702 C CA . ARG A 1 335 ? 2.680 11.711 -70.868 1.00 54.16 335 ARG A CA 1
ATOM 2703 C C . ARG A 1 335 ? 3.453 12.476 -69.784 1.00 54.16 335 ARG A C 1
ATOM 2705 O O . ARG A 1 335 ? 3.075 13.569 -69.384 1.00 54.16 335 ARG A O 1
ATOM 2712 N N . GLY A 1 336 ? 4.625 11.962 -69.399 1.00 51.66 336 GLY A N 1
ATOM 2713 C CA . GLY A 1 336 ? 5.552 12.619 -68.459 1.00 51.66 336 GLY A CA 1
ATOM 2714 C C . GLY A 1 336 ? 6.848 13.150 -69.094 1.00 51.66 336 GLY A C 1
ATOM 2715 O O . GLY A 1 336 ? 7.880 12.480 -69.074 1.00 51.66 336 GLY A O 1
ATOM 2716 N N . GLY A 1 337 ? 6.843 14.378 -69.623 1.00 44.53 337 GLY A N 1
ATOM 2717 C CA . GLY A 1 337 ? 8.019 15.021 -70.237 1.00 44.53 337 GLY A CA 1
ATOM 2718 C C . GLY A 1 337 ? 9.042 15.602 -69.244 1.00 44.53 337 GLY A C 1
ATOM 2719 O O . GLY A 1 337 ? 9.249 16.816 -69.217 1.00 44.53 337 GLY A O 1
ATOM 2720 N N . PHE A 1 338 ? 9.711 14.768 -68.440 1.00 41.12 338 PHE A N 1
ATOM 2721 C CA . PHE A 1 338 ? 10.658 15.222 -67.406 1.00 41.12 338 PHE A CA 1
ATOM 2722 C C . PHE A 1 338 ? 11.926 15.896 -67.977 1.00 41.12 338 PHE A C 1
ATOM 2724 O O . PHE A 1 338 ? 12.884 15.239 -68.399 1.00 41.12 338 PHE A O 1
ATOM 2731 N N . LYS A 1 339 ? 11.983 17.234 -67.927 1.00 37.59 339 LYS A N 1
ATOM 2732 C CA . LYS A 1 339 ? 13.188 18.015 -68.265 1.00 37.59 339 LYS A CA 1
ATOM 2733 C C . LYS A 1 339 ? 14.267 17.854 -67.185 1.00 37.59 339 LYS A C 1
ATOM 2735 O O . LYS A 1 339 ? 14.141 18.385 -66.086 1.00 37.59 339 LYS A O 1
ATOM 2740 N N . LYS A 1 340 ? 15.371 17.177 -67.520 1.00 36.72 340 LYS A N 1
ATOM 2741 C CA . LYS A 1 340 ? 16.559 17.061 -66.651 1.00 36.72 340 LYS A CA 1
ATOM 2742 C C . LYS A 1 340 ? 17.231 18.423 -66.426 1.00 36.72 340 LYS A C 1
ATOM 2744 O O . LYS A 1 340 ? 17.754 19.019 -67.369 1.00 36.72 340 LYS A O 1
ATOM 2749 N N . GLY A 1 341 ? 17.301 18.867 -65.171 1.00 29.81 341 GLY A N 1
ATOM 2750 C CA . GLY A 1 341 ? 18.198 19.947 -64.753 1.00 29.81 341 GLY A CA 1
ATOM 2751 C C . GLY A 1 341 ? 19.664 19.499 -64.811 1.00 29.81 341 GLY A C 1
ATOM 2752 O O . GLY A 1 341 ? 20.005 18.417 -64.334 1.00 29.81 341 GLY A O 1
ATOM 2753 N N . LYS A 1 342 ? 20.542 20.316 -65.407 1.00 35.34 342 LYS A N 1
ATOM 2754 C CA . LYS A 1 342 ? 21.992 20.055 -65.441 1.00 35.34 342 LYS A CA 1
ATOM 2755 C C . LYS A 1 342 ? 22.598 20.274 -64.055 1.00 35.34 342 LYS A C 1
ATOM 2757 O O . LYS A 1 342 ? 22.542 21.392 -63.549 1.00 35.34 342 LYS A O 1
ATOM 2762 N N . LEU A 1 343 ? 23.252 19.256 -63.500 1.00 31.36 343 LEU A N 1
ATOM 2763 C CA . LEU A 1 343 ? 24.100 19.408 -62.317 1.00 31.36 343 LEU A CA 1
ATOM 2764 C C . LEU A 1 343 ? 25.565 19.565 -62.749 1.00 31.36 343 LEU A C 1
ATOM 2766 O O . LEU A 1 343 ? 26.035 18.862 -63.642 1.00 31.36 343 LEU A O 1
ATOM 2770 N N . VAL A 1 344 ? 26.261 20.537 -62.158 1.00 30.95 344 VAL A N 1
ATOM 2771 C CA . VAL A 1 344 ? 27.621 20.933 -62.550 1.00 30.95 344 VAL A CA 1
ATOM 2772 C C . VAL A 1 344 ? 28.655 20.010 -61.913 1.00 30.95 344 VAL A C 1
ATOM 2774 O O . VAL A 1 344 ? 28.712 19.856 -60.695 1.00 30.95 344 VAL A O 1
ATOM 2777 N N . GLU A 1 345 ? 29.513 19.435 -62.748 1.00 35.03 345 GLU A N 1
ATOM 2778 C CA . GLU A 1 345 ? 30.588 18.537 -62.342 1.00 35.03 345 GLU A CA 1
ATOM 2779 C C . GLU A 1 345 ? 31.806 19.339 -61.856 1.00 35.03 345 GLU A C 1
ATOM 2781 O O . GLU A 1 345 ? 32.375 20.132 -62.609 1.00 35.03 345 GLU A O 1
ATOM 2786 N N . ASN A 1 346 ? 32.214 19.179 -60.588 1.00 29.23 346 ASN A N 1
ATOM 2787 C CA . ASN A 1 346 ? 33.449 19.802 -60.099 1.00 29.23 346 ASN A CA 1
ATOM 2788 C C . ASN A 1 346 ? 33.988 19.188 -58.788 1.00 29.23 346 ASN A C 1
ATOM 2790 O O . ASN A 1 346 ? 33.722 19.704 -57.703 1.00 29.23 346 ASN A O 1
ATOM 2794 N N . ARG A 1 347 ? 34.835 18.145 -58.876 1.00 30.47 347 ARG A N 1
ATOM 2795 C CA . ARG A 1 347 ? 36.132 18.116 -58.155 1.00 30.47 347 ARG A CA 1
ATOM 2796 C C . ARG A 1 347 ? 37.037 16.927 -58.504 1.00 30.47 347 ARG A C 1
ATOM 2798 O O . ARG A 1 347 ? 36.679 15.765 -58.369 1.00 30.47 347 ARG A O 1
ATOM 2805 N N . LYS A 1 348 ? 38.277 17.290 -58.841 1.00 30.47 348 LYS A N 1
ATOM 2806 C CA . LYS A 1 348 ? 39.475 16.454 -59.009 1.00 30.47 348 LYS A CA 1
ATOM 2807 C C . LYS A 1 348 ? 39.674 15.405 -57.898 1.00 30.47 348 LYS A C 1
ATOM 2809 O O . LYS A 1 348 ? 39.592 15.740 -56.717 1.00 30.47 348 LYS A O 1
ATOM 2814 N N . ARG A 1 349 ? 40.144 14.214 -58.286 1.00 30.69 349 ARG A N 1
ATOM 2815 C CA . ARG A 1 349 ? 41.055 13.367 -57.489 1.00 30.69 349 ARG A CA 1
ATOM 2816 C C . ARG A 1 349 ? 42.392 13.227 -58.238 1.00 30.69 349 ARG A C 1
ATOM 2818 O O . ARG A 1 349 ? 42.368 13.258 -59.469 1.00 30.69 349 ARG A O 1
ATOM 2825 N N . PRO A 1 350 ? 43.540 13.127 -57.545 1.00 44.38 350 PRO A N 1
ATOM 2826 C CA . PRO A 1 350 ? 44.832 12.909 -58.183 1.00 44.38 350 PRO A CA 1
ATOM 2827 C C . PRO A 1 350 ? 45.068 11.433 -58.538 1.00 44.38 350 PRO A C 1
ATOM 2829 O O . PRO A 1 350 ? 44.400 10.529 -58.043 1.00 44.38 350 PRO A O 1
ATOM 2832 N N . ASN A 1 351 ? 46.039 11.251 -59.425 1.00 34.66 351 ASN A N 1
ATOM 2833 C CA . ASN A 1 351 ? 46.503 10.002 -60.013 1.00 34.66 351 ASN A CA 1
ATOM 2834 C C . ASN A 1 351 ? 47.550 9.329 -59.105 1.00 34.66 351 ASN A C 1
ATOM 2836 O O . ASN A 1 351 ? 48.360 10.046 -58.525 1.00 34.66 351 ASN A O 1
ATOM 2840 N N . GLU A 1 352 ? 47.621 7.996 -59.079 1.00 35.66 352 GLU A N 1
ATOM 2841 C CA . GLU A 1 352 ? 48.877 7.281 -58.798 1.00 35.66 352 GLU A CA 1
ATOM 2842 C C . GLU A 1 352 ? 48.887 5.893 -59.472 1.00 35.66 352 GLU A C 1
ATOM 2844 O O . GLU A 1 352 ? 47.838 5.323 -59.773 1.00 35.66 352 GLU A O 1
ATOM 2849 N N . HIS A 1 353 ? 50.079 5.400 -59.819 1.00 34.59 353 HIS A N 1
ATOM 2850 C CA . HIS A 1 353 ? 50.326 4.230 -60.679 1.00 34.59 353 HIS A CA 1
ATOM 2851 C C . HIS A 1 353 ? 51.327 3.262 -60.016 1.00 34.59 353 HIS A C 1
ATOM 2853 O O . HIS A 1 353 ? 52.243 3.713 -59.336 1.00 34.59 353 HIS A O 1
ATOM 2859 N N . GLY A 1 354 ? 51.235 1.960 -60.329 1.00 31.45 354 GLY A N 1
ATOM 2860 C CA . GLY A 1 354 ? 52.223 0.919 -59.967 1.00 31.45 354 GLY A CA 1
ATOM 2861 C C . GLY A 1 354 ? 51.555 -0.294 -59.296 1.00 31.45 354 GLY A C 1
ATOM 2862 O O . GLY A 1 354 ? 51.097 -0.162 -58.174 1.00 31.45 354 GLY A O 1
ATOM 2863 N N . LYS A 1 355 ? 51.312 -1.468 -59.904 1.00 36.34 355 LYS A N 1
ATOM 2864 C CA . LYS A 1 355 ? 52.050 -2.329 -60.860 1.00 36.34 355 LYS A CA 1
ATOM 2865 C C . LYS A 1 355 ? 53.178 -3.165 -60.217 1.00 36.34 355 LYS A C 1
ATOM 2867 O O . LYS A 1 355 ? 54.288 -2.664 -60.140 1.00 36.34 355 LYS A O 1
ATOM 2872 N N . THR A 1 356 ? 52.876 -4.430 -59.877 1.00 32.97 356 THR A N 1
ATOM 2873 C CA . THR A 1 356 ? 53.594 -5.708 -60.194 1.00 32.97 356 THR A CA 1
ATOM 2874 C C . THR A 1 356 ? 52.862 -6.876 -59.496 1.00 32.97 356 THR A C 1
ATOM 2876 O O . THR A 1 356 ? 52.552 -6.791 -58.317 1.00 32.97 356 THR A O 1
ATOM 2879 N N . GLN A 1 357 ? 52.332 -7.875 -60.213 1.00 37.44 357 GLN A N 1
ATOM 2880 C CA . GLN A 1 357 ? 52.982 -9.163 -60.541 1.00 37.44 357 GLN A CA 1
ATOM 2881 C C . GLN A 1 357 ? 53.616 -9.919 -59.355 1.00 37.44 357 GLN A C 1
ATOM 2883 O O . GLN A 1 357 ? 54.698 -9.545 -58.913 1.00 37.44 357 GLN A O 1
ATOM 2888 N N . ASN A 1 358 ? 53.040 -11.074 -58.983 1.00 31.67 358 ASN A N 1
ATOM 2889 C CA . ASN A 1 358 ? 53.726 -12.358 -59.202 1.00 31.67 358 ASN A CA 1
ATOM 2890 C C . ASN A 1 358 ? 52.789 -13.582 -59.164 1.00 31.67 358 ASN A C 1
ATOM 2892 O O . ASN A 1 358 ? 51.738 -13.549 -58.529 1.00 31.67 358 ASN A O 1
ATOM 2896 N N . LEU A 1 359 ? 53.200 -14.639 -59.869 1.00 38.16 359 LEU A N 1
ATOM 2897 C CA . LEU A 1 359 ? 52.626 -15.991 -59.841 1.00 38.16 359 LEU A CA 1
ATOM 2898 C C . LEU A 1 359 ? 53.290 -16.827 -58.735 1.00 38.16 359 LEU A C 1
ATOM 2900 O O . LEU A 1 359 ? 54.420 -16.528 -58.351 1.00 38.16 359 LEU A O 1
ATOM 2904 N N . ASN A 1 360 ? 52.623 -17.897 -58.295 1.00 37.06 360 ASN A N 1
ATOM 2905 C CA . ASN A 1 360 ? 53.232 -19.228 -58.180 1.00 37.06 360 ASN A CA 1
ATOM 2906 C C . ASN A 1 360 ? 52.166 -20.296 -57.895 1.00 37.06 360 ASN A C 1
ATOM 2908 O O . ASN A 1 360 ? 51.327 -20.133 -57.011 1.00 37.06 360 ASN A O 1
ATOM 2912 N N . ASP A 1 361 ? 52.251 -21.390 -58.642 1.00 34.88 361 ASP A N 1
ATOM 2913 C CA . ASP A 1 361 ? 51.495 -22.627 -58.460 1.00 34.88 361 ASP A CA 1
ATOM 2914 C C . ASP A 1 361 ? 52.111 -23.500 -57.350 1.00 34.88 361 ASP A C 1
ATOM 2916 O O . ASP A 1 361 ? 53.314 -23.406 -57.103 1.00 34.88 361 ASP A O 1
ATOM 2920 N N . ALA A 1 362 ? 51.320 -24.393 -56.736 1.00 34.78 362 ALA A N 1
ATOM 2921 C CA . ALA A 1 362 ? 51.730 -25.778 -56.444 1.00 34.78 362 ALA A CA 1
ATOM 2922 C C . ALA A 1 362 ? 50.590 -26.625 -55.838 1.00 34.78 362 ALA A C 1
ATOM 2924 O O . ALA A 1 362 ? 49.947 -26.267 -54.856 1.00 34.78 362 ALA A O 1
ATOM 2925 N N . GLU A 1 363 ? 50.414 -27.781 -56.462 1.00 33.81 363 GLU A N 1
ATOM 2926 C CA . GLU A 1 363 ? 49.542 -28.926 -56.197 1.00 33.81 363 GLU A CA 1
ATOM 2927 C C . GLU A 1 363 ? 49.700 -29.594 -54.810 1.00 33.81 363 GLU A C 1
ATOM 2929 O O . GLU A 1 363 ? 50.740 -29.467 -54.166 1.00 33.81 363 GLU A O 1
ATOM 2934 N N . GLY A 1 364 ? 48.744 -30.468 -54.443 1.00 32.06 364 GLY A N 1
ATOM 2935 C CA . GLY A 1 364 ? 49.114 -31.737 -53.787 1.00 32.06 364 GLY A CA 1
ATOM 2936 C C . GLY A 1 364 ? 48.183 -32.317 -52.712 1.00 32.06 364 GLY A C 1
ATOM 2937 O O . GLY A 1 364 ? 48.315 -31.958 -51.549 1.00 32.06 364 GLY A O 1
ATOM 2938 N N . SER A 1 365 ? 47.403 -33.351 -53.073 1.00 34.94 365 SER A N 1
ATOM 2939 C CA . SER A 1 365 ? 46.721 -34.341 -52.194 1.00 34.94 365 SER A CA 1
ATOM 2940 C C . SER A 1 365 ? 45.695 -33.838 -51.145 1.00 34.94 365 SER A C 1
ATOM 2942 O O . SER A 1 365 ? 45.860 -32.796 -50.534 1.00 34.94 365 SER A O 1
ATOM 2944 N N . GLY A 1 366 ? 44.605 -34.545 -50.837 1.00 34.38 366 GLY A N 1
ATOM 2945 C CA . GLY A 1 366 ? 44.116 -35.816 -51.379 1.00 34.38 366 GLY A CA 1
ATOM 2946 C C . GLY A 1 366 ? 43.824 -36.839 -50.284 1.00 34.38 366 GLY A C 1
ATOM 2947 O O . GLY A 1 366 ? 44.626 -37.742 -50.101 1.00 34.38 366 GLY A O 1
ATOM 2948 N N . ASP A 1 367 ? 42.679 -36.708 -49.606 1.00 34.16 367 ASP A N 1
ATOM 2949 C CA . ASP A 1 367 ? 42.038 -37.801 -48.861 1.00 34.16 367 ASP A CA 1
ATOM 2950 C C . ASP A 1 367 ? 40.536 -37.510 -48.679 1.00 34.16 367 ASP A C 1
ATOM 2952 O O . ASP A 1 367 ? 40.142 -36.475 -48.140 1.00 34.16 367 ASP A O 1
ATOM 2956 N N . THR A 1 368 ? 39.687 -38.420 -49.157 1.00 39.66 368 THR A N 1
ATOM 2957 C CA . THR A 1 368 ? 38.219 -38.348 -49.056 1.00 39.66 368 THR A CA 1
ATOM 2958 C C . THR A 1 368 ? 37.693 -39.186 -47.890 1.00 39.66 368 THR A C 1
ATOM 2960 O O . THR A 1 368 ? 37.902 -40.402 -47.898 1.00 39.66 368 THR A O 1
ATOM 2963 N N . PRO A 1 369 ? 36.901 -38.620 -46.965 1.00 43.41 369 PRO A N 1
ATOM 2964 C CA . PRO A 1 369 ? 35.953 -39.379 -46.160 1.00 43.41 369 PRO A CA 1
ATOM 2965 C C . PRO A 1 369 ? 34.545 -39.374 -46.785 1.00 43.41 369 PRO A C 1
ATOM 2967 O O . PRO A 1 369 ? 34.215 -38.560 -47.645 1.00 43.41 369 PRO A O 1
ATOM 2970 N N . MET A 1 370 ? 33.730 -40.346 -46.375 1.00 32.84 370 MET A N 1
ATOM 2971 C CA . MET A 1 370 ? 32.479 -40.724 -47.040 1.00 32.84 370 MET A CA 1
ATOM 2972 C C . MET A 1 370 ? 31.358 -39.678 -46.941 1.00 32.84 370 MET A C 1
ATOM 2974 O O . MET A 1 370 ? 31.231 -38.971 -45.945 1.00 32.84 370 MET A O 1
ATOM 2978 N N . VAL A 1 371 ? 30.493 -39.676 -47.961 1.00 36.25 371 VAL A N 1
ATOM 2979 C CA . VAL A 1 371 ? 29.281 -38.851 -48.065 1.00 36.25 371 VAL A CA 1
ATOM 2980 C C . VAL A 1 371 ? 28.343 -39.096 -46.877 1.00 36.25 371 VAL A C 1
ATOM 2982 O O . VAL A 1 371 ? 27.652 -40.113 -46.821 1.00 36.25 371 VAL A O 1
ATOM 2985 N N . SER A 1 372 ? 28.273 -38.134 -45.958 1.00 41.19 372 SER A N 1
ATOM 2986 C CA . SER A 1 372 ? 27.068 -37.879 -45.168 1.00 41.19 372 SER A CA 1
ATOM 2987 C C . SER A 1 372 ? 26.219 -36.854 -45.910 1.00 41.19 372 SER A C 1
ATOM 2989 O O . SER A 1 372 ? 26.748 -35.827 -46.327 1.00 41.19 372 SER A O 1
ATOM 2991 N N . GLU A 1 373 ? 24.930 -37.142 -46.053 1.00 45.72 373 GLU A N 1
ATOM 2992 C CA . GLU A 1 373 ? 23.928 -36.362 -46.786 1.00 45.72 373 GLU A CA 1
ATOM 2993 C C . GLU A 1 373 ? 24.035 -34.847 -46.503 1.00 45.72 373 GLU A C 1
ATOM 2995 O O . GLU A 1 373 ? 23.696 -34.372 -45.416 1.00 45.72 373 GLU A O 1
ATOM 3000 N N . GLU A 1 374 ? 24.564 -34.083 -47.469 1.00 39.31 374 GLU A N 1
ATOM 3001 C CA . GLU A 1 374 ? 24.757 -32.638 -47.328 1.00 39.31 374 GLU A CA 1
ATOM 3002 C C . GLU A 1 374 ? 23.404 -31.924 -47.350 1.00 39.31 374 GLU A C 1
ATOM 3004 O O . GLU A 1 374 ? 22.852 -31.595 -48.401 1.00 39.31 374 GLU A O 1
ATOM 3009 N N . VAL A 1 375 ? 22.893 -31.614 -46.157 1.00 48.53 375 VAL A N 1
ATOM 3010 C CA . VAL A 1 375 ? 21.892 -30.559 -45.993 1.00 48.53 375 VAL A CA 1
ATOM 3011 C C . VAL A 1 375 ? 22.544 -29.252 -46.436 1.00 48.53 375 VAL A C 1
ATOM 3013 O O . VAL A 1 375 ? 23.306 -28.644 -45.681 1.00 48.53 375 VAL A O 1
ATOM 3016 N N . VAL A 1 376 ? 22.256 -28.841 -47.674 1.00 46.59 376 VAL A N 1
ATOM 3017 C CA . VAL A 1 376 ? 22.725 -27.582 -48.261 1.00 46.59 376 VAL A CA 1
ATOM 3018 C C . VAL A 1 376 ? 22.313 -26.441 -47.339 1.00 46.59 376 VAL A C 1
ATOM 3020 O O . VAL A 1 376 ? 21.146 -26.042 -47.295 1.00 46.59 376 VAL A O 1
ATOM 3023 N N . ARG A 1 377 ? 23.277 -25.913 -46.579 1.00 51.12 377 ARG A N 1
ATOM 3024 C CA . ARG A 1 377 ? 23.050 -24.743 -45.737 1.00 51.12 377 ARG A CA 1
ATOM 3025 C C . ARG A 1 377 ? 22.807 -23.560 -46.650 1.00 51.12 377 ARG A C 1
ATOM 3027 O O . ARG A 1 377 ? 23.704 -23.083 -47.341 1.00 51.12 377 ARG A O 1
ATOM 3034 N N . THR A 1 378 ? 21.561 -23.111 -46.690 1.00 75.88 378 THR A N 1
ATOM 3035 C CA . THR A 1 378 ? 21.233 -21.881 -47.396 1.00 75.88 378 THR A CA 1
ATOM 3036 C C . THR A 1 378 ? 21.868 -20.702 -46.648 1.00 75.88 378 THR A C 1
ATOM 3038 O O . THR A 1 378 ? 22.015 -20.766 -45.424 1.00 75.88 378 THR A O 1
ATOM 3041 N N . PRO A 1 379 ? 22.180 -19.581 -47.324 1.00 74.12 379 PRO A N 1
ATOM 3042 C CA . PRO A 1 379 ? 22.688 -18.380 -46.654 1.00 74.12 379 PRO A CA 1
ATOM 3043 C C . PRO A 1 379 ? 21.757 -17.856 -45.546 1.00 74.12 379 PRO A C 1
ATOM 3045 O O . PRO A 1 379 ? 22.196 -17.151 -44.644 1.00 74.12 379 PRO A O 1
ATOM 3048 N N . ILE A 1 380 ? 20.469 -18.218 -45.601 1.00 67.38 380 ILE A N 1
ATOM 3049 C CA . ILE A 1 380 ? 19.480 -17.978 -44.546 1.00 67.38 380 ILE A CA 1
ATOM 3050 C C . ILE A 1 380 ? 19.751 -18.841 -43.308 1.00 67.38 380 ILE A C 1
ATOM 3052 O O . ILE A 1 380 ? 19.692 -18.314 -42.205 1.00 67.38 380 ILE A O 1
ATOM 3056 N N . VAL A 1 381 ? 20.081 -20.128 -43.457 1.00 72.00 381 VAL A N 1
ATOM 3057 C CA . VAL A 1 381 ? 20.387 -21.015 -42.319 1.00 72.00 381 VAL A CA 1
ATOM 3058 C C . VAL A 1 381 ? 21.659 -20.575 -41.601 1.00 72.00 381 VAL A C 1
ATOM 3060 O O . VAL A 1 381 ? 21.653 -20.519 -40.377 1.00 72.00 381 VAL A O 1
ATOM 3063 N N . ASP A 1 382 ? 22.721 -20.199 -42.318 1.00 71.56 382 ASP A N 1
ATOM 3064 C CA . ASP A 1 382 ? 23.934 -19.693 -41.659 1.00 71.56 382 ASP A CA 1
ATOM 3065 C C . ASP A 1 382 ? 23.702 -18.323 -40.996 1.00 71.56 382 ASP A C 1
ATOM 3067 O O . ASP A 1 382 ? 24.217 -18.080 -39.906 1.00 71.56 382 ASP A O 1
ATOM 3071 N N . ARG A 1 383 ? 22.852 -17.461 -41.575 1.00 69.62 383 ARG A N 1
ATOM 3072 C CA . ARG A 1 383 ? 22.441 -16.196 -40.944 1.00 69.62 383 ARG A CA 1
ATOM 3073 C C . ARG A 1 383 ? 21.605 -16.428 -39.683 1.00 69.62 383 ARG A C 1
ATOM 3075 O O . ARG A 1 383 ? 21.910 -15.841 -38.656 1.00 69.62 383 ARG A O 1
ATOM 3082 N N . LEU A 1 384 ? 20.636 -17.343 -39.724 1.00 66.50 384 LEU A N 1
ATOM 3083 C CA . LEU A 1 384 ? 19.835 -17.740 -38.560 1.00 66.50 384 LEU A CA 1
ATOM 3084 C C . LEU A 1 384 ? 20.683 -18.423 -37.481 1.00 66.50 384 LEU A C 1
ATOM 3086 O O . LEU A 1 384 ? 20.458 -18.185 -36.302 1.00 66.50 384 LEU A O 1
ATOM 3090 N N . LEU A 1 385 ? 21.679 -19.234 -37.850 1.00 71.44 385 LEU A N 1
ATOM 3091 C CA . LEU A 1 385 ? 22.643 -19.795 -36.900 1.00 71.44 385 LEU A CA 1
ATOM 3092 C C . LEU A 1 385 ? 23.524 -18.704 -36.280 1.00 71.44 385 LEU A C 1
ATOM 3094 O O . LEU A 1 385 ? 23.851 -18.797 -35.099 1.00 71.44 385 LEU A O 1
ATOM 3098 N N . GLN A 1 386 ? 23.884 -17.667 -37.038 1.00 77.94 386 GLN A N 1
ATOM 3099 C CA . GLN A 1 386 ? 24.652 -16.535 -36.526 1.00 77.94 386 GLN A CA 1
ATOM 3100 C C . GLN A 1 386 ? 23.806 -15.639 -35.602 1.00 77.94 386 GLN A C 1
ATOM 3102 O O . GLN A 1 386 ? 24.273 -15.280 -34.518 1.00 77.94 386 GLN A O 1
ATOM 3107 N N . ASP A 1 387 ? 22.551 -15.368 -35.956 1.00 63.84 387 ASP A N 1
ATOM 3108 C CA . ASP A 1 387 ? 21.593 -14.626 -35.129 1.00 63.84 387 ASP A CA 1
ATOM 3109 C C . ASP A 1 387 ? 21.268 -15.407 -33.835 1.00 63.84 387 ASP A C 1
ATOM 3111 O O . ASP A 1 387 ? 21.411 -14.865 -32.740 1.00 63.84 387 ASP A O 1
ATOM 3115 N N . LEU A 1 388 ? 20.991 -16.717 -33.925 1.00 66.06 388 LEU A N 1
ATOM 3116 C CA . LEU A 1 388 ? 20.814 -17.603 -32.761 1.00 66.06 388 LEU A CA 1
ATOM 3117 C C . LEU A 1 388 ? 22.083 -17.724 -31.908 1.00 66.06 388 LEU A C 1
ATOM 3119 O O . LEU A 1 388 ? 21.985 -17.819 -30.687 1.00 66.06 388 LEU A O 1
ATOM 3123 N N . SER A 1 389 ? 23.280 -17.721 -32.509 1.00 64.44 389 SER A N 1
ATOM 3124 C CA . SER A 1 389 ? 24.532 -17.712 -31.740 1.00 64.44 389 SER A CA 1
ATOM 3125 C C . SER A 1 389 ? 24.711 -16.404 -30.972 1.00 64.44 389 SER A C 1
ATOM 3127 O O . SER A 1 389 ? 25.195 -16.429 -29.844 1.00 64.44 389 SER A O 1
ATOM 3129 N N . SER A 1 390 ? 24.241 -15.288 -31.538 1.00 55.62 390 SER A N 1
ATOM 3130 C CA . SER A 1 390 ? 24.248 -13.975 -30.891 1.00 55.62 390 SER A CA 1
ATOM 3131 C C . SER A 1 390 ? 23.252 -13.940 -29.726 1.00 55.62 390 SER A C 1
ATOM 3133 O O . SER A 1 390 ? 23.630 -13.551 -28.625 1.00 55.62 390 SER A O 1
ATOM 3135 N N . GLU A 1 391 ? 22.027 -14.447 -29.916 1.00 50.28 391 GLU A N 1
ATOM 3136 C CA . GLU A 1 391 ? 21.028 -14.587 -28.842 1.00 50.28 391 GLU A CA 1
ATOM 3137 C C . GLU A 1 391 ? 21.476 -15.541 -27.725 1.00 50.28 391 GLU A C 1
ATOM 3139 O O . GLU A 1 391 ? 21.313 -15.220 -26.545 1.00 50.28 391 GLU A O 1
ATOM 3144 N N . LEU A 1 392 ? 22.074 -16.695 -28.057 1.00 49.22 392 LEU A N 1
ATOM 3145 C CA . LEU A 1 392 ? 22.647 -17.587 -27.044 1.00 49.22 392 LEU A CA 1
ATOM 3146 C C . LEU A 1 392 ? 23.782 -16.898 -26.288 1.00 49.22 392 LEU A C 1
ATOM 3148 O O . LEU A 1 392 ? 23.865 -17.036 -25.068 1.00 49.22 392 LEU A O 1
ATOM 3152 N N . GLN A 1 393 ? 24.647 -16.160 -26.987 1.00 53.25 393 GLN A N 1
ATOM 3153 C CA . GLN A 1 393 ? 25.778 -15.490 -26.362 1.00 53.25 393 GLN A CA 1
ATOM 3154 C C . GLN A 1 393 ? 25.299 -14.374 -25.417 1.00 53.25 393 GLN A C 1
ATOM 3156 O O . GLN A 1 393 ? 25.717 -14.356 -24.258 1.00 53.25 393 GLN A O 1
ATOM 3161 N N . GLU A 1 394 ? 24.317 -13.561 -25.824 1.00 53.84 394 GLU A N 1
ATOM 3162 C CA . GLU A 1 394 ? 23.660 -12.568 -24.960 1.00 53.84 394 GLU A CA 1
ATOM 3163 C C . GLU A 1 394 ? 22.918 -13.207 -23.766 1.00 53.84 394 GLU A C 1
ATOM 3165 O O . GLU A 1 394 ? 23.036 -12.711 -22.641 1.00 53.84 394 GLU A O 1
ATOM 3170 N N . GLN A 1 395 ? 22.236 -14.350 -23.937 1.00 46.31 395 GLN A N 1
ATOM 3171 C CA . GLN A 1 395 ? 21.678 -15.111 -22.804 1.00 46.31 395 GLN A CA 1
ATOM 3172 C C . GLN A 1 395 ? 22.770 -15.641 -21.857 1.00 46.31 395 GLN A C 1
ATOM 3174 O O . GLN A 1 395 ? 22.581 -15.667 -20.633 1.00 46.31 395 GLN A O 1
ATOM 3179 N N . THR A 1 396 ? 23.931 -16.045 -22.382 1.00 49.75 396 THR A N 1
ATOM 3180 C CA . THR A 1 396 ? 25.070 -16.464 -21.553 1.00 49.75 396 THR A CA 1
ATOM 3181 C C . THR A 1 396 ? 25.837 -15.301 -20.922 1.00 49.75 396 THR A C 1
ATOM 3183 O O . THR A 1 396 ? 26.536 -15.525 -19.936 1.00 49.75 396 THR A O 1
ATOM 3186 N N . ASP A 1 397 ? 25.647 -14.057 -21.349 1.00 52.94 397 ASP A N 1
ATOM 3187 C CA . ASP A 1 397 ? 26.337 -12.897 -20.765 1.00 52.94 397 ASP A CA 1
ATOM 3188 C C . ASP A 1 397 ? 25.504 -12.138 -19.716 1.00 52.94 397 ASP A C 1
ATOM 3190 O O . ASP A 1 397 ? 25.896 -11.073 -19.237 1.00 52.94 397 ASP A O 1
ATOM 3194 N N . ALA A 1 398 ? 24.404 -12.736 -19.239 1.00 62.31 398 ALA A N 1
ATOM 3195 C CA . ALA A 1 398 ? 23.681 -12.290 -18.046 1.00 62.31 398 ALA A CA 1
ATOM 3196 C C . ALA A 1 398 ? 24.591 -12.278 -16.792 1.00 62.31 398 ALA A C 1
ATOM 3198 O O . ALA A 1 398 ? 24.728 -13.278 -16.080 1.00 62.31 398 ALA A O 1
ATOM 3199 N N . VAL A 1 399 ? 25.226 -11.129 -16.532 1.00 72.00 399 VAL A N 1
ATOM 3200 C CA . VAL A 1 399 ? 26.180 -10.913 -15.433 1.00 72.00 399 VAL A CA 1
ATOM 3201 C C . VAL A 1 399 ? 25.501 -11.148 -14.084 1.00 72.00 399 VAL A C 1
ATOM 3203 O O . VAL A 1 399 ? 24.536 -10.461 -13.735 1.00 72.00 399 VAL A O 1
ATOM 3206 N N . LEU A 1 400 ? 26.035 -12.083 -13.290 1.00 85.69 400 LEU A N 1
ATOM 3207 C CA . LEU A 1 400 ? 25.532 -12.347 -11.943 1.00 85.69 400 LEU A CA 1
ATOM 3208 C C . LEU A 1 400 ? 25.572 -11.070 -11.094 1.00 85.69 400 LEU A C 1
ATOM 3210 O O . LEU A 1 400 ? 26.549 -10.318 -11.089 1.00 85.69 400 LEU A O 1
ATOM 3214 N N . GLY A 1 401 ? 24.494 -10.821 -10.350 1.00 88.88 401 GLY A N 1
ATOM 3215 C CA . GLY A 1 401 ? 24.389 -9.635 -9.504 1.00 88.88 401 GLY A CA 1
ATOM 3216 C C . GLY A 1 401 ? 25.554 -9.548 -8.513 1.00 88.88 401 GLY A C 1
ATOM 3217 O O . GLY A 1 401 ? 25.922 -10.547 -7.899 1.00 88.88 401 GLY A O 1
ATOM 3218 N N . ALA A 1 402 ? 26.102 -8.347 -8.301 1.00 88.31 402 ALA A N 1
ATOM 3219 C CA . ALA A 1 402 ? 27.290 -8.146 -7.458 1.00 88.31 402 ALA A CA 1
ATOM 3220 C C . ALA A 1 402 ? 27.157 -8.741 -6.039 1.00 88.31 402 ALA A C 1
ATOM 3222 O O . ALA A 1 402 ? 28.140 -9.211 -5.481 1.00 88.31 402 ALA A O 1
ATOM 3223 N N . SER A 1 403 ? 25.939 -8.809 -5.485 1.00 91.19 403 SER A N 1
ATOM 3224 C CA . SER A 1 403 ? 25.677 -9.466 -4.196 1.00 91.19 403 SER A CA 1
ATOM 3225 C C . SER A 1 403 ? 25.930 -10.982 -4.207 1.00 91.19 403 SER A C 1
ATOM 3227 O O . SER A 1 403 ? 26.296 -11.535 -3.177 1.00 91.19 403 SER A O 1
ATOM 3229 N N . ILE A 1 404 ? 25.739 -11.658 -5.345 1.00 91.56 404 ILE A N 1
ATOM 3230 C CA . ILE A 1 404 ? 26.009 -13.094 -5.526 1.00 91.56 404 ILE A CA 1
ATOM 3231 C C . ILE A 1 404 ? 27.523 -13.314 -5.663 1.00 91.56 404 ILE A C 1
ATOM 3233 O O . ILE A 1 404 ? 28.087 -14.223 -5.049 1.00 91.56 404 ILE A O 1
ATOM 3237 N N . LEU A 1 405 ? 28.200 -12.429 -6.402 1.00 93.12 405 LEU A N 1
ATOM 3238 C CA . LEU A 1 405 ? 29.661 -12.426 -6.532 1.00 93.12 405 LEU A CA 1
ATOM 3239 C C . LEU A 1 405 ? 30.364 -12.119 -5.199 1.00 93.12 405 LEU A C 1
ATOM 3241 O O . LEU A 1 405 ? 31.402 -12.708 -4.914 1.00 93.12 405 LEU A O 1
ATOM 3245 N N . ASP A 1 406 ? 29.788 -11.269 -4.345 1.00 92.31 406 ASP A N 1
ATOM 3246 C CA . ASP A 1 406 ? 30.332 -10.973 -3.013 1.00 92.31 406 ASP A CA 1
ATOM 3247 C C . ASP A 1 406 ? 30.029 -12.058 -1.964 1.00 92.31 406 ASP A C 1
ATOM 3249 O O . ASP A 1 406 ? 30.790 -12.189 -1.000 1.00 92.31 406 ASP A O 1
ATOM 3253 N N . ALA A 1 407 ? 28.948 -12.830 -2.129 1.00 92.75 407 ALA A N 1
ATOM 3254 C CA . ALA A 1 407 ? 28.559 -13.910 -1.214 1.00 92.75 407 ALA A CA 1
ATOM 3255 C C . ALA A 1 407 ? 29.282 -15.242 -1.489 1.00 92.75 407 ALA A C 1
ATOM 3257 O O . ALA A 1 407 ? 29.542 -16.010 -0.565 1.00 92.75 407 ALA A O 1
ATOM 3258 N N . SER A 1 408 ? 29.619 -15.516 -2.749 1.00 93.38 408 SER A N 1
ATOM 3259 C CA . SER A 1 408 ? 30.346 -16.722 -3.160 1.00 93.38 408 SER A CA 1
ATOM 3260 C C . SER A 1 408 ? 31.817 -16.691 -2.720 1.00 93.38 408 SER A C 1
ATOM 3262 O O . SER A 1 408 ? 32.453 -15.635 -2.695 1.00 93.38 408 SER A O 1
ATOM 3264 N N . SER A 1 409 ? 32.388 -17.856 -2.399 1.00 94.69 409 SER A N 1
ATOM 3265 C CA . SER A 1 409 ? 33.819 -17.982 -2.093 1.00 94.69 409 SER A CA 1
ATOM 3266 C C . SER A 1 409 ? 34.678 -17.645 -3.315 1.00 94.69 409 SER A C 1
ATOM 3268 O O . SER A 1 409 ? 34.341 -18.019 -4.442 1.00 94.69 409 SER A O 1
ATOM 3270 N N . ASP A 1 410 ? 35.772 -16.916 -3.089 1.00 92.31 410 ASP A N 1
ATOM 3271 C CA . ASP A 1 410 ? 36.814 -16.669 -4.088 1.00 92.31 410 ASP A CA 1
ATOM 3272 C C . ASP A 1 410 ? 37.741 -17.889 -4.167 1.00 92.31 410 ASP A C 1
ATOM 3274 O O . ASP A 1 410 ? 38.152 -18.422 -3.136 1.00 92.31 410 ASP A O 1
ATOM 3278 N N . HIS A 1 411 ? 38.066 -18.326 -5.382 1.00 93.38 411 HIS A N 1
ATOM 3279 C CA . HIS A 1 411 ? 39.009 -19.417 -5.654 1.00 93.38 411 HIS A CA 1
ATOM 3280 C C . HIS A 1 411 ? 40.231 -18.884 -6.408 1.00 93.38 411 HIS A C 1
ATOM 3282 O O . HIS A 1 411 ? 40.193 -17.797 -6.987 1.00 93.38 411 HIS A O 1
ATOM 3288 N N . SER A 1 412 ? 41.324 -19.649 -6.422 1.00 93.00 412 SER A N 1
ATOM 3289 C CA . SER A 1 412 ? 42.526 -19.319 -7.208 1.00 93.00 412 SER A CA 1
ATOM 3290 C C . SER A 1 412 ? 42.274 -19.343 -8.719 1.00 93.00 412 SER A C 1
ATOM 3292 O O . SER A 1 412 ? 42.944 -18.635 -9.458 1.00 93.00 412 SER A O 1
ATOM 3294 N N . GLU A 1 413 ? 41.279 -20.109 -9.171 1.00 92.88 413 GLU A N 1
ATOM 3295 C CA . GLU A 1 413 ? 40.807 -20.137 -10.565 1.00 92.88 413 GLU A CA 1
ATOM 3296 C C . GLU A 1 413 ? 40.106 -18.832 -10.994 1.00 92.88 413 GLU A C 1
ATOM 3298 O O . GLU A 1 413 ? 39.955 -18.580 -12.187 1.00 92.88 413 GLU A O 1
ATOM 3303 N N . ASP A 1 414 ? 39.705 -17.986 -10.034 1.00 94.38 414 ASP A N 1
ATOM 3304 C CA . ASP A 1 414 ? 39.136 -16.658 -10.295 1.00 94.38 414 ASP A CA 1
ATOM 3305 C C . ASP A 1 414 ? 40.229 -15.572 -10.461 1.00 94.38 414 ASP A C 1
ATOM 3307 O O . ASP A 1 414 ? 39.914 -14.383 -10.465 1.00 94.38 414 ASP A O 1
ATOM 3311 N N . GLU A 1 415 ? 41.522 -15.920 -10.503 1.00 94.12 415 GLU A N 1
ATOM 3312 C CA . GLU A 1 415 ? 42.590 -14.948 -10.774 1.00 94.12 415 GLU A CA 1
ATOM 3313 C C . GLU A 1 415 ? 42.797 -14.766 -12.297 1.00 94.12 415 GLU A C 1
ATOM 3315 O O . GLU A 1 415 ? 43.034 -15.746 -13.012 1.00 94.12 415 GLU A O 1
ATOM 3320 N N . PRO A 1 416 ? 42.777 -13.525 -12.829 1.00 89.75 416 PRO A N 1
ATOM 3321 C CA . PRO A 1 416 ? 42.863 -13.248 -14.270 1.00 89.75 416 PRO A CA 1
ATOM 3322 C C . PRO A 1 416 ? 44.295 -13.321 -14.829 1.00 89.75 416 PRO A C 1
ATOM 3324 O O . PRO A 1 416 ? 44.650 -12.604 -15.770 1.00 89.75 416 PRO A O 1
ATOM 3327 N N . GLU A 1 417 ? 45.148 -14.159 -14.239 1.00 86.19 417 GLU A N 1
ATOM 3328 C CA . GLU A 1 417 ? 46.545 -14.297 -14.644 1.00 86.19 417 GLU A CA 1
ATOM 3329 C C . GLU A 1 417 ? 46.649 -14.904 -16.051 1.00 86.19 417 GLU A C 1
ATOM 3331 O O . GLU A 1 417 ? 45.980 -15.873 -16.398 1.00 86.19 417 GLU A O 1
ATOM 3336 N N . GLY A 1 418 ? 47.478 -14.289 -16.897 1.00 81.75 418 GLY A N 1
ATOM 3337 C CA . GLY A 1 418 ? 47.685 -14.708 -18.287 1.00 81.75 418 GLY A CA 1
ATOM 3338 C C . GLY A 1 418 ? 46.724 -14.106 -19.320 1.00 81.75 418 GLY A C 1
ATOM 3339 O O . GLY A 1 418 ? 47.105 -14.038 -20.484 1.00 81.75 418 GLY A O 1
ATOM 3340 N N . LEU A 1 419 ? 45.544 -13.591 -18.937 1.00 84.19 419 LEU A N 1
ATOM 3341 C CA . LEU A 1 419 ? 44.608 -12.978 -19.903 1.00 84.19 419 LEU A CA 1
ATOM 3342 C C . LEU A 1 419 ? 45.087 -11.617 -20.436 1.00 84.19 419 LEU A C 1
ATOM 3344 O O . LEU A 1 419 ? 44.829 -11.282 -21.590 1.00 84.19 419 LEU A O 1
ATOM 3348 N N . VAL A 1 420 ? 45.764 -10.816 -19.606 1.00 87.56 420 VAL A N 1
ATOM 3349 C CA . VAL A 1 420 ? 46.271 -9.486 -19.984 1.00 87.56 420 VAL A CA 1
ATOM 3350 C C . VAL A 1 420 ? 47.711 -9.321 -19.507 1.00 87.56 420 VAL A C 1
ATOM 3352 O O . VAL A 1 420 ? 47.999 -9.364 -18.309 1.00 87.56 420 VAL A O 1
ATOM 3355 N N . SER A 1 421 ? 48.634 -9.088 -20.442 1.00 86.81 421 SER A N 1
ATOM 3356 C CA . SER A 1 421 ? 50.058 -8.912 -20.142 1.00 86.81 421 SER A CA 1
ATOM 3357 C C . SER A 1 421 ? 50.292 -7.769 -19.144 1.00 86.81 421 SER A C 1
ATOM 3359 O O . SER A 1 421 ? 49.894 -6.627 -19.368 1.00 86.81 421 SER A O 1
ATOM 3361 N N . GLY A 1 422 ? 50.959 -8.069 -18.027 1.00 85.81 422 GLY A N 1
ATOM 3362 C CA . GLY A 1 422 ? 51.257 -7.091 -16.974 1.00 85.81 422 GLY A CA 1
ATOM 3363 C C . GLY A 1 422 ? 50.116 -6.821 -15.982 1.00 85.81 422 GLY A C 1
ATOM 3364 O O . GLY A 1 422 ? 50.260 -5.927 -15.136 1.00 85.81 422 GLY A O 1
ATOM 3365 N N . LEU A 1 423 ? 49.013 -7.575 -16.045 1.00 90.38 423 LEU A N 1
ATOM 3366 C CA . LEU A 1 423 ? 47.954 -7.596 -15.036 1.00 90.38 423 LEU A CA 1
ATOM 3367 C C . LEU A 1 423 ? 48.083 -8.873 -14.187 1.00 90.38 423 LEU A C 1
ATOM 3369 O O . LEU A 1 423 ? 47.686 -9.950 -14.610 1.00 90.38 423 LEU A O 1
ATOM 3373 N N . THR A 1 424 ? 48.666 -8.756 -12.995 1.00 91.38 424 THR A N 1
ATOM 3374 C CA . THR A 1 424 ? 48.849 -9.875 -12.053 1.00 91.38 424 THR A CA 1
ATOM 3375 C C . THR A 1 424 ? 48.243 -9.537 -10.696 1.00 91.38 424 THR A C 1
ATOM 3377 O O . THR A 1 424 ? 48.276 -8.375 -10.271 1.00 91.38 424 THR A O 1
ATOM 3380 N N . GLY A 1 425 ? 47.728 -10.543 -9.979 1.00 90.50 425 GLY A N 1
ATOM 3381 C CA . GLY A 1 425 ? 47.126 -10.349 -8.653 1.00 90.50 425 GLY A CA 1
ATOM 3382 C C . GLY A 1 425 ? 48.115 -9.779 -7.626 1.00 90.50 425 GLY A C 1
ATOM 3383 O O . GLY A 1 425 ? 47.713 -9.071 -6.701 1.00 90.50 425 GLY A O 1
ATOM 3384 N N . ALA A 1 426 ? 49.415 -10.015 -7.841 1.00 92.94 426 ALA A N 1
ATOM 3385 C CA . ALA A 1 426 ? 50.538 -9.515 -7.047 1.00 92.94 426 ALA A CA 1
ATOM 3386 C C . ALA A 1 426 ? 50.889 -8.025 -7.264 1.00 92.94 426 ALA A C 1
ATOM 3388 O O . ALA A 1 426 ? 51.728 -7.486 -6.539 1.00 92.94 426 ALA A O 1
ATOM 3389 N N . LYS A 1 427 ? 50.282 -7.331 -8.238 1.00 93.50 427 LYS A N 1
ATOM 3390 C CA . LYS A 1 427 ? 50.602 -5.923 -8.530 1.00 93.50 427 LYS A CA 1
ATOM 3391 C C . LYS A 1 427 ? 50.289 -5.029 -7.326 1.00 93.50 427 LYS A C 1
ATOM 3393 O O . LYS A 1 427 ? 49.227 -5.150 -6.721 1.00 93.50 427 LYS A O 1
ATOM 3398 N N . ILE A 1 428 ? 51.207 -4.128 -6.971 1.00 93.62 428 ILE A N 1
ATOM 3399 C CA . ILE A 1 428 ? 51.050 -3.245 -5.804 1.00 93.62 428 ILE A CA 1
ATOM 3400 C C . ILE A 1 428 ? 49.980 -2.179 -6.080 1.00 93.62 428 ILE A C 1
ATOM 3402 O O . ILE A 1 428 ? 50.029 -1.468 -7.085 1.00 93.62 428 ILE A O 1
ATOM 3406 N N . PHE A 1 429 ? 49.037 -2.039 -5.149 1.00 93.25 429 PHE A N 1
ATOM 3407 C CA . PHE A 1 429 ? 47.984 -1.032 -5.142 1.00 93.25 429 PHE A CA 1
ATOM 3408 C C . PHE A 1 429 ? 48.268 0.031 -4.076 1.00 93.25 429 PHE A C 1
ATOM 3410 O O . PHE A 1 429 ? 48.095 -0.193 -2.879 1.00 93.25 429 PHE A O 1
ATOM 3417 N N . ASN A 1 430 ? 48.720 1.203 -4.520 1.00 90.31 430 ASN A N 1
ATOM 3418 C CA . ASN A 1 430 ? 49.206 2.292 -3.668 1.00 90.31 430 ASN A CA 1
ATOM 3419 C C . ASN A 1 430 ? 48.481 3.631 -3.907 1.00 90.31 430 ASN A C 1
ATOM 3421 O O . ASN A 1 430 ? 49.044 4.678 -3.612 1.00 90.31 430 ASN A O 1
ATOM 3425 N N . VAL A 1 431 ? 47.259 3.612 -4.454 1.00 90.19 431 VAL A N 1
ATOM 3426 C CA . VAL A 1 431 ? 46.545 4.819 -4.914 1.00 90.19 431 VAL A CA 1
ATOM 3427 C C . VAL A 1 431 ? 45.259 5.053 -4.114 1.00 90.19 431 VAL A C 1
ATOM 3429 O O . VAL A 1 431 ? 44.550 4.116 -3.740 1.00 90.19 431 VAL A O 1
ATOM 3432 N N . GLY A 1 432 ? 44.921 6.318 -3.856 1.00 87.31 432 GLY A N 1
ATOM 3433 C CA . GLY A 1 432 ? 43.601 6.706 -3.355 1.00 87.31 432 GLY A CA 1
ATOM 3434 C C . GLY A 1 432 ? 43.369 6.341 -1.886 1.00 87.31 432 GLY A C 1
ATOM 3435 O O . GLY A 1 432 ? 43.905 6.989 -0.989 1.00 87.31 432 GLY A O 1
ATOM 3436 N N . LYS A 1 433 ? 42.515 5.344 -1.602 1.00 88.69 433 LYS A N 1
ATOM 3437 C CA . LYS A 1 433 ? 42.194 4.948 -0.212 1.00 88.69 433 LYS A CA 1
ATOM 3438 C C . LYS A 1 433 ? 43.423 4.376 0.503 1.00 88.69 433 LYS A C 1
ATOM 3440 O O . LYS A 1 433 ? 43.685 4.736 1.648 1.00 88.69 433 LYS A O 1
ATOM 3445 N N . TYR A 1 434 ? 44.175 3.518 -0.183 1.00 88.50 434 TYR A N 1
ATOM 3446 C CA . TYR A 1 434 ? 45.325 2.806 0.382 1.00 88.50 434 TYR A CA 1
ATOM 3447 C C . TYR A 1 434 ? 46.533 3.729 0.572 1.00 88.50 434 TYR A C 1
ATOM 3449 O O . TYR A 1 434 ? 47.205 3.652 1.596 1.00 88.50 434 TYR A O 1
ATOM 3457 N N . GLU A 1 435 ? 46.708 4.688 -0.339 1.00 89.44 435 GLU A N 1
ATOM 3458 C CA . GLU A 1 435 ? 47.665 5.795 -0.229 1.00 89.44 435 GLU A CA 1
ATOM 3459 C C . GLU A 1 435 ? 47.456 6.602 1.065 1.00 89.44 435 GLU A C 1
ATOM 3461 O O . GLU A 1 435 ? 48.363 6.742 1.886 1.00 89.44 435 GLU A O 1
ATOM 3466 N N . LYS A 1 436 ? 46.216 7.058 1.307 1.00 88.56 436 LYS A N 1
ATOM 3467 C CA . LYS A 1 436 ? 45.860 7.847 2.500 1.00 88.56 436 LYS A CA 1
ATOM 3468 C C . LYS A 1 436 ? 46.005 7.078 3.809 1.00 88.56 436 LYS A C 1
ATOM 3470 O O . LYS A 1 436 ? 46.255 7.692 4.842 1.00 88.56 436 LYS A O 1
ATOM 3475 N N . MET A 1 437 ? 45.832 5.757 3.788 1.00 84.75 437 MET A N 1
ATOM 3476 C CA . MET A 1 437 ? 45.925 4.932 4.993 1.00 84.75 437 MET A CA 1
ATOM 3477 C C . MET A 1 437 ? 47.366 4.636 5.433 1.00 84.75 437 MET A C 1
ATOM 3479 O O . MET A 1 437 ? 47.529 4.124 6.538 1.00 84.75 437 MET A O 1
ATOM 3483 N N . LYS A 1 438 ? 48.391 4.925 4.607 1.00 81.12 438 LYS A N 1
ATOM 3484 C CA . LYS A 1 438 ? 49.814 4.593 4.864 1.00 81.12 438 LYS A CA 1
ATOM 3485 C C . LYS A 1 438 ? 50.048 3.143 5.334 1.00 81.12 438 LYS A C 1
ATOM 3487 O O . LYS A 1 438 ? 51.018 2.856 6.033 1.00 81.12 438 LYS A O 1
ATOM 3492 N N . LYS A 1 439 ? 49.142 2.226 4.983 1.00 73.50 439 LYS A N 1
ATOM 3493 C CA . LYS A 1 439 ? 49.258 0.805 5.324 1.00 73.50 439 LYS A CA 1
ATOM 3494 C C . LYS A 1 439 ? 50.286 0.136 4.413 1.00 73.50 439 LYS A C 1
ATOM 3496 O O . LYS A 1 439 ? 50.630 0.669 3.360 1.00 73.50 439 LYS A O 1
ATOM 3501 N N . VAL A 1 440 ? 50.750 -1.039 4.843 1.00 80.19 440 VAL A N 1
ATOM 3502 C CA . VAL A 1 440 ? 51.609 -1.941 4.059 1.00 80.19 440 VAL A CA 1
ATOM 3503 C C . VAL A 1 440 ? 51.075 -2.034 2.619 1.00 80.19 440 VAL A C 1
ATOM 3505 O O . VAL A 1 440 ? 49.858 -2.183 2.468 1.00 80.19 440 VAL A O 1
ATOM 3508 N N . PRO A 1 441 ? 51.928 -1.929 1.579 1.00 83.25 441 PRO A N 1
ATOM 3509 C CA . PRO A 1 441 ? 51.498 -1.985 0.184 1.00 83.25 441 PRO A CA 1
ATOM 3510 C C . PRO A 1 441 ? 50.667 -3.245 -0.082 1.00 83.25 441 PRO A C 1
ATOM 3512 O O . PRO A 1 441 ? 51.177 -4.363 -0.065 1.00 83.25 441 PRO A O 1
ATOM 3515 N N . THR A 1 442 ? 49.371 -3.056 -0.317 1.00 92.50 442 THR A N 1
ATOM 3516 C CA . THR A 1 442 ? 48.430 -4.137 -0.618 1.00 92.50 442 THR A CA 1
ATOM 3517 C C . THR A 1 442 ? 48.525 -4.524 -2.083 1.00 92.50 442 THR A C 1
ATOM 3519 O O . THR A 1 442 ? 48.581 -3.649 -2.944 1.00 92.50 442 THR A O 1
ATOM 3522 N N . THR A 1 443 ? 48.498 -5.816 -2.386 1.00 96.25 443 THR A N 1
ATOM 3523 C CA . THR A 1 443 ? 48.390 -6.306 -3.766 1.00 96.25 443 THR A CA 1
ATOM 3524 C C . THR A 1 443 ? 46.954 -6.180 -4.293 1.00 96.25 443 THR A C 1
ATOM 3526 O O . THR A 1 443 ? 46.019 -6.029 -3.503 1.00 96.25 443 THR A O 1
ATOM 3529 N N . PHE A 1 444 ? 46.753 -6.248 -5.613 1.00 96.50 444 PHE A N 1
ATOM 3530 C CA . PHE A 1 444 ? 45.421 -6.187 -6.238 1.00 96.50 444 PHE A CA 1
ATOM 3531 C C . PHE A 1 444 ? 44.489 -7.285 -5.693 1.00 96.50 444 PHE A C 1
ATOM 3533 O O . PHE A 1 444 ? 43.366 -6.984 -5.287 1.00 96.50 444 PHE A O 1
ATOM 3540 N N . SER A 1 445 ? 44.982 -8.523 -5.587 1.00 95.88 445 SER A N 1
ATOM 3541 C CA . SER A 1 445 ? 44.230 -9.651 -5.015 1.00 95.88 445 SER A CA 1
ATOM 3542 C C . SER A 1 445 ? 43.887 -9.428 -3.533 1.00 95.88 445 SER A C 1
ATOM 3544 O O . SER A 1 445 ? 42.738 -9.579 -3.116 1.00 95.88 445 SER A O 1
ATOM 3546 N N . SER A 1 446 ? 44.842 -8.928 -2.737 1.00 95.44 446 SER A N 1
ATOM 3547 C CA . SER A 1 446 ? 44.606 -8.598 -1.324 1.00 95.44 446 SER A CA 1
ATOM 3548 C C . SER A 1 446 ? 43.579 -7.471 -1.142 1.00 95.44 446 SER A C 1
ATOM 3550 O O . SER A 1 446 ? 42.731 -7.552 -0.253 1.00 95.44 446 SER A O 1
ATOM 3552 N N . ALA A 1 447 ? 43.611 -6.436 -1.987 1.00 95.25 447 ALA A N 1
ATOM 3553 C CA . ALA A 1 447 ? 42.631 -5.351 -1.961 1.00 95.25 447 ALA A CA 1
ATOM 3554 C C . ALA A 1 447 ? 41.222 -5.836 -2.347 1.00 95.25 447 ALA A C 1
ATOM 3556 O O . ALA A 1 447 ? 40.244 -5.407 -1.734 1.00 95.25 447 ALA A O 1
ATOM 3557 N N . TYR A 1 448 ? 41.128 -6.755 -3.314 1.00 95.75 448 TYR A N 1
ATOM 3558 C CA . TYR A 1 448 ? 39.872 -7.366 -3.744 1.00 95.75 448 TYR A CA 1
ATOM 3559 C C . TYR A 1 448 ? 39.212 -8.181 -2.617 1.00 95.75 448 TYR A C 1
ATOM 3561 O O . TYR A 1 448 ? 38.069 -7.916 -2.246 1.00 95.75 448 TYR A O 1
ATOM 3569 N N . ILE A 1 449 ? 39.959 -9.112 -2.013 1.00 93.88 449 ILE A N 1
ATOM 3570 C CA . ILE A 1 449 ? 39.443 -10.027 -0.982 1.00 93.88 449 ILE A CA 1
ATOM 3571 C C . ILE A 1 449 ? 39.094 -9.276 0.317 1.00 93.88 449 ILE A C 1
ATOM 3573 O O . ILE A 1 449 ? 38.035 -9.499 0.907 1.00 93.88 449 ILE A O 1
ATOM 3577 N N . ASN A 1 450 ? 39.966 -8.367 0.773 1.00 94.06 450 ASN A N 1
ATOM 3578 C CA . ASN A 1 450 ? 39.844 -7.760 2.105 1.00 94.06 450 ASN A CA 1
ATOM 3579 C C . ASN A 1 450 ? 38.924 -6.526 2.172 1.00 94.06 450 ASN A C 1
ATOM 3581 O O . ASN A 1 450 ? 38.517 -6.138 3.268 1.00 94.06 450 ASN A O 1
ATOM 3585 N N . ASP A 1 451 ? 38.596 -5.877 1.049 1.00 95.19 451 ASP A N 1
ATOM 3586 C CA . ASP A 1 451 ? 37.827 -4.622 1.038 1.00 95.19 451 ASP A CA 1
ATOM 3587 C C . ASP A 1 451 ? 36.653 -4.659 0.052 1.00 95.19 451 ASP A C 1
ATOM 3589 O O . ASP A 1 451 ? 36.512 -3.809 -0.831 1.00 95.19 451 ASP A O 1
ATOM 3593 N N . LYS A 1 452 ? 35.746 -5.626 0.251 1.00 95.00 452 LYS A N 1
ATOM 3594 C CA . LYS A 1 452 ? 34.503 -5.776 -0.534 1.00 95.00 452 LYS A CA 1
ATOM 3595 C C . LYS A 1 452 ? 33.708 -4.466 -0.673 1.00 95.00 452 LYS A C 1
ATOM 3597 O O . LYS A 1 452 ? 33.125 -4.200 -1.719 1.00 95.00 452 LYS A O 1
ATOM 3602 N N . LYS A 1 453 ? 33.736 -3.587 0.342 1.00 94.75 453 LYS A N 1
ATOM 3603 C CA . LYS A 1 453 ? 33.101 -2.253 0.283 1.00 94.75 453 LYS A CA 1
ATOM 3604 C C . LYS A 1 453 ? 33.756 -1.338 -0.757 1.00 94.75 453 LYS A C 1
ATOM 3606 O O . LYS A 1 453 ? 33.053 -0.593 -1.438 1.00 94.75 453 LYS A O 1
ATOM 3611 N N . TYR A 1 454 ? 35.082 -1.377 -0.883 1.00 94.44 454 TYR A N 1
ATOM 3612 C CA . TYR A 1 454 ? 35.800 -0.645 -1.922 1.00 94.44 454 TYR A CA 1
ATOM 3613 C C . TYR A 1 454 ? 35.597 -1.276 -3.306 1.00 94.44 454 TYR A C 1
ATOM 3615 O O . TYR A 1 454 ? 35.312 -0.541 -4.249 1.00 94.44 454 TYR A O 1
ATOM 3623 N N . VAL A 1 455 ? 35.627 -2.609 -3.426 1.00 95.50 455 VAL A N 1
ATOM 3624 C CA . VAL A 1 455 ? 35.324 -3.316 -4.688 1.00 95.50 455 VAL A CA 1
ATOM 3625 C C . VAL A 1 455 ? 33.923 -2.964 -5.197 1.00 95.50 455 VAL A C 1
ATOM 3627 O O . VAL A 1 455 ? 33.783 -2.528 -6.338 1.00 95.50 455 VAL A O 1
ATOM 3630 N N . ALA A 1 456 ? 32.893 -3.028 -4.348 1.00 95.12 456 ALA A N 1
ATOM 3631 C CA . ALA A 1 456 ? 31.525 -2.642 -4.706 1.00 95.12 456 ALA A CA 1
ATOM 3632 C C . ALA A 1 456 ? 31.411 -1.170 -5.161 1.00 95.12 456 ALA A C 1
ATOM 3634 O O . ALA A 1 456 ? 30.671 -0.858 -6.098 1.00 95.12 456 ALA A O 1
ATOM 3635 N N . TRP A 1 457 ? 32.177 -0.256 -4.550 1.00 94.75 457 TRP A N 1
ATOM 3636 C CA . TRP A 1 457 ? 32.269 1.135 -5.007 1.00 94.75 457 TRP A CA 1
ATOM 3637 C C . TRP A 1 457 ? 32.938 1.253 -6.387 1.00 94.75 457 TRP A C 1
ATOM 3639 O O . TRP A 1 457 ? 32.458 2.010 -7.233 1.00 94.75 457 TRP A O 1
ATOM 3649 N N . VAL A 1 458 ? 33.997 0.478 -6.652 1.00 93.75 458 VAL A N 1
ATOM 3650 C CA . VAL A 1 458 ? 34.654 0.446 -7.967 1.00 93.75 458 VAL A CA 1
ATOM 3651 C C . VAL A 1 458 ? 33.732 -0.153 -9.039 1.00 93.75 458 VAL A C 1
ATOM 3653 O O . VAL A 1 458 ? 33.591 0.468 -10.091 1.00 93.75 458 VAL A O 1
ATOM 3656 N N . ARG A 1 459 ? 33.023 -1.260 -8.763 1.00 94.75 459 ARG A N 1
ATOM 3657 C CA . ARG A 1 459 ? 32.000 -1.841 -9.663 1.00 94.75 459 ARG A CA 1
ATOM 3658 C C . ARG A 1 459 ? 30.923 -0.822 -10.041 1.00 94.75 459 ARG A C 1
ATOM 3660 O O . ARG A 1 459 ? 30.567 -0.700 -11.211 1.00 94.75 459 ARG A O 1
ATOM 3667 N N . LYS A 1 460 ? 30.438 -0.028 -9.077 1.00 93.62 460 LYS A N 1
ATOM 3668 C CA . LYS A 1 460 ? 29.489 1.062 -9.364 1.00 93.62 460 LYS A CA 1
ATOM 3669 C C . LYS A 1 460 ? 30.089 2.111 -10.307 1.00 93.62 460 LYS A C 1
ATOM 3671 O O . LYS A 1 460 ? 29.383 2.609 -11.175 1.00 93.62 460 LYS A O 1
ATOM 3676 N N . PHE A 1 461 ? 31.375 2.435 -10.165 1.00 90.06 461 PHE A N 1
ATOM 3677 C CA . PHE A 1 461 ? 32.050 3.385 -11.053 1.00 90.06 461 PHE A CA 1
ATOM 3678 C C . PHE A 1 461 ? 32.213 2.851 -12.486 1.00 90.06 461 PHE A C 1
ATOM 3680 O O . PHE A 1 461 ? 32.135 3.642 -13.423 1.00 90.06 461 PHE A O 1
ATOM 3687 N N . ILE A 1 462 ? 32.425 1.540 -12.662 1.00 90.25 462 ILE A N 1
ATOM 3688 C CA . ILE A 1 462 ? 32.489 0.894 -13.986 1.00 90.25 462 ILE A CA 1
ATOM 3689 C C . ILE A 1 462 ? 31.147 1.095 -14.717 1.00 90.25 462 ILE A C 1
ATOM 3691 O O . ILE A 1 462 ? 31.121 1.730 -15.768 1.00 90.25 462 ILE A O 1
ATOM 3695 N N . LYS A 1 463 ? 30.023 0.724 -14.086 1.00 88.81 463 LYS A N 1
ATOM 3696 C CA . LYS A 1 463 ? 28.666 0.902 -14.652 1.00 88.81 463 LYS A CA 1
ATOM 3697 C C . LYS A 1 463 ? 28.272 2.370 -14.888 1.00 88.81 463 LYS A C 1
ATOM 3699 O O . LYS A 1 463 ? 27.538 2.698 -15.820 1.00 88.81 463 LYS A O 1
ATOM 3704 N N . ASP A 1 464 ? 28.760 3.291 -14.057 1.00 85.44 464 ASP A N 1
ATOM 3705 C CA . ASP A 1 464 ? 28.505 4.729 -14.220 1.00 85.44 464 ASP A CA 1
ATOM 3706 C C . ASP A 1 464 ? 29.273 5.357 -15.407 1.00 85.44 464 ASP A C 1
ATOM 3708 O O . ASP A 1 464 ? 28.852 6.410 -15.891 1.00 85.44 464 ASP A O 1
ATOM 3712 N N . GLN A 1 465 ? 30.384 4.761 -15.872 1.00 82.50 465 GLN A N 1
ATOM 3713 C CA . GLN A 1 465 ? 31.176 5.270 -17.008 1.00 82.50 465 GLN A CA 1
ATOM 3714 C C . GLN A 1 465 ? 30.477 5.040 -18.351 1.00 82.50 465 GLN A C 1
ATOM 3716 O O . GLN A 1 465 ? 30.391 5.979 -19.143 1.00 82.50 465 GLN A O 1
ATOM 3721 N N . GLU A 1 466 ? 29.925 3.842 -18.566 1.00 77.75 466 GLU A N 1
ATOM 3722 C CA . GLU A 1 466 ? 29.155 3.476 -19.770 1.00 77.75 466 GLU A CA 1
ATOM 3723 C C . GLU A 1 466 ? 28.029 4.487 -20.038 1.00 77.75 466 GLU A C 1
ATOM 3725 O O . GLU A 1 466 ? 27.831 4.948 -21.158 1.00 77.75 466 GLU A O 1
ATOM 3730 N N . ASN A 1 467 ? 27.356 4.922 -18.970 1.00 79.31 467 ASN A N 1
ATOM 3731 C CA . ASN A 1 467 ? 26.203 5.818 -19.029 1.00 79.31 467 ASN A CA 1
ATOM 3732 C C . ASN A 1 467 ? 26.541 7.317 -19.172 1.00 79.31 467 ASN A C 1
ATOM 3734 O O . ASN A 1 467 ? 25.638 8.120 -19.410 1.00 79.31 467 ASN A O 1
ATOM 3738 N N . LYS A 1 468 ? 27.794 7.745 -18.945 1.00 75.69 468 LYS A N 1
ATOM 3739 C CA . LYS A 1 468 ? 28.143 9.181 -18.788 1.00 75.69 468 LYS A CA 1
ATOM 3740 C C . LYS A 1 468 ? 29.231 9.690 -19.735 1.00 75.69 468 LYS A C 1
ATOM 3742 O O . LYS A 1 468 ? 29.538 10.885 -19.699 1.00 75.69 468 LYS A O 1
ATOM 3747 N N . GLY A 1 469 ? 29.783 8.816 -20.576 1.00 70.44 469 GLY A N 1
ATOM 3748 C CA . GLY A 1 469 ? 30.898 9.123 -21.469 1.00 70.44 469 GLY A CA 1
ATOM 3749 C C . GLY A 1 469 ? 32.229 9.234 -20.717 1.00 70.44 469 GLY A C 1
ATOM 3750 O O . GLY A 1 469 ? 32.310 9.771 -19.607 1.00 70.44 469 GLY A O 1
ATOM 3751 N N . ALA A 1 470 ? 33.297 8.718 -21.323 1.00 63.78 470 ALA A N 1
ATOM 3752 C CA . ALA A 1 470 ? 34.589 8.566 -20.663 1.00 63.78 470 ALA A CA 1
ATOM 3753 C C . ALA A 1 470 ? 35.264 9.915 -20.340 1.00 63.78 470 ALA A C 1
ATOM 3755 O O . ALA A 1 470 ? 35.964 10.507 -21.162 1.00 63.78 470 ALA A O 1
ATOM 3756 N N . LYS A 1 471 ? 35.106 10.400 -19.101 1.00 65.38 471 LYS A N 1
ATOM 3757 C CA . LYS A 1 471 ? 35.913 11.513 -18.571 1.00 65.38 471 LYS A CA 1
ATOM 3758 C C . LYS A 1 471 ? 37.272 10.987 -18.102 1.00 65.38 471 LYS A C 1
ATOM 3760 O O . LYS A 1 471 ? 37.364 10.279 -17.099 1.00 65.38 471 LYS A O 1
ATOM 3765 N N . ALA A 1 472 ? 38.317 11.343 -18.846 1.00 55.19 472 ALA A N 1
ATOM 3766 C CA . ALA A 1 472 ? 39.666 10.783 -18.758 1.00 55.19 472 ALA A CA 1
ATOM 3767 C C . ALA A 1 472 ? 40.499 11.308 -17.565 1.00 55.19 472 ALA A C 1
ATOM 3769 O O . ALA A 1 472 ? 41.494 12.000 -17.752 1.00 55.19 472 ALA A O 1
ATOM 3770 N N . THR A 1 473 ? 40.097 11.000 -16.325 1.00 53.41 473 THR A N 1
ATOM 3771 C CA . THR A 1 473 ? 40.805 11.470 -15.109 1.00 53.41 473 THR A CA 1
ATOM 3772 C C . THR A 1 473 ? 41.095 10.397 -14.049 1.00 53.41 473 THR A C 1
ATOM 3774 O O . THR A 1 473 ? 41.474 10.729 -12.927 1.00 53.41 473 THR A O 1
ATOM 3777 N N . SER A 1 474 ? 40.971 9.100 -14.360 1.00 70.00 474 SER A N 1
ATOM 3778 C CA . SER A 1 474 ? 41.441 8.047 -13.444 1.00 70.00 474 SER A CA 1
ATOM 3779 C C . SER A 1 474 ? 42.916 7.709 -13.655 1.00 70.00 474 SER A C 1
ATOM 3781 O O . SER A 1 474 ? 43.306 7.323 -14.752 1.00 70.00 474 SER A O 1
ATOM 3783 N N . HIS A 1 475 ? 43.693 7.765 -12.569 1.00 87.31 475 HIS A N 1
ATOM 3784 C CA . HIS A 1 475 ? 45.079 7.290 -12.484 1.00 87.31 475 HIS A CA 1
ATOM 3785 C C . HIS A 1 475 ? 45.251 5.895 -13.131 1.00 87.31 475 HIS A C 1
ATOM 3787 O O . HIS A 1 475 ? 44.391 5.037 -12.906 1.00 87.31 475 HIS A O 1
ATOM 3793 N N . PRO A 1 476 ? 46.345 5.602 -13.865 1.00 91.56 476 PRO A N 1
ATOM 3794 C CA . PRO A 1 476 ? 46.502 4.336 -14.594 1.00 91.56 476 PRO A CA 1
ATOM 3795 C C . PRO A 1 476 ? 46.360 3.096 -13.699 1.00 91.56 476 PRO A C 1
ATOM 3797 O O . PRO A 1 476 ? 45.685 2.140 -14.071 1.00 91.56 476 PRO A O 1
ATOM 3800 N N . THR A 1 477 ? 46.879 3.126 -12.467 1.00 92.06 477 THR A N 1
ATOM 3801 C CA . THR A 1 477 ? 46.684 2.037 -11.485 1.00 92.06 477 THR A CA 1
ATOM 3802 C C . THR A 1 477 ? 45.214 1.792 -11.123 1.00 92.06 477 THR A C 1
ATOM 3804 O O . THR A 1 477 ? 44.836 0.648 -10.901 1.00 92.06 477 THR A O 1
ATOM 3807 N N . MET A 1 478 ? 44.363 2.827 -11.113 1.00 93.50 478 MET A N 1
ATOM 3808 C CA . MET A 1 478 ? 42.917 2.666 -10.902 1.00 93.50 478 MET A CA 1
ATOM 3809 C C . MET A 1 478 ? 42.216 2.063 -12.121 1.00 93.50 478 MET A C 1
ATOM 3811 O O . MET A 1 478 ? 41.261 1.311 -11.949 1.00 93.50 478 MET A O 1
ATOM 3815 N N . ALA A 1 479 ? 42.672 2.375 -13.338 1.00 92.44 479 ALA A N 1
ATOM 3816 C CA . ALA A 1 479 ? 42.168 1.735 -14.552 1.00 92.44 479 ALA A CA 1
ATOM 3817 C C . ALA A 1 479 ? 42.547 0.244 -14.583 1.00 92.44 479 ALA A C 1
ATOM 3819 O O . ALA A 1 479 ? 41.682 -0.600 -14.797 1.00 92.44 479 ALA A O 1
ATOM 3820 N N . MET A 1 480 ? 43.799 -0.091 -14.246 1.00 93.50 480 MET A N 1
ATOM 3821 C CA . MET A 1 480 ? 44.240 -1.484 -14.105 1.00 93.50 480 MET A CA 1
ATOM 3822 C C . MET A 1 480 ? 43.473 -2.229 -13.001 1.00 93.50 480 MET A C 1
ATOM 3824 O O . MET A 1 480 ? 43.097 -3.376 -13.203 1.00 93.50 480 MET A O 1
ATOM 3828 N N . PHE A 1 481 ? 43.192 -1.596 -11.856 1.00 95.50 481 PHE A N 1
ATOM 3829 C CA . PHE A 1 481 ? 42.424 -2.240 -10.783 1.00 95.50 481 PHE A CA 1
ATOM 3830 C C . PHE A 1 481 ? 40.950 -2.472 -11.160 1.00 95.50 481 PHE A C 1
ATOM 3832 O O . PHE A 1 481 ? 40.389 -3.504 -10.807 1.00 95.50 481 PHE A O 1
ATOM 3839 N N . ARG A 1 482 ? 40.331 -1.568 -11.937 1.00 94.69 482 ARG A N 1
ATOM 3840 C CA . ARG A 1 482 ? 38.996 -1.794 -12.529 1.00 94.69 482 ARG A CA 1
ATOM 3841 C C . ARG A 1 482 ? 38.992 -2.988 -13.479 1.00 94.69 482 ARG A C 1
ATOM 3843 O O . ARG A 1 482 ? 38.131 -3.844 -13.344 1.00 94.69 482 ARG A O 1
ATOM 3850 N N . LEU A 1 483 ? 39.965 -3.054 -14.390 1.00 94.44 483 LEU A N 1
ATOM 3851 C CA . LEU A 1 483 ? 40.105 -4.165 -15.335 1.00 94.44 483 LEU A CA 1
ATOM 3852 C C . LEU A 1 483 ? 40.323 -5.503 -14.611 1.00 94.44 483 LEU A C 1
ATOM 3854 O O . LEU A 1 483 ? 39.746 -6.512 -14.994 1.00 94.44 483 LEU A O 1
ATOM 3858 N N . TYR A 1 484 ? 41.116 -5.498 -13.537 1.00 96.19 484 TYR A N 1
ATOM 3859 C CA . TYR A 1 484 ? 41.333 -6.670 -12.691 1.00 96.19 484 TYR A CA 1
ATOM 3860 C C . TYR A 1 484 ? 40.046 -7.148 -11.999 1.00 96.19 484 TYR A C 1
ATOM 3862 O O . TYR A 1 484 ? 39.771 -8.342 -12.019 1.00 96.19 484 TYR A O 1
ATOM 3870 N N . ILE A 1 485 ? 39.243 -6.233 -11.435 1.00 96.31 485 ILE A N 1
ATOM 3871 C CA . ILE A 1 485 ? 37.927 -6.568 -10.857 1.00 96.31 485 ILE A CA 1
ATOM 3872 C C . ILE A 1 485 ? 37.010 -7.176 -11.921 1.00 96.31 485 ILE A C 1
ATOM 3874 O O . ILE A 1 485 ? 36.425 -8.222 -11.677 1.00 96.31 485 ILE A O 1
ATOM 3878 N N . GLU A 1 486 ? 36.916 -6.547 -13.093 1.00 95.56 486 GLU A N 1
ATOM 3879 C CA . GLU A 1 486 ? 36.012 -6.968 -14.168 1.00 95.56 486 GLU A CA 1
ATOM 3880 C C . GLU A 1 486 ? 36.348 -8.379 -14.684 1.00 95.56 486 GLU A C 1
ATOM 3882 O O . GLU A 1 486 ? 35.484 -9.252 -14.723 1.00 95.56 486 GLU A O 1
ATOM 3887 N N . LEU A 1 487 ? 37.621 -8.652 -14.995 1.00 95.62 487 LEU A N 1
ATOM 3888 C CA . LEU A 1 487 ? 38.054 -9.976 -15.463 1.00 95.62 487 LEU A CA 1
ATOM 3889 C C . LEU A 1 487 ? 37.868 -11.065 -14.392 1.00 95.62 487 LEU A C 1
ATOM 3891 O O . LEU A 1 487 ? 37.461 -12.183 -14.715 1.00 95.62 487 LEU A O 1
ATOM 3895 N N . ARG A 1 488 ? 38.106 -10.728 -13.117 1.00 95.62 488 ARG A N 1
ATOM 3896 C CA . ARG A 1 488 ? 37.887 -11.623 -11.972 1.00 95.62 488 ARG A CA 1
ATOM 3897 C C . ARG A 1 488 ? 36.403 -11.927 -11.752 1.00 95.62 488 ARG A C 1
ATOM 3899 O O . ARG A 1 488 ? 36.036 -13.087 -11.578 1.00 95.62 488 ARG A O 1
ATOM 3906 N N . ASP A 1 489 ? 35.541 -10.913 -11.816 1.00 96.56 489 ASP A N 1
ATOM 3907 C CA . ASP A 1 489 ? 34.082 -11.068 -11.740 1.00 96.56 489 ASP A CA 1
ATOM 3908 C C . ASP A 1 489 ? 33.553 -11.943 -12.894 1.00 96.56 489 ASP A C 1
ATOM 3910 O O . ASP A 1 489 ? 32.673 -12.783 -12.681 1.00 96.56 489 ASP A O 1
ATOM 3914 N N . GLN A 1 490 ? 34.123 -11.821 -14.099 1.00 95.00 490 GLN A N 1
ATOM 3915 C CA . GLN A 1 490 ? 33.788 -12.663 -15.252 1.00 95.00 490 GLN A CA 1
ATOM 3916 C C . GLN A 1 490 ? 34.233 -14.124 -15.080 1.00 95.00 490 GLN A C 1
ATOM 3918 O O . GLN A 1 490 ? 33.430 -15.029 -15.323 1.00 95.00 490 GLN A O 1
ATOM 3923 N N . GLN A 1 491 ? 35.468 -14.390 -14.636 1.00 95.44 491 GLN A N 1
ATOM 3924 C CA . GLN A 1 491 ? 35.928 -15.757 -14.335 1.00 95.44 491 GLN A CA 1
ATOM 3925 C C . GLN A 1 491 ? 35.068 -16.403 -13.243 1.00 95.44 491 GLN A C 1
ATOM 3927 O O . GLN A 1 491 ? 34.562 -17.513 -13.428 1.00 95.44 491 GLN A O 1
ATOM 3932 N N . LYS A 1 492 ? 34.798 -15.665 -12.160 1.00 95.81 492 LYS A N 1
ATOM 3933 C CA . LYS A 1 492 ? 33.939 -16.117 -11.064 1.00 95.81 492 LYS A CA 1
ATOM 3934 C C . LYS A 1 492 ? 32.511 -16.406 -11.531 1.00 95.81 492 LYS A C 1
ATOM 3936 O O . LYS A 1 492 ? 31.932 -17.425 -11.158 1.00 95.81 492 LYS A O 1
ATOM 3941 N N . THR A 1 493 ? 31.960 -15.564 -12.409 1.00 94.88 493 THR A N 1
ATOM 3942 C CA . THR A 1 493 ? 30.650 -15.789 -13.046 1.00 94.88 493 THR A CA 1
ATOM 3943 C C . THR A 1 493 ? 30.637 -17.070 -13.883 1.00 94.88 493 THR A C 1
ATOM 3945 O O . THR A 1 493 ? 29.712 -17.874 -13.749 1.00 94.88 493 THR A O 1
ATOM 3948 N N . LYS A 1 494 ? 31.675 -17.309 -14.697 1.00 94.62 494 LYS A N 1
ATOM 3949 C CA . LYS A 1 494 ? 31.817 -18.537 -15.498 1.00 94.62 494 LYS A CA 1
ATOM 3950 C C . LYS A 1 494 ? 31.895 -19.781 -14.610 1.00 94.62 494 LYS A C 1
ATOM 3952 O O . LYS A 1 494 ? 31.154 -20.732 -14.848 1.00 94.62 494 LYS A O 1
ATOM 3957 N N . ARG A 1 495 ? 32.704 -19.755 -13.544 1.00 95.06 495 ARG A N 1
ATOM 3958 C CA . ARG A 1 495 ? 32.808 -20.858 -12.572 1.00 95.06 495 ARG A CA 1
ATOM 3959 C C . ARG A 1 495 ? 31.472 -21.153 -11.888 1.00 95.06 495 ARG A C 1
ATOM 3961 O O . ARG A 1 495 ? 31.066 -22.310 -11.831 1.00 95.06 495 ARG A O 1
ATOM 3968 N N . LEU A 1 496 ? 30.762 -20.125 -11.417 1.00 94.56 496 LEU A N 1
ATOM 3969 C CA . LEU A 1 496 ? 29.449 -20.289 -10.781 1.00 94.56 496 LEU A CA 1
ATOM 3970 C C . LEU A 1 496 ? 28.399 -20.852 -11.751 1.00 94.56 496 LEU A C 1
ATOM 3972 O O . LEU A 1 496 ? 27.662 -21.762 -11.373 1.00 94.56 496 LEU A O 1
ATOM 3976 N N . ARG A 1 497 ? 28.353 -20.381 -13.007 1.00 90.69 497 ARG A N 1
ATOM 3977 C CA . ARG A 1 497 ? 27.454 -20.952 -14.025 1.00 90.69 497 ARG A CA 1
ATOM 3978 C C . ARG A 1 497 ? 27.789 -22.419 -14.307 1.00 90.69 497 ARG A C 1
ATOM 3980 O O . ARG A 1 497 ? 26.885 -23.249 -14.280 1.00 90.69 497 ARG A O 1
ATOM 3987 N N . ASN A 1 498 ? 29.065 -22.748 -14.504 1.00 92.31 498 ASN A N 1
ATOM 3988 C CA . ASN A 1 498 ? 29.507 -24.121 -14.766 1.00 92.31 498 ASN A CA 1
ATOM 3989 C C . ASN A 1 498 ? 29.184 -25.068 -13.599 1.00 92.31 498 ASN A C 1
ATOM 3991 O O . ASN A 1 498 ? 28.789 -26.203 -13.837 1.00 92.31 498 ASN A O 1
ATOM 3995 N N . ALA A 1 499 ? 29.280 -24.595 -12.352 1.00 90.31 499 ALA A N 1
ATOM 3996 C CA . ALA A 1 499 ? 28.891 -25.359 -11.164 1.00 90.31 499 ALA A CA 1
ATOM 3997 C C . ALA A 1 499 ? 27.364 -25.522 -10.992 1.00 90.31 499 ALA A C 1
ATOM 3999 O O . ALA A 1 499 ? 26.928 -26.412 -10.266 1.00 90.31 499 ALA A O 1
ATOM 4000 N N . THR A 1 500 ? 26.553 -24.668 -11.628 1.00 84.81 500 THR A N 1
ATOM 4001 C CA . THR A 1 500 ? 25.079 -24.699 -11.531 1.00 84.81 500 THR A CA 1
ATOM 4002 C C . THR A 1 500 ? 24.442 -25.611 -12.586 1.00 84.81 500 THR A C 1
ATOM 4004 O O . THR A 1 500 ? 23.324 -26.089 -12.398 1.00 84.81 500 THR A O 1
ATOM 4007 N N . LEU A 1 501 ? 25.131 -25.875 -13.701 1.00 79.12 501 LEU A N 1
ATOM 4008 C CA . LEU A 1 501 ? 24.645 -26.805 -14.718 1.00 79.12 501 LEU A CA 1
ATOM 4009 C C . LEU A 1 501 ? 24.768 -28.255 -14.212 1.00 79.12 501 LEU A C 1
ATOM 4011 O O . LEU A 1 501 ? 25.864 -28.671 -13.832 1.00 79.12 501 LEU A O 1
ATOM 4015 N N . PRO A 1 502 ? 23.684 -29.056 -14.220 1.00 60.03 502 PRO A N 1
ATOM 4016 C CA . PRO A 1 502 ? 23.756 -30.443 -13.787 1.00 60.03 502 PRO A CA 1
ATOM 4017 C C . PRO A 1 502 ? 24.677 -31.224 -14.724 1.00 60.03 502 PRO A C 1
ATOM 4019 O O . PRO A 1 502 ? 24.431 -31.309 -15.931 1.00 60.03 502 PRO A O 1
ATOM 4022 N N . VAL A 1 503 ? 25.733 -31.814 -14.159 1.00 52.19 503 VAL A N 1
ATOM 4023 C CA . VAL A 1 503 ? 26.676 -32.662 -14.893 1.00 52.19 503 VAL A CA 1
ATOM 4024 C C . VAL A 1 503 ? 25.899 -33.823 -15.513 1.00 52.19 503 VAL A C 1
ATOM 4026 O O . VAL A 1 503 ? 25.500 -34.760 -14.820 1.00 52.19 503 VAL A O 1
ATOM 4029 N N . ARG A 1 504 ? 25.679 -33.771 -16.833 1.00 45.19 504 ARG A N 1
ATOM 4030 C CA . ARG A 1 504 ? 25.150 -34.903 -17.601 1.00 45.19 504 ARG A CA 1
ATOM 4031 C C . ARG A 1 504 ? 26.186 -36.020 -17.564 1.00 45.19 504 ARG A C 1
ATOM 4033 O O . ARG A 1 504 ? 27.093 -36.056 -18.391 1.00 45.19 504 ARG A O 1
ATOM 4040 N N . VAL A 1 505 ? 26.037 -36.924 -16.600 1.00 49.28 505 VAL A N 1
ATOM 4041 C CA . VAL A 1 505 ? 26.812 -38.164 -16.534 1.00 49.28 505 VAL A CA 1
ATOM 4042 C C . VAL A 1 505 ? 26.594 -38.912 -17.855 1.00 49.28 505 VAL A C 1
ATOM 4044 O O . VAL A 1 505 ? 25.438 -39.206 -18.185 1.00 49.28 505 VAL A O 1
ATOM 4047 N N . PRO A 1 506 ? 27.646 -39.208 -18.639 1.00 42.97 506 PRO A N 1
ATOM 4048 C CA . PRO A 1 506 ? 27.491 -40.001 -19.847 1.00 42.97 506 PRO A CA 1
ATOM 4049 C C . PRO A 1 506 ? 26.919 -41.366 -19.466 1.00 42.97 506 PRO A C 1
ATOM 4051 O O . PRO A 1 506 ? 27.523 -42.096 -18.681 1.00 42.97 506 PRO A O 1
ATOM 4054 N N . ARG A 1 507 ? 25.748 -41.719 -20.010 1.00 40.31 507 ARG A N 1
ATOM 4055 C CA . ARG A 1 507 ? 25.213 -43.081 -19.894 1.00 40.31 507 ARG A CA 1
ATOM 4056 C C . ARG A 1 507 ? 26.161 -44.016 -20.640 1.00 40.31 507 ARG A C 1
ATOM 4058 O O . ARG A 1 507 ? 26.086 -44.126 -21.863 1.00 40.31 507 ARG A O 1
ATOM 4065 N N . THR A 1 508 ? 27.044 -44.684 -19.907 1.00 40.00 508 THR A N 1
ATOM 4066 C CA . THR A 1 508 ? 27.821 -45.806 -20.425 1.00 40.00 508 THR A CA 1
ATOM 4067 C C . THR A 1 508 ? 26.846 -46.911 -20.816 1.00 40.00 508 THR A C 1
ATOM 4069 O O . THR A 1 508 ? 26.188 -47.529 -19.982 1.00 40.00 508 THR A O 1
ATOM 4072 N N . ARG A 1 509 ? 26.703 -47.108 -22.126 1.00 39.56 509 ARG A N 1
ATOM 4073 C CA . ARG A 1 509 ? 25.891 -48.169 -22.715 1.00 39.56 509 ARG A CA 1
ATOM 4074 C C . ARG A 1 509 ? 26.581 -49.496 -22.413 1.00 39.56 509 ARG A C 1
ATOM 4076 O O . ARG A 1 509 ? 27.592 -49.809 -23.029 1.00 39.56 509 ARG A O 1
ATOM 4083 N N . THR A 1 510 ? 26.060 -50.247 -21.449 1.00 40.72 510 THR A N 1
ATOM 4084 C CA . THR A 1 510 ? 26.499 -51.620 -21.186 1.00 40.72 510 THR A CA 1
ATOM 4085 C C . THR A 1 510 ? 26.135 -52.486 -22.386 1.00 40.72 510 THR A C 1
ATOM 4087 O O . THR A 1 510 ? 24.956 -52.737 -22.638 1.00 40.72 510 THR A O 1
ATOM 4090 N N . GLU A 1 511 ? 27.142 -52.904 -23.148 1.00 43.03 511 GLU A N 1
ATOM 4091 C CA . GLU A 1 511 ? 26.989 -53.906 -24.197 1.00 43.03 511 GLU A CA 1
ATOM 4092 C C . GLU A 1 511 ? 26.854 -55.283 -23.548 1.00 43.03 511 GLU A C 1
ATOM 4094 O O . GLU A 1 511 ? 27.806 -55.797 -22.962 1.00 43.03 511 GLU A O 1
ATOM 4099 N N . ASP A 1 512 ? 25.663 -55.870 -23.636 1.00 36.59 512 ASP A N 1
ATOM 4100 C CA . ASP A 1 512 ? 25.407 -57.213 -23.124 1.00 36.59 512 ASP A CA 1
ATOM 4101 C C . ASP A 1 512 ? 25.770 -58.253 -24.198 1.00 36.59 512 ASP A C 1
ATOM 4103 O O . ASP A 1 512 ? 25.183 -58.294 -25.284 1.00 36.59 512 ASP A O 1
ATOM 4107 N N . HIS A 1 513 ? 26.799 -59.056 -23.927 1.00 46.44 513 HIS A N 1
ATOM 4108 C CA . HIS A 1 513 ? 27.344 -60.049 -24.855 1.00 46.44 513 HIS A CA 1
ATOM 4109 C C . HIS A 1 513 ? 26.625 -61.399 -24.684 1.00 46.44 513 HIS A C 1
ATOM 4111 O O . HIS A 1 513 ? 27.100 -62.300 -23.995 1.00 46.44 513 HIS A O 1
ATOM 4117 N N . GLY A 1 514 ? 25.477 -61.551 -25.351 1.00 33.91 514 GLY A N 1
ATOM 4118 C CA . GLY A 1 514 ? 24.677 -62.782 -25.362 1.00 33.91 514 GLY A CA 1
ATOM 4119 C C . GLY A 1 514 ? 24.737 -63.542 -26.691 1.00 33.91 514 GLY A C 1
ATOM 4120 O O . GLY A 1 514 ? 23.802 -63.470 -27.484 1.00 33.91 514 GLY A O 1
ATOM 4121 N N . TYR A 1 515 ? 25.811 -64.299 -26.944 1.00 39.94 515 TYR A N 1
ATOM 4122 C CA . TYR A 1 515 ? 25.875 -65.220 -28.091 1.00 39.94 515 TYR A CA 1
ATOM 4123 C C . TYR A 1 515 ? 25.021 -66.474 -27.826 1.00 39.94 515 TYR A C 1
ATOM 4125 O O . TYR A 1 515 ? 25.315 -67.248 -26.917 1.00 39.94 515 TYR A O 1
ATOM 4133 N N . GLY A 1 516 ? 24.004 -66.720 -28.657 1.00 33.97 516 GLY A N 1
ATOM 4134 C CA . GLY A 1 516 ? 23.194 -67.942 -28.616 1.00 33.97 516 GLY A CA 1
ATOM 4135 C C . GLY A 1 516 ? 22.556 -68.235 -29.973 1.00 33.97 516 GLY A C 1
ATOM 4136 O O . GLY A 1 516 ? 21.734 -67.459 -30.450 1.00 33.97 516 GLY A O 1
ATOM 4137 N N . GLY A 1 517 ? 22.944 -69.339 -30.614 1.00 37.41 517 GLY A N 1
ATOM 4138 C CA . GLY A 1 517 ? 22.394 -69.767 -31.907 1.00 37.41 517 GLY A CA 1
ATOM 4139 C C . GLY A 1 517 ? 21.585 -71.066 -31.817 1.00 37.41 517 GLY A C 1
ATOM 4140 O O . GLY A 1 517 ? 21.656 -71.768 -30.813 1.00 37.41 517 GLY A O 1
ATOM 4141 N N . GLY A 1 518 ? 20.893 -71.431 -32.906 1.00 37.00 518 GLY A N 1
ATOM 4142 C CA . GLY A 1 518 ? 20.523 -72.834 -33.174 1.00 37.00 518 GLY A CA 1
ATOM 4143 C C . GLY A 1 518 ? 19.031 -73.216 -33.188 1.00 37.00 518 GLY A C 1
ATOM 4144 O O . GLY A 1 518 ? 18.524 -73.804 -32.245 1.00 37.00 518 GLY A O 1
ATOM 4145 N N . ASN A 1 519 ? 18.372 -72.976 -34.325 1.00 36.53 519 ASN A N 1
ATOM 4146 C CA . ASN A 1 519 ? 17.384 -73.830 -35.019 1.00 36.53 519 ASN A CA 1
ATOM 4147 C C . ASN A 1 519 ? 16.562 -74.936 -34.284 1.00 36.53 519 ASN A C 1
ATOM 4149 O O . ASN A 1 519 ? 17.058 -76.021 -34.005 1.00 36.53 519 ASN A O 1
ATOM 4153 N N . ALA A 1 520 ? 15.235 -74.727 -34.272 1.00 41.03 520 ALA A N 1
ATOM 4154 C CA . ALA A 1 520 ? 14.166 -75.578 -34.853 1.00 41.03 520 ALA A CA 1
ATOM 4155 C C . ALA A 1 520 ? 13.971 -77.088 -34.505 1.00 41.03 520 ALA A C 1
ATOM 4157 O O . ALA A 1 520 ? 14.737 -77.939 -34.954 1.00 41.03 520 ALA A O 1
ATOM 4158 N N . ARG A 1 521 ? 12.788 -77.420 -33.933 1.00 36.31 521 ARG A N 1
ATOM 4159 C CA . ARG A 1 521 ? 11.775 -78.460 -34.337 1.00 36.31 521 ARG A CA 1
ATOM 4160 C C . ARG A 1 521 ? 10.698 -78.599 -33.229 1.00 36.31 521 ARG A C 1
ATOM 4162 O O . ARG A 1 521 ? 11.060 -78.626 -32.066 1.00 36.31 521 ARG A O 1
ATOM 4169 N N . THR A 1 522 ? 9.384 -78.460 -33.465 1.00 40.19 522 THR A N 1
ATOM 4170 C CA . THR A 1 522 ? 8.391 -79.349 -34.138 1.00 40.19 522 THR A CA 1
ATOM 4171 C C . THR A 1 522 ? 7.937 -80.569 -33.310 1.00 40.19 522 THR A C 1
ATOM 4173 O O . THR A 1 522 ? 8.790 -81.365 -32.938 1.00 40.19 522 THR A O 1
ATOM 4176 N N . MET A 1 523 ? 6.597 -80.733 -33.180 1.00 37.00 523 MET A N 1
ATOM 4177 C CA . MET A 1 523 ? 5.745 -81.853 -32.666 1.00 37.00 523 MET A CA 1
ATOM 4178 C C . MET A 1 523 ? 4.900 -81.410 -31.449 1.00 37.00 523 MET A C 1
ATOM 4180 O O . MET A 1 523 ? 5.462 -80.819 -30.541 1.00 37.00 523 MET A O 1
ATOM 4184 N N . GLN A 1 524 ? 3.599 -81.679 -31.265 1.00 36.50 524 GLN A N 1
ATOM 4185 C CA . GLN A 1 524 ? 2.429 -82.116 -32.062 1.00 36.50 524 GLN A CA 1
ATOM 4186 C C . GLN A 1 524 ? 1.202 -82.065 -31.090 1.00 36.50 524 GLN A C 1
ATOM 4188 O O . GLN A 1 524 ? 1.401 -82.049 -29.877 1.00 36.50 524 GLN A O 1
ATOM 4193 N N . ALA A 1 525 ? -0.048 -82.006 -31.581 1.00 36.94 525 ALA A N 1
ATOM 4194 C CA . ALA A 1 525 ? -1.284 -81.913 -30.759 1.00 36.94 525 ALA A CA 1
ATOM 4195 C C . ALA A 1 525 ? -1.948 -83.299 -30.497 1.00 36.94 525 ALA A C 1
ATOM 4197 O O . ALA A 1 525 ? -1.400 -84.293 -30.977 1.00 36.94 525 ALA A O 1
ATOM 4198 N N . PRO A 1 526 ? -3.075 -83.415 -29.741 1.00 55.66 526 PRO A N 1
ATOM 4199 C CA . PRO A 1 526 ? -4.438 -83.110 -30.257 1.00 55.66 526 PRO A CA 1
ATOM 4200 C C . PRO A 1 526 ? -5.382 -82.386 -29.248 1.00 55.66 526 PRO A C 1
ATOM 4202 O O . PRO A 1 526 ? -5.258 -82.548 -28.042 1.00 55.66 526 PRO A O 1
ATOM 4205 N N . MET A 1 527 ? -6.230 -81.432 -29.671 1.00 37.59 527 MET A N 1
ATOM 4206 C CA . MET A 1 527 ? -7.680 -81.558 -30.002 1.00 37.59 527 MET A CA 1
ATOM 4207 C C . MET A 1 527 ? -8.553 -82.280 -28.952 1.00 37.59 527 MET A C 1
ATOM 4209 O O . MET A 1 527 ? -8.278 -83.421 -28.608 1.00 37.59 527 MET A O 1
ATOM 4213 N N . VAL A 1 528 ? -9.617 -81.658 -28.418 1.00 34.72 528 VAL A N 1
ATOM 4214 C CA . VAL A 1 528 ? -11.027 -81.629 -28.920 1.00 34.72 528 VAL A CA 1
ATOM 4215 C C . VAL A 1 528 ? -11.835 -80.722 -27.936 1.00 34.72 528 VAL A C 1
ATOM 4217 O O . VAL A 1 528 ? -11.476 -80.707 -26.765 1.00 34.72 528 VAL A O 1
ATOM 4220 N N . ALA A 1 529 ? -12.885 -79.926 -28.234 1.00 30.94 529 ALA A N 1
ATOM 4221 C CA . ALA A 1 529 ? -13.786 -79.757 -29.396 1.00 30.94 529 ALA A CA 1
ATOM 4222 C C . ALA A 1 529 ? -14.216 -78.265 -29.631 1.00 30.94 529 ALA A C 1
ATOM 4224 O O . ALA A 1 529 ? -13.513 -77.339 -29.247 1.00 30.94 529 ALA A O 1
ATOM 4225 N N . THR A 1 530 ? -15.388 -78.040 -30.256 1.00 40.34 530 THR A N 1
ATOM 4226 C CA . THR A 1 530 ? -16.176 -76.777 -30.397 1.00 40.34 530 THR A CA 1
ATOM 4227 C C . THR A 1 530 ? -17.690 -77.131 -30.365 1.00 40.34 530 THR A C 1
ATOM 4229 O O . THR A 1 530 ? -17.961 -78.339 -30.373 1.00 40.34 530 THR A O 1
ATOM 4232 N N . PRO A 1 531 ? -18.688 -76.199 -30.340 1.00 50.75 531 PRO A N 1
ATOM 4233 C CA . PRO A 1 531 ? -19.153 -75.515 -31.581 1.00 50.75 531 PRO A CA 1
ATOM 4234 C C . PRO A 1 531 ? -19.760 -74.071 -31.402 1.00 50.75 531 PRO A C 1
ATOM 4236 O O . PRO A 1 531 ? -20.435 -73.808 -30.421 1.00 50.75 531 PRO A O 1
ATOM 4239 N N . LYS A 1 532 ? -19.447 -73.072 -32.266 1.00 40.00 532 LYS A N 1
ATOM 4240 C CA . LYS A 1 532 ? -20.255 -72.527 -33.418 1.00 40.00 532 LYS A CA 1
ATOM 4241 C C . LYS A 1 532 ? -21.413 -71.541 -33.040 1.00 40.00 532 LYS A C 1
ATOM 4243 O O . LYS A 1 532 ? -22.017 -71.732 -32.002 1.00 40.00 532 LYS A O 1
ATOM 4248 N N . THR A 1 533 ? -21.820 -70.495 -33.802 1.00 34.56 533 THR A N 1
ATOM 4249 C CA . THR A 1 533 ? -21.516 -70.031 -35.194 1.00 34.56 533 THR A CA 1
ATOM 4250 C C . THR A 1 533 ? -22.085 -68.623 -35.553 1.00 34.56 533 THR A C 1
ATOM 4252 O O . THR A 1 533 ? -23.193 -68.331 -35.137 1.00 34.56 533 THR A O 1
ATOM 4255 N N . ARG A 1 534 ? -21.416 -67.905 -36.494 1.00 33.88 534 ARG A N 1
ATOM 4256 C CA . ARG A 1 534 ? -21.934 -67.068 -37.643 1.00 33.88 534 ARG A CA 1
ATOM 4257 C C . ARG A 1 534 ? -22.812 -65.813 -37.383 1.00 33.88 534 ARG A C 1
ATOM 4259 O O . ARG A 1 534 ? -23.831 -65.921 -36.731 1.00 33.88 534 ARG A O 1
ATOM 4266 N N . THR A 1 535 ? -22.455 -64.572 -37.778 1.00 32.59 535 THR A N 1
ATOM 4267 C CA . THR A 1 535 ? -22.176 -63.875 -39.088 1.00 32.59 535 THR A CA 1
ATOM 4268 C C . THR A 1 535 ? -23.382 -63.180 -39.763 1.00 32.59 535 THR A C 1
ATOM 4270 O O . THR A 1 535 ? -24.334 -63.873 -40.096 1.00 32.59 535 THR A O 1
ATOM 4273 N N . ARG A 1 536 ? -23.229 -61.862 -40.058 1.00 35.66 536 ARG A N 1
ATOM 4274 C CA . ARG A 1 536 ? -23.697 -61.014 -41.214 1.00 35.66 536 ARG A CA 1
ATOM 4275 C C . ARG A 1 536 ? -24.711 -61.630 -42.222 1.00 35.66 536 ARG A C 1
ATOM 4277 O O . ARG A 1 536 ? -24.478 -62.776 -42.608 1.00 35.66 536 ARG A O 1
ATOM 4284 N N . PRO A 1 537 ? -25.653 -60.860 -42.847 1.00 45.84 537 PRO A N 1
ATOM 4285 C CA . PRO A 1 537 ? -25.272 -59.712 -43.704 1.00 45.84 537 PRO A CA 1
ATOM 4286 C C . PRO A 1 537 ? -26.312 -58.563 -43.956 1.00 45.84 537 PRO A C 1
ATOM 4288 O O . PRO A 1 537 ? -27.357 -58.455 -43.334 1.00 45.84 537 PRO A O 1
ATOM 4291 N N . THR A 1 538 ? -25.925 -57.713 -44.915 1.00 33.31 538 THR A N 1
ATOM 4292 C CA . THR A 1 538 ? -26.505 -56.554 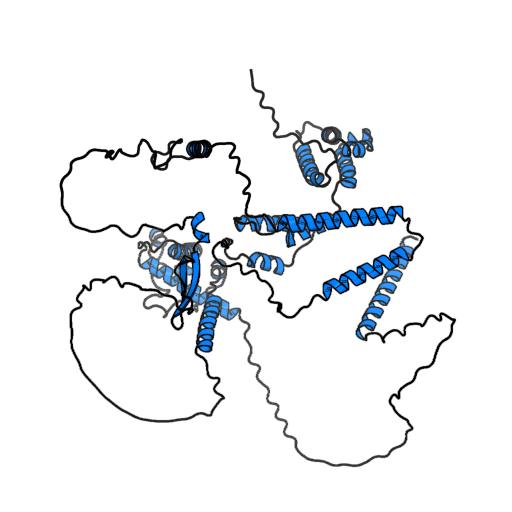-45.642 1.00 33.31 538 THR A CA 1
ATOM 4293 C C . THR A 1 538 ? -28.018 -56.369 -45.918 1.00 33.31 538 THR A C 1
ATOM 4295 O O . THR A 1 538 ? -28.750 -57.301 -46.229 1.00 33.31 538 THR A O 1
ATOM 4298 N N . ARG A 1 539 ? -28.363 -55.070 -46.007 1.00 38.62 539 ARG A N 1
ATOM 4299 C CA . ARG A 1 539 ? -29.544 -54.343 -46.546 1.00 38.62 539 ARG A CA 1
ATOM 4300 C C . ARG A 1 539 ? -30.082 -54.778 -47.935 1.00 38.62 539 ARG A C 1
ATOM 4302 O O . ARG A 1 539 ? -29.277 -54.990 -48.841 1.00 38.62 539 ARG A O 1
ATOM 4309 N N . PRO A 1 540 ? -31.416 -54.724 -48.145 1.00 41.50 540 PRO A N 1
ATOM 4310 C CA . PRO A 1 540 ? -32.057 -54.406 -49.434 1.00 41.50 540 PRO A CA 1
ATOM 4311 C C . PRO A 1 540 ? -33.032 -53.194 -49.346 1.00 41.50 540 PRO A C 1
ATOM 4313 O O . PRO A 1 540 ? -33.062 -52.488 -48.340 1.00 41.50 540 PRO A O 1
ATOM 4316 N N . SER A 1 541 ? -33.779 -52.904 -50.422 1.00 36.16 541 SER A N 1
ATOM 4317 C CA . SER A 1 541 ? -34.358 -51.579 -50.740 1.00 36.16 541 SER A CA 1
ATOM 4318 C C . SER A 1 541 ? -35.847 -51.571 -51.160 1.00 36.16 541 SER A C 1
ATOM 4320 O O . SER A 1 541 ? -36.223 -52.429 -51.956 1.00 36.16 541 SER A O 1
ATOM 4322 N N . THR A 1 542 ? -36.592 -50.508 -50.774 1.00 34.94 542 THR A N 1
ATOM 4323 C CA . THR A 1 542 ? -37.863 -49.981 -51.387 1.00 34.94 542 THR A CA 1
ATOM 4324 C C . THR A 1 542 ? -39.106 -50.924 -51.351 1.00 34.94 542 THR A C 1
ATOM 4326 O O . THR A 1 542 ? -38.918 -52.124 -51.175 1.00 34.94 542 THR A O 1
ATOM 4329 N N . PRO A 1 543 ? -40.385 -50.470 -51.524 1.00 44.84 543 PRO A N 1
ATOM 4330 C CA . PRO A 1 543 ? -40.902 -49.120 -51.826 1.00 44.84 543 PRO A CA 1
ATOM 4331 C C . PRO A 1 543 ? -42.122 -48.619 -50.988 1.00 44.84 543 PRO A C 1
ATOM 4333 O O . PRO A 1 543 ? -42.577 -49.268 -50.053 1.00 44.84 543 PRO A O 1
ATOM 4336 N N . LEU A 1 544 ? -42.658 -47.446 -51.371 1.00 44.97 544 LEU A N 1
ATOM 4337 C CA . LEU A 1 544 ? -43.852 -46.768 -50.824 1.00 44.97 544 LEU A CA 1
ATOM 4338 C C . LEU A 1 544 ? -45.118 -47.643 -50.689 1.00 44.97 544 LEU A C 1
ATOM 4340 O O . LEU A 1 544 ? -45.505 -48.279 -51.672 1.00 44.97 544 LEU A O 1
ATOM 4344 N N . ARG A 1 545 ? -45.893 -47.453 -49.599 1.00 32.50 545 ARG A N 1
ATOM 4345 C CA . ARG A 1 545 ? -47.368 -47.298 -49.670 1.00 32.50 545 ARG A CA 1
ATOM 4346 C C . ARG A 1 545 ? -48.013 -46.679 -48.407 1.00 32.50 545 ARG A C 1
ATOM 4348 O O . ARG A 1 545 ? -47.836 -47.202 -47.322 1.00 32.50 545 ARG A O 1
ATOM 4355 N N . MET A 1 546 ? -48.777 -45.603 -48.634 1.00 38.03 546 MET A N 1
ATOM 4356 C CA . MET A 1 546 ? -49.944 -45.022 -47.920 1.00 38.03 546 MET A CA 1
ATOM 4357 C C . MET A 1 546 ? -50.220 -45.303 -46.420 1.00 38.03 546 MET A C 1
ATOM 4359 O O . MET A 1 546 ? -50.304 -46.447 -45.990 1.00 38.03 546 MET A O 1
ATOM 4363 N N . ALA A 1 547 ? -50.540 -44.220 -45.694 1.00 43.31 547 ALA A N 1
ATOM 4364 C CA . ALA A 1 547 ? -51.183 -44.202 -44.369 1.00 43.31 547 ALA A CA 1
ATOM 4365 C C . ALA A 1 547 ? -52.646 -44.736 -44.409 1.00 43.31 547 ALA A C 1
ATOM 4367 O O . ALA A 1 547 ? -53.189 -44.885 -45.513 1.00 43.31 547 ALA A O 1
ATOM 4368 N N . PRO A 1 548 ? -53.281 -45.046 -43.254 1.00 53.38 548 PRO A N 1
ATOM 4369 C CA . PRO A 1 548 ? -53.795 -43.994 -42.356 1.00 53.38 548 PRO A CA 1
ATOM 4370 C C . PRO A 1 548 ? -53.614 -44.223 -40.833 1.00 53.38 548 PRO A C 1
ATOM 4372 O O . PRO A 1 548 ? -53.547 -45.353 -40.368 1.00 53.38 548 PRO A O 1
ATOM 4375 N N . ASP A 1 549 ? -53.605 -43.095 -40.114 1.00 40.31 549 ASP A N 1
ATOM 4376 C CA . ASP A 1 549 ? -54.118 -42.775 -38.765 1.00 40.31 549 ASP A CA 1
ATOM 4377 C C . ASP A 1 549 ? -53.857 -43.640 -37.503 1.00 40.31 549 ASP A C 1
ATOM 4379 O O . ASP A 1 549 ? -54.015 -44.856 -37.461 1.00 40.31 549 ASP A O 1
ATOM 4383 N N . SER A 1 550 ? -53.649 -42.901 -36.398 1.00 41.28 550 SER A N 1
ATOM 4384 C CA . SER A 1 550 ? -53.831 -43.259 -34.971 1.00 41.28 550 SER A CA 1
ATOM 4385 C C . SER A 1 550 ? -52.935 -44.331 -34.320 1.00 41.28 550 SER A C 1
ATOM 4387 O O . SER A 1 550 ? -53.294 -45.498 -34.274 1.00 41.28 550 SER A O 1
ATOM 4389 N N . GLU A 1 551 ? -51.836 -43.896 -33.685 1.00 37.50 551 GLU A N 1
ATOM 4390 C CA . GLU A 1 551 ? -51.623 -43.918 -32.213 1.00 37.50 551 GLU A CA 1
ATOM 4391 C C . GLU A 1 551 ? -50.209 -43.395 -31.869 1.00 37.50 551 GLU A C 1
ATOM 4393 O O . GLU A 1 551 ? -49.215 -43.817 -32.459 1.00 37.50 551 GLU A O 1
ATOM 4398 N N . TRP A 1 552 ? -50.097 -42.466 -30.910 1.00 38.25 552 TRP A N 1
ATOM 4399 C CA . TRP A 1 552 ? -48.803 -41.925 -30.466 1.00 38.25 552 TRP A CA 1
ATOM 4400 C C . TRP A 1 552 ? -48.139 -42.867 -29.454 1.00 38.25 552 TRP A C 1
ATOM 4402 O O . TRP A 1 552 ? -48.346 -42.744 -28.247 1.00 38.25 552 TRP A O 1
ATOM 4412 N N . LEU A 1 553 ? -47.314 -43.796 -29.941 1.00 38.41 553 LEU A N 1
ATOM 4413 C CA . LEU A 1 553 ? -46.448 -44.604 -29.084 1.00 38.41 553 LEU A CA 1
ATOM 4414 C C . LEU A 1 553 ? -45.115 -43.876 -28.852 1.00 38.41 553 LEU A C 1
ATOM 4416 O O . LEU A 1 553 ? -44.342 -43.668 -29.787 1.00 38.41 553 LEU A O 1
ATOM 4420 N N . VAL A 1 554 ? -44.834 -43.503 -27.602 1.00 41.28 554 VAL A N 1
ATOM 4421 C CA . VAL A 1 554 ? -43.556 -42.887 -27.208 1.00 41.28 554 VAL A CA 1
ATOM 4422 C C . VAL A 1 554 ? -42.427 -43.900 -27.409 1.00 41.28 554 VAL A C 1
ATOM 4424 O O . VAL A 1 554 ? -42.281 -44.844 -26.631 1.00 41.28 554 VAL A O 1
ATOM 4427 N N . MET A 1 555 ? -41.616 -43.708 -28.452 1.00 31.98 555 MET A N 1
ATOM 4428 C CA . MET A 1 555 ? -40.383 -44.472 -28.618 1.00 31.98 555 MET A CA 1
ATOM 4429 C C . MET A 1 555 ? -39.361 -44.017 -27.579 1.00 31.98 555 MET A C 1
ATOM 4431 O O . MET A 1 555 ? -38.925 -42.868 -27.581 1.00 31.98 555 MET A O 1
ATOM 4435 N N . GLN A 1 556 ? -38.953 -44.943 -26.713 1.00 37.47 556 GLN A N 1
ATOM 4436 C CA . GLN A 1 556 ? -37.766 -44.769 -25.887 1.00 37.47 556 GLN A CA 1
ATOM 4437 C C . GLN A 1 556 ? -36.554 -44.646 -26.815 1.00 37.47 556 GLN A C 1
ATOM 4439 O O . GLN A 1 556 ? -36.275 -45.549 -27.604 1.00 37.47 556 GLN A O 1
ATOM 4444 N N . THR A 1 557 ? -35.846 -43.522 -26.739 1.00 40.22 557 THR A N 1
ATOM 4445 C CA . THR A 1 557 ? -34.558 -43.349 -27.411 1.00 40.22 557 THR A CA 1
ATOM 4446 C C . THR A 1 557 ? -33.554 -44.311 -26.789 1.00 40.22 557 THR A C 1
ATOM 4448 O O . THR A 1 557 ? -33.228 -44.171 -25.610 1.00 40.22 557 THR A O 1
ATOM 4451 N N . GLU A 1 558 ? -33.075 -45.287 -27.562 1.00 39.31 558 GLU A N 1
ATOM 4452 C CA . GLU A 1 558 ? -32.027 -46.206 -27.117 1.00 39.31 558 GLU A CA 1
ATOM 4453 C C . GLU A 1 558 ? -30.768 -45.401 -26.755 1.00 39.31 558 GLU A C 1
ATOM 4455 O O . GLU A 1 558 ? -30.166 -44.748 -27.611 1.00 39.31 558 GLU A O 1
ATOM 4460 N N . GLU A 1 559 ? -30.395 -45.409 -25.472 1.00 45.72 559 GLU A N 1
ATOM 4461 C CA . GLU A 1 559 ? -29.233 -44.665 -24.988 1.00 45.72 559 GLU A CA 1
ATOM 4462 C C . GLU A 1 559 ? -27.955 -45.157 -25.676 1.00 45.72 559 GLU A C 1
ATOM 4464 O O . GLU A 1 559 ? -27.618 -46.345 -25.649 1.00 45.72 559 GLU A O 1
ATOM 4469 N N . SER A 1 560 ? -27.215 -44.213 -26.264 1.00 50.28 560 SER A N 1
ATOM 4470 C CA . SER A 1 560 ? -25.879 -44.460 -26.800 1.00 50.28 560 SER A CA 1
ATOM 4471 C C . SER A 1 560 ? -25.001 -45.125 -25.738 1.00 50.28 560 SER A C 1
ATOM 4473 O O . SER A 1 560 ? -24.909 -44.647 -24.606 1.00 50.28 560 SER A O 1
ATOM 4475 N N . SER A 1 561 ? -24.349 -46.230 -26.109 1.00 57.91 561 SER A N 1
ATOM 4476 C CA . SER A 1 561 ? -23.512 -47.027 -25.210 1.00 57.91 561 SER A CA 1
ATOM 4477 C C . SER A 1 561 ? -22.511 -46.143 -24.444 1.00 57.91 561 SER A C 1
ATOM 4479 O O . SER A 1 561 ? -21.756 -45.410 -25.092 1.00 57.91 561 SER A O 1
ATOM 4481 N N . PRO A 1 562 ? -22.471 -46.205 -23.098 1.00 63.78 562 PRO A N 1
ATOM 4482 C CA . PRO A 1 562 ? -21.767 -45.218 -22.287 1.00 63.78 562 PRO A CA 1
ATOM 4483 C C . PRO A 1 562 ? -20.257 -45.234 -22.532 1.00 63.78 562 PRO A C 1
ATOM 4485 O O . PRO A 1 562 ? -19.637 -46.294 -22.657 1.00 63.78 562 PRO A O 1
ATOM 4488 N N . ASN A 1 563 ? -19.659 -44.041 -22.548 1.00 75.06 563 ASN A N 1
ATOM 4489 C CA . ASN A 1 563 ? -18.220 -43.859 -22.713 1.00 75.06 563 ASN A CA 1
ATOM 4490 C C . ASN A 1 563 ? -17.461 -44.613 -21.592 1.00 75.06 563 ASN A C 1
ATOM 4492 O O . ASN A 1 563 ? -17.757 -44.387 -20.413 1.00 75.06 563 ASN A O 1
ATOM 4496 N N . PRO A 1 564 ? -16.474 -45.482 -21.902 1.00 77.75 564 PRO A N 1
ATOM 4497 C CA . PRO A 1 564 ? -15.716 -46.218 -20.886 1.00 77.75 564 PRO A CA 1
ATOM 4498 C C . PRO A 1 564 ? -14.980 -45.320 -19.874 1.00 77.75 564 PRO A C 1
ATOM 4500 O O . PRO A 1 564 ? -14.741 -45.754 -18.748 1.00 77.75 564 PRO A O 1
ATOM 4503 N N . GLU A 1 565 ? -14.677 -44.061 -20.209 1.00 76.88 565 GLU A N 1
ATOM 4504 C CA . GLU A 1 565 ? -14.110 -43.088 -19.258 1.00 76.88 565 GLU A CA 1
ATOM 4505 C C . GLU A 1 565 ? -15.124 -42.564 -18.221 1.00 76.88 565 GLU A C 1
ATOM 4507 O O . GLU A 1 565 ? -14.743 -41.968 -17.210 1.00 76.88 565 GLU A O 1
ATOM 4512 N N . GLU A 1 566 ? -16.424 -42.779 -18.431 1.00 85.62 566 GLU A N 1
ATOM 4513 C CA . GLU A 1 566 ? -17.473 -42.273 -17.545 1.00 85.62 566 GLU A CA 1
ATOM 4514 C C . GLU A 1 566 ? -17.759 -43.213 -16.363 1.00 85.62 566 GLU A C 1
ATOM 4516 O O . GLU A 1 566 ? -18.110 -42.748 -15.277 1.00 85.62 566 GLU A O 1
ATOM 4521 N N . GLN A 1 567 ? -17.534 -44.524 -16.519 1.00 86.56 567 GLN A N 1
ATOM 4522 C CA . GLN A 1 567 ? -17.670 -45.504 -15.432 1.00 86.56 567 GLN A CA 1
ATOM 4523 C C . GLN A 1 567 ? -16.860 -45.152 -14.166 1.00 86.56 567 GLN A C 1
ATOM 4525 O O . GLN A 1 567 ? -17.467 -45.095 -13.092 1.00 86.56 567 GLN A O 1
ATOM 4530 N N . PRO A 1 568 ? -15.542 -44.852 -14.224 1.00 88.44 568 PRO A N 1
ATOM 4531 C CA . PRO A 1 568 ? -14.792 -44.466 -13.027 1.00 88.44 568 PRO A CA 1
ATOM 4532 C C . PRO A 1 568 ? -15.293 -43.148 -12.417 1.00 88.44 568 PRO A C 1
ATOM 4534 O O . PRO A 1 568 ? -15.258 -42.991 -11.198 1.00 88.44 568 PRO A O 1
ATOM 4537 N N . ARG A 1 569 ? -15.826 -42.217 -13.224 1.00 83.94 569 ARG A N 1
ATOM 4538 C CA . ARG A 1 569 ? -16.444 -40.978 -12.718 1.00 83.94 569 ARG A CA 1
ATOM 4539 C C . ARG A 1 569 ? -17.768 -41.234 -11.993 1.00 83.94 569 ARG A C 1
ATOM 4541 O O . ARG A 1 569 ? -18.017 -40.588 -10.978 1.00 83.94 569 ARG A O 1
ATOM 4548 N N . ARG A 1 570 ? -18.596 -42.170 -12.471 1.00 88.19 570 ARG A N 1
ATOM 4549 C CA . ARG A 1 570 ? -19.837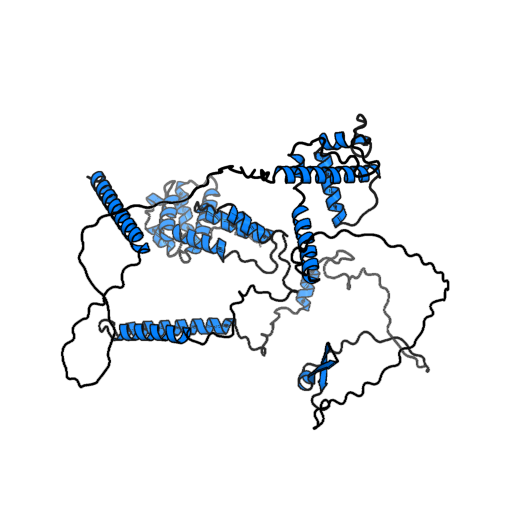 -42.583 -11.789 1.00 88.19 570 ARG A CA 1
ATOM 4550 C C . ARG A 1 570 ? -19.540 -43.292 -10.463 1.00 88.19 570 ARG A C 1
ATOM 4552 O O . ARG A 1 570 ? -20.141 -42.933 -9.457 1.00 88.19 570 ARG A O 1
ATOM 4559 N N . LEU A 1 571 ? -18.559 -44.199 -10.436 1.00 92.31 571 LEU A N 1
ATOM 4560 C CA . LEU A 1 571 ? -18.107 -44.856 -9.200 1.00 92.31 571 LEU A CA 1
ATOM 4561 C C . LEU A 1 571 ? -17.562 -43.851 -8.174 1.00 92.31 571 LEU A C 1
ATOM 4563 O O . LEU A 1 571 ? -17.914 -43.930 -7.001 1.00 92.31 571 LEU A O 1
ATOM 4567 N N . LEU A 1 572 ? -16.767 -42.866 -8.609 1.00 93.12 572 LEU A N 1
ATOM 4568 C CA . LEU A 1 572 ? -16.264 -41.816 -7.719 1.00 93.12 572 LEU A CA 1
ATOM 4569 C C . LEU A 1 572 ? -17.402 -40.966 -7.125 1.00 93.12 572 LEU A C 1
ATOM 4571 O O . LEU A 1 572 ? -17.358 -40.637 -5.945 1.00 93.12 572 LEU A O 1
ATOM 4575 N N . ARG A 1 573 ? -18.436 -40.636 -7.916 1.00 90.31 573 ARG A N 1
ATOM 4576 C CA . ARG A 1 573 ? -19.623 -39.915 -7.419 1.00 90.31 573 ARG A CA 1
ATOM 4577 C C . ARG A 1 573 ? -20.388 -40.724 -6.373 1.00 90.31 573 ARG A C 1
ATOM 4579 O O . ARG A 1 573 ? -20.644 -40.190 -5.303 1.00 90.31 573 ARG A O 1
ATOM 4586 N N . GLN A 1 574 ? -20.662 -42.001 -6.645 1.00 95.56 574 GLN A N 1
ATOM 4587 C CA . GLN A 1 574 ? -21.319 -42.902 -5.688 1.00 95.56 574 GLN A CA 1
ATOM 4588 C C . GLN A 1 574 ? -20.512 -43.066 -4.394 1.00 95.56 574 GLN A C 1
ATOM 4590 O O . GLN A 1 5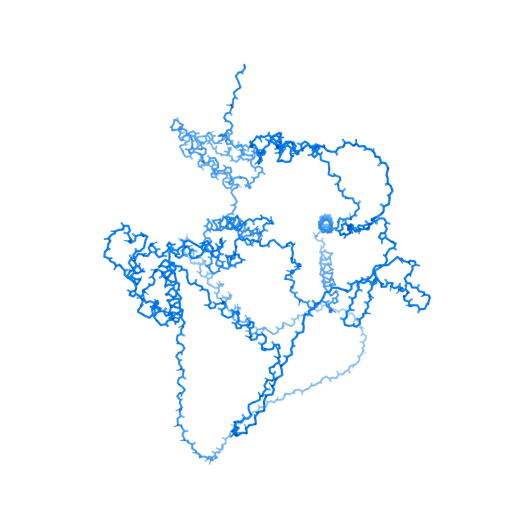74 ? -21.086 -43.126 -3.312 1.00 95.56 574 GLN A O 1
ATOM 4595 N N . GLN A 1 575 ? -19.178 -43.107 -4.484 1.00 96.50 575 GLN A N 1
ATOM 4596 C CA . GLN A 1 575 ? -18.321 -43.176 -3.303 1.00 96.50 575 GLN A CA 1
ATOM 4597 C C . GLN A 1 575 ? -18.382 -41.886 -2.472 1.00 96.50 575 GLN A C 1
ATOM 4599 O O . GLN A 1 575 ? -18.460 -41.969 -1.250 1.00 96.50 575 GLN A O 1
ATOM 4604 N N . ILE A 1 576 ? -18.386 -40.712 -3.115 1.00 95.25 576 ILE A N 1
ATOM 4605 C CA . ILE A 1 576 ? -18.552 -39.420 -2.429 1.00 95.25 576 ILE A CA 1
ATOM 4606 C C . ILE A 1 576 ? -19.917 -39.365 -1.728 1.00 95.25 576 ILE A C 1
ATOM 4608 O O . ILE A 1 576 ? -19.963 -39.085 -0.535 1.00 95.25 576 ILE A O 1
ATOM 4612 N N . GLU A 1 577 ? -20.993 -39.700 -2.442 1.00 95.62 577 GLU A N 1
ATOM 4613 C CA . GLU A 1 577 ? -22.380 -39.699 -1.950 1.00 95.62 577 GLU A CA 1
ATOM 4614 C C . GLU A 1 577 ? -22.584 -40.655 -0.758 1.00 95.62 577 GLU A C 1
ATOM 4616 O O . GLU A 1 577 ? -23.211 -40.299 0.240 1.00 95.62 577 GLU A O 1
ATOM 4621 N N . ALA A 1 578 ? -21.961 -41.839 -0.798 1.00 96.25 578 ALA A N 1
ATOM 4622 C CA . ALA A 1 578 ? -21.940 -42.760 0.336 1.00 96.25 578 ALA A CA 1
ATOM 4623 C C . ALA A 1 578 ? -21.191 -42.176 1.549 1.00 96.25 578 ALA A C 1
ATOM 4625 O O . ALA A 1 578 ? -21.691 -42.254 2.669 1.00 96.25 578 ALA A O 1
ATOM 4626 N N . THR A 1 579 ? -20.022 -41.551 1.342 1.00 96.12 579 THR A N 1
ATOM 4627 C CA . THR A 1 579 ? -19.270 -40.927 2.447 1.00 96.12 579 THR A CA 1
ATOM 4628 C C . THR A 1 579 ? -19.955 -39.691 3.029 1.00 96.12 579 THR A C 1
ATOM 4630 O O . THR A 1 579 ? -19.792 -39.429 4.216 1.00 96.12 579 THR A O 1
ATOM 4633 N N . THR A 1 580 ? -20.739 -38.938 2.248 1.00 96.38 580 THR A N 1
ATOM 4634 C CA . THR A 1 580 ? -21.520 -37.813 2.787 1.00 96.38 580 THR A CA 1
ATOM 4635 C C . THR A 1 580 ? -22.645 -38.297 3.695 1.00 96.38 580 THR A C 1
ATOM 4637 O O . THR A 1 580 ? -22.766 -37.777 4.797 1.00 96.38 580 THR A O 1
ATOM 4640 N N . HIS A 1 581 ? -23.376 -39.350 3.317 1.00 96.94 581 HIS A N 1
ATOM 4641 C CA . HIS A 1 581 ? -24.397 -39.935 4.195 1.00 96.94 581 HIS A CA 1
ATOM 4642 C C . HIS A 1 581 ? -23.814 -40.598 5.454 1.00 96.94 581 HIS A C 1
ATOM 4644 O O . HIS A 1 581 ? -24.436 -40.555 6.513 1.00 96.94 581 HIS A O 1
ATOM 4650 N N . GLU A 1 582 ? -22.614 -41.188 5.380 1.00 97.50 582 GLU A N 1
ATOM 4651 C CA . GLU A 1 582 ? -21.921 -41.705 6.571 1.00 97.50 582 GLU A CA 1
ATOM 4652 C C . GLU A 1 582 ? -21.534 -40.574 7.543 1.00 97.50 582 GLU A C 1
ATOM 4654 O O . GLU A 1 582 ? -21.641 -40.747 8.755 1.00 97.50 582 GLU A O 1
ATOM 4659 N N . LEU A 1 583 ? -21.137 -39.403 7.028 1.00 96.69 583 LEU A N 1
ATOM 4660 C CA . LEU A 1 583 ? -20.849 -38.222 7.849 1.00 96.69 583 LEU A CA 1
ATOM 4661 C C . LEU A 1 583 ? -22.115 -37.606 8.459 1.00 96.69 583 LEU A C 1
ATOM 4663 O O . LEU A 1 583 ? -22.114 -37.346 9.658 1.00 96.69 583 LEU A O 1
ATOM 4667 N N . GLU A 1 584 ? -23.193 -37.440 7.684 1.00 96.75 584 GLU A N 1
ATOM 4668 C CA . GLU A 1 584 ? -24.494 -36.962 8.188 1.00 96.75 584 GLU A CA 1
ATOM 4669 C C . GLU A 1 584 ? -25.001 -37.847 9.341 1.00 96.75 584 GLU A C 1
ATOM 4671 O O . GLU A 1 584 ? -25.369 -37.348 10.401 1.00 96.75 584 GLU A O 1
ATOM 4676 N N . PHE A 1 585 ? -24.922 -39.173 9.189 1.00 97.44 585 PHE A N 1
ATOM 4677 C CA . PHE A 1 585 ? -25.317 -40.123 10.233 1.00 97.44 585 PHE A CA 1
ATOM 4678 C C . PHE A 1 585 ? -24.442 -40.046 11.501 1.00 97.44 585 PHE A C 1
ATOM 4680 O O . PHE A 1 585 ? -24.920 -40.303 12.607 1.00 97.44 585 PHE A O 1
ATOM 4687 N N . LEU A 1 586 ? -23.157 -39.698 11.367 1.00 96.19 586 LEU A N 1
ATOM 4688 C CA . LEU A 1 586 ? -22.263 -39.486 12.509 1.00 96.19 586 LEU A CA 1
ATOM 4689 C C . LEU A 1 586 ? -22.504 -38.138 13.206 1.00 96.19 586 LEU A C 1
ATOM 4691 O O . LEU A 1 586 ? -22.310 -38.063 14.420 1.00 96.19 586 LEU A O 1
ATOM 4695 N N . GLU A 1 587 ? -22.939 -37.104 12.481 1.00 96.19 587 GLU A N 1
ATOM 4696 C CA . GLU A 1 587 ? -23.396 -35.839 13.072 1.00 96.19 587 GLU A CA 1
ATOM 4697 C C . GLU A 1 587 ? -24.723 -36.038 13.827 1.00 96.19 587 GLU A C 1
ATOM 4699 O O . GLU A 1 587 ? -24.799 -35.677 15.001 1.00 96.19 587 GLU A O 1
ATOM 4704 N N . GLU A 1 588 ? -25.709 -36.736 13.247 1.00 96.69 588 GLU A N 1
ATOM 4705 C CA . GLU A 1 588 ? -26.962 -37.092 13.943 1.00 96.69 588 GLU A CA 1
ATOM 4706 C C . GLU A 1 588 ? -26.717 -37.892 15.240 1.00 96.69 588 GLU A C 1
ATOM 4708 O O . GLU A 1 588 ? -27.416 -37.697 16.233 1.00 96.69 588 GLU A O 1
ATOM 4713 N N . GLN A 1 589 ? -25.697 -38.763 15.279 1.00 94.94 589 GLN A N 1
ATOM 4714 C CA . GLN A 1 589 ? -25.303 -39.475 16.506 1.00 94.94 589 GLN A CA 1
ATOM 4715 C C . GLN A 1 589 ? -24.540 -38.624 17.535 1.00 94.94 589 GLN A C 1
ATOM 4717 O O . GLN A 1 589 ? -24.385 -39.076 18.668 1.00 94.94 589 GLN A O 1
ATOM 4722 N N . GLN A 1 590 ? -24.042 -37.435 17.180 1.00 91.12 590 GLN A N 1
ATOM 4723 C CA . GLN A 1 590 ? -23.451 -36.496 18.145 1.00 91.12 590 GLN A CA 1
ATOM 4724 C C . GLN A 1 590 ? -24.471 -35.519 18.740 1.00 91.12 590 GLN A C 1
ATOM 4726 O O . GLN A 1 590 ? -24.211 -34.966 19.810 1.00 91.12 590 GLN A O 1
ATOM 4731 N N . GLU A 1 591 ? -25.606 -35.298 18.072 1.00 92.25 591 GLU A N 1
ATOM 4732 C CA . GLU A 1 591 ? -26.678 -34.420 18.564 1.00 92.25 591 GLU A CA 1
ATOM 4733 C C . GLU A 1 591 ? -27.673 -35.121 19.518 1.00 92.25 591 GLU A C 1
ATOM 4735 O O . GLU A 1 591 ? -28.452 -34.436 20.189 1.00 92.25 591 GLU A O 1
ATOM 4740 N N . LEU A 1 592 ? -27.622 -36.460 19.614 1.00 83.06 592 LEU A N 1
ATOM 4741 C CA . LEU A 1 592 ? -28.444 -37.322 20.489 1.00 83.06 592 LEU A CA 1
ATOM 4742 C C . LEU A 1 592 ? -27.751 -37.710 21.812 1.00 83.06 592 LEU A C 1
ATOM 4744 O O . LEU A 1 592 ? -28.451 -37.660 22.852 1.00 83.06 592 LEU A O 1
#

Foldseek 3Di:
DDPPPPCPVLDQAAAAPPDLVCCVVSVVSLVVSLVPDPPVDALLCSLVVSLVRYHHPLNVQQVVDDPVLSSGSCNNVVSVVSCCVPRPDDLVVLLVVLVCCQPPVLDDDPPDWVVVSVVSNVVSQVSNVVSVDDDPVVVVVVVCVVPPPGDPPHPPPDPPPDPPPCDPPDDDDDPVVVVVVVVVVVVVVVVVVDPVDDPVVVVVVVVVVVVVVVVVVCVVCVVPDDPPPDDPPPPPPAPPVRVVQVVQQVAAEPPPRHGRDYVVPDPPPPDPDDDDDDDDDDDDDDDDDDDDDDPDDDDPVCPVQKDWDWDDDDPDTDIDIDGPPQAADPVGDGDDPDDDDDDDDDDDDDDDDDDDDDDDDDDDDDDDDDDDPDPPCDPVNVVVVVVVVVVVVVVLPPQDDLVVVLPDDQDPQLFCPPVDPPQGQQQWDCDDPNVVVVDDGAGLVRCVNPCSVVLVVLVVVVVVCVVPPDPPDDDVSSVSSSVRSVSSSVSSSVVVVVVPDPPPDPPPPDDDDDDDDDDDDDDDDDDDDDDDDDDDDDDDDDDDDDDDDDDDDDDDDDDDDDDPVCVVVVVVVVVVVVVVVVVVVVVVVVVD

Secondary structure (DSSP, 8-state):
-------GGGPPPPB-SS-HHHHHHHHHHHHHHHHTS-TTS-GGGHHHHHHTTB-THHHHHHHTS-HHHHTSTTHHHHHHHHHHHHHSPPHHHHHHHHHHIIIII-PPPTT-BHHHHHHHHHHHHHHHHHTT-PPPHHHHHHHHHT-TTSB----SSS----------TTS--SHHHHHHHHHHHHHHHHHHT-TTS-HHHHHHHHHHHHHHHHHHHHHHHHHH---TT-PPP---SS-HHHHHHHHHHHSBPTTT--BS--GGG-TTS----------------------S----PPPGGGGGGEEEEEEE-SS-EEEEEEETTTS--TTS-------PPPPPP----------------------PPP--------HHHHHHHHHHHHHHHHHHT-PPPHHHHHHSPP-GGG--TTTSTT--TT-EE-STHHHHHT-S-EEHHHHHHH-HHHHHHHHHHHHHHHTT-----S-HHHHHHHHHHHHHHHHHHHHHHHHHS---------------------------------------------------------PPPPPTTHHHHHHHHHHHHHHHHHHHHHHHHHH-

pLDDT: mean 70.8, std 22.36, range [29.23, 97.5]

Radius of gyration: 44.51 Å; chains: 1; bounding box: 108×136×104 Å

Sequence (592 aa):
MASTFKDEGSRLERYDGSMPATYRKWRRKAEIMLMALPTTYPKEKWGARLMEYVGGEAEEVVETISMEKVTKEDGYTLVFAALDDKYKELDKDALHKHRTEYFYGVTIKSGETYRNLVVRLETAYRRLQEHKVELPEEVSKAVTNIFPQGVAKGTSGRTKEVFEASVNEEDYQDETADEVDEVYQAVADQVQSNPEYDDEDTLDVFETYKEARRQVQQRKMGRGYRPTSQRPEWTLTGTVKGRIEQLKQRTKCHLCHERGHWKKECPKRKNSGPTTKDAMIAEGPTDGWKDLGQEHFIDEDKIGELEVFLAERGDQVDVVIAPTGESVNDDGEMRGGFKKGKLVENRKRPNEHGKTQNLNDAEGSGDTPMVSEEVVRTPIVDRLLQDLSSELQEQTDAVLGASILDASSDHSEDEPEGLVSGLTGAKIFNVGKYEKMKKVPTTFSSAYINDKKYVAWVRKFIKDQENKGAKATSHPTMAMFRLYIELRDQQKTKRLRNATLPVRVPRTRTEDHGYGGGNARTMQAPMVATPKTRTRPTRPSTPLRMAPDSEWLVMQTEESSPNPEEQPRRLLRQQIEATTHELEFLEEQQEL